Protein AF-A0A812TFL8-F1 (afdb_monomer_lite)

Foldseek 3Di:
DDDDLVRLVVVLVVLLVVLLVLLVVLLVVLVVVCVPDDHDPSNVLSVVSNVLSVCCVPVVVVLLVVLLVLLVVLLCPQPLNVVVVVVVVVVVCVVVPPDDDPDDDDDDDPDDDDDDDDDPPPVVVVVVLVVNVVSLVRSQVSNVVSVVVSVVSLVVLVVSLVVSLVVLVVSLVVHDDDPVCNVVSNVSSVVSSVSSVVSSVSSVVSSCVSSPDFACALVLQDHAGWDKDWDPPPDAAQQPRHAQDDDTRIWTAGPVDGHTHHPVLVVCSPPPPSPRLPSVPPDPPPDPCDPVNVLVVLVVLLVVPVVLVVQLVVLLVLLLVLVVCLVVLVVQLVVLVVVCVVPVPVSPVSNVVSVVVNVVSVVSSVVSVVSNVVSLVVSLVVSLVVVLVVLVVVVVPDDVSNVVRDDPVVSVCCSPVVSNCCSQPPNDPSNPSVVVSVVVVVVVVVVVVVVVPPDDDPDDDD

Structure (mmCIF, N/CA/C/O backbone):
data_AF-A0A812TFL8-F1
#
_entry.id   AF-A0A812TFL8-F1
#
loop_
_atom_site.group_PDB
_atom_site.id
_atom_site.type_symbol
_atom_site.label_atom_id
_atom_site.label_alt_id
_atom_site.label_comp_id
_atom_site.label_asym_id
_atom_site.label_entity_id
_atom_site.label_seq_id
_atom_site.pdbx_PDB_ins_code
_atom_site.Cartn_x
_atom_site.Cartn_y
_atom_site.Cartn_z
_atom_site.occupancy
_atom_site.B_iso_or_equiv
_atom_site.auth_seq_id
_atom_site.auth_comp_id
_atom_site.auth_asym_id
_atom_site.auth_atom_id
_atom_site.pdbx_PDB_model_num
ATOM 1 N N . MET A 1 1 ? -3.682 -14.717 0.862 1.00 40.22 1 MET A N 1
ATOM 2 C CA . MET A 1 1 ? -3.123 -15.917 1.521 1.00 40.22 1 MET A CA 1
ATOM 3 C C . MET A 1 1 ? -2.204 -15.429 2.636 1.00 40.22 1 MET A C 1
ATOM 5 O O . MET A 1 1 ? -1.165 -14.863 2.330 1.00 40.22 1 MET A O 1
ATOM 9 N N . GLN A 1 2 ? -2.617 -15.485 3.906 1.00 53.19 2 GLN A N 1
ATOM 10 C CA . GLN A 1 2 ? -1.741 -15.056 5.005 1.00 53.19 2 GLN A CA 1
ATOM 11 C C . GLN A 1 2 ? -0.698 -16.158 5.240 1.00 53.19 2 GLN A C 1
ATOM 13 O O . GLN A 1 2 ? -1.054 -17.237 5.708 1.00 53.19 2 GLN A O 1
ATOM 18 N N . LEU A 1 3 ? 0.567 -15.927 4.869 1.00 68.00 3 LEU A N 1
ATOM 19 C CA . LEU A 1 3 ? 1.642 -16.872 5.183 1.00 68.00 3 LEU A CA 1
ATOM 20 C C . LEU A 1 3 ? 1.759 -17.026 6.706 1.00 68.00 3 LEU A C 1
ATOM 22 O O . LEU A 1 3 ? 1.734 -16.042 7.451 1.00 68.00 3 LEU A O 1
ATOM 26 N N . SER A 1 4 ? 1.902 -18.269 7.168 1.00 85.50 4 SER A N 1
ATOM 27 C CA . SER A 1 4 ? 2.152 -18.552 8.581 1.00 85.50 4 SER A CA 1
ATOM 28 C C . SER A 1 4 ? 3.510 -17.981 9.013 1.00 85.50 4 SER A C 1
ATOM 30 O O . SER A 1 4 ? 4.426 -17.851 8.198 1.00 85.50 4 SER A O 1
ATOM 32 N N . ARG A 1 5 ? 3.673 -17.679 10.312 1.00 86.12 5 ARG A N 1
ATOM 33 C CA . ARG A 1 5 ? 4.944 -17.167 10.871 1.00 86.12 5 ARG A CA 1
ATOM 34 C C . ARG A 1 5 ? 6.142 -18.055 10.501 1.00 86.12 5 ARG A C 1
ATOM 36 O O . ARG A 1 5 ? 7.199 -17.537 10.166 1.00 86.12 5 ARG A O 1
ATOM 43 N N . ARG A 1 6 ? 5.945 -19.381 10.500 1.00 88.50 6 ARG A N 1
ATOM 44 C CA . ARG A 1 6 ? 6.969 -20.375 10.131 1.00 88.50 6 ARG A CA 1
ATOM 45 C C . ARG A 1 6 ? 7.303 -20.352 8.639 1.00 88.50 6 ARG A C 1
ATOM 47 O O . ARG A 1 6 ? 8.470 -20.412 8.276 1.00 88.50 6 ARG A O 1
ATOM 54 N N . ALA A 1 7 ? 6.295 -20.251 7.774 1.00 88.69 7 ALA A N 1
ATOM 55 C CA . ALA A 1 7 ? 6.528 -20.171 6.334 1.00 88.69 7 ALA A CA 1
ATOM 56 C C . ALA A 1 7 ? 7.305 -18.897 5.973 1.00 88.69 7 ALA A C 1
ATOM 58 O O . ALA A 1 7 ? 8.245 -18.947 5.185 1.00 88.69 7 ALA A O 1
ATOM 59 N N . LEU A 1 8 ? 6.957 -17.773 6.607 1.00 89.62 8 LEU A N 1
ATOM 60 C CA . LEU A 1 8 ? 7.637 -16.503 6.387 1.00 89.62 8 LEU A CA 1
ATOM 61 C C . LEU A 1 8 ? 9.089 -16.535 6.886 1.00 89.62 8 LEU A C 1
ATOM 63 O O . LEU A 1 8 ? 9.965 -16.075 6.166 1.00 89.62 8 LEU A O 1
ATOM 67 N N . SER A 1 9 ? 9.373 -17.134 8.051 1.00 90.44 9 SER A N 1
ATOM 68 C CA . SER A 1 9 ? 10.754 -17.258 8.546 1.00 90.44 9 SER A CA 1
ATOM 69 C C . SER A 1 9 ? 11.632 -18.122 7.639 1.00 90.44 9 SER A C 1
ATOM 71 O O . SER A 1 9 ? 12.782 -17.769 7.390 1.00 90.44 9 SER A O 1
ATOM 73 N N . VAL A 1 10 ? 11.090 -19.230 7.118 1.00 93.00 10 VAL A N 1
ATOM 74 C CA . VAL A 1 10 ? 11.810 -20.097 6.170 1.00 93.00 10 VAL A CA 1
ATOM 75 C C . VAL A 1 10 ? 12.076 -19.353 4.860 1.00 93.00 10 VAL A C 1
ATOM 77 O O . VAL A 1 10 ? 13.196 -19.392 4.362 1.00 93.00 10 VAL A O 1
ATOM 80 N N . ALA A 1 11 ? 11.088 -18.621 4.338 1.00 91.50 11 ALA A N 1
ATOM 81 C CA . ALA A 1 11 ? 11.248 -17.821 3.124 1.00 91.50 11 ALA A CA 1
ATOM 82 C C . ALA A 1 11 ? 12.295 -16.705 3.288 1.00 91.50 11 ALA A C 1
ATOM 84 O O . ALA A 1 11 ? 13.117 -16.503 2.398 1.00 91.50 11 ALA A O 1
ATOM 85 N N . THR A 1 12 ? 12.308 -16.010 4.433 1.00 92.00 12 THR A N 1
ATOM 86 C CA . THR A 1 12 ? 13.338 -15.005 4.735 1.00 92.00 12 THR A CA 1
ATOM 87 C C . THR A 1 12 ? 14.728 -15.638 4.795 1.00 92.00 12 THR A C 1
ATOM 89 O O . THR A 1 12 ? 15.650 -15.108 4.186 1.00 92.00 12 THR A O 1
ATOM 92 N N . GLY A 1 13 ? 14.883 -16.786 5.464 1.00 92.62 13 GLY A N 1
ATOM 93 C CA . GLY A 1 13 ? 16.160 -17.507 5.507 1.00 92.62 13 GLY A CA 1
ATOM 94 C C . GLY A 1 13 ? 16.636 -17.956 4.122 1.00 92.62 13 GLY A C 1
ATOM 95 O O . GLY A 1 13 ? 17.800 -17.769 3.783 1.00 92.62 13 GLY A O 1
ATOM 96 N N . ALA A 1 14 ? 15.729 -18.475 3.290 1.00 93.00 14 ALA A N 1
ATOM 97 C CA . ALA A 1 14 ? 16.041 -18.875 1.921 1.00 93.00 14 ALA A CA 1
ATOM 98 C C . ALA A 1 14 ? 16.529 -17.698 1.060 1.00 93.00 14 ALA A C 1
ATOM 100 O O . ALA A 1 14 ? 17.458 -17.873 0.278 1.00 93.00 14 ALA A O 1
ATOM 101 N N . ALA A 1 15 ? 15.958 -16.498 1.229 1.00 92.38 15 ALA A N 1
ATOM 102 C CA . ALA A 1 15 ? 16.406 -15.307 0.507 1.00 92.38 15 ALA A CA 1
ATOM 103 C C . ALA A 1 15 ? 17.876 -14.962 0.815 1.00 92.38 15 ALA A C 1
ATOM 105 O O . ALA A 1 15 ? 18.654 -14.780 -0.117 1.00 92.38 15 ALA A O 1
ATOM 106 N N . PHE A 1 16 ? 18.282 -14.975 2.090 1.00 93.69 16 PHE A N 1
ATOM 107 C CA . PHE A 1 16 ? 19.686 -14.756 2.469 1.00 93.69 16 PHE A CA 1
ATOM 108 C C . PHE A 1 16 ? 20.620 -15.843 1.918 1.00 93.69 16 PHE A C 1
ATOM 110 O O . PHE A 1 16 ? 21.728 -15.545 1.485 1.00 93.69 16 PHE A O 1
ATOM 117 N N . VAL A 1 17 ? 20.184 -17.108 1.893 1.00 93.69 17 VAL A N 1
ATOM 118 C CA . VAL A 1 17 ? 20.986 -18.202 1.313 1.00 93.69 17 VAL A CA 1
ATOM 119 C C . VAL A 1 17 ? 21.186 -18.003 -0.189 1.00 93.69 17 VAL A C 1
ATOM 121 O O . VAL A 1 17 ? 22.299 -18.164 -0.682 1.00 93.69 17 VAL A O 1
ATOM 124 N N . VAL A 1 18 ? 20.133 -17.630 -0.921 1.00 93.12 18 VAL A N 1
ATOM 125 C CA . VAL A 1 18 ? 20.233 -17.347 -2.361 1.00 93.12 18 VAL A CA 1
ATOM 126 C C . VAL A 1 18 ? 21.188 -16.184 -2.615 1.00 93.12 18 VAL A C 1
ATOM 128 O O . VAL A 1 18 ? 22.027 -16.276 -3.503 1.00 93.12 18 VAL A O 1
ATOM 131 N N . ASP A 1 19 ? 21.120 -15.122 -1.817 1.00 92.31 19 ASP A N 1
ATOM 132 C CA . ASP A 1 19 ? 22.013 -13.972 -1.950 1.00 92.31 19 ASP A CA 1
ATOM 133 C C . ASP A 1 19 ? 23.491 -14.337 -1.727 1.00 92.31 19 ASP A C 1
ATOM 135 O O . ASP A 1 19 ? 24.340 -13.943 -2.527 1.00 92.31 19 ASP A O 1
ATOM 139 N N . VAL A 1 20 ? 23.791 -15.186 -0.734 1.00 92.75 20 VAL A N 1
ATOM 140 C CA . VAL A 1 20 ? 25.139 -15.753 -0.527 1.00 92.75 20 VAL A CA 1
ATOM 141 C C . VAL A 1 20 ? 25.612 -16.528 -1.747 1.00 92.75 20 VAL A C 1
ATOM 143 O O . VAL A 1 20 ? 26.754 -16.369 -2.174 1.00 92.75 20 VAL A O 1
ATOM 146 N N . VAL A 1 21 ? 24.750 -17.372 -2.317 1.00 93.44 21 VAL A N 1
ATOM 147 C CA . VAL A 1 21 ? 25.095 -18.169 -3.500 1.00 93.44 21 VAL A CA 1
ATOM 148 C C . VAL A 1 21 ? 25.384 -17.259 -4.692 1.00 93.44 21 VAL A C 1
ATOM 150 O O . VAL A 1 21 ? 26.352 -17.495 -5.413 1.00 93.44 21 VAL A O 1
ATOM 153 N N . VAL A 1 22 ? 24.604 -16.195 -4.885 1.00 91.50 22 VAL A N 1
ATOM 154 C CA . VAL A 1 22 ? 24.816 -15.223 -5.968 1.00 91.50 22 VAL A CA 1
ATOM 155 C C . VAL A 1 22 ? 26.123 -14.455 -5.762 1.00 91.50 22 VAL A C 1
ATOM 157 O O . VAL A 1 22 ? 26.948 -14.415 -6.675 1.00 91.50 22 VAL A O 1
ATOM 160 N N . ALA A 1 23 ? 26.364 -13.909 -4.567 1.00 89.62 23 ALA A N 1
ATOM 161 C CA . ALA A 1 23 ? 27.600 -13.193 -4.247 1.00 89.62 23 ALA A CA 1
ATOM 162 C C . ALA A 1 23 ? 28.840 -14.102 -4.359 1.00 89.62 23 ALA A C 1
ATOM 164 O O . ALA A 1 23 ? 29.851 -13.715 -4.946 1.00 89.62 23 ALA A O 1
ATOM 165 N N . GLY A 1 24 ? 28.743 -15.342 -3.870 1.00 89.44 24 GLY A N 1
ATOM 166 C CA . GLY A 1 24 ? 29.791 -16.354 -3.996 1.00 89.44 24 GLY A CA 1
ATOM 167 C C . GLY A 1 24 ? 30.052 -16.759 -5.447 1.00 89.44 24 GLY A C 1
ATOM 168 O O . GLY A 1 24 ? 31.205 -16.936 -5.833 1.00 89.44 24 GLY A O 1
ATOM 169 N N . SER A 1 25 ? 29.010 -16.829 -6.280 1.00 89.12 25 SER A N 1
ATOM 170 C CA . SER A 1 25 ? 29.146 -17.106 -7.717 1.00 89.12 25 SER A CA 1
ATOM 171 C C . SER A 1 25 ? 29.867 -15.973 -8.448 1.00 89.12 25 SER A C 1
ATOM 173 O O . SER A 1 25 ? 30.722 -16.244 -9.286 1.00 89.12 25 SER A O 1
ATOM 175 N N . ILE A 1 26 ? 29.587 -14.709 -8.103 1.00 86.94 26 ILE A N 1
ATOM 176 C CA . ILE A 1 26 ? 30.306 -13.543 -8.652 1.00 86.94 26 ILE A CA 1
ATOM 177 C C . ILE A 1 26 ? 31.789 -13.606 -8.277 1.00 86.94 26 ILE A C 1
ATOM 179 O O . ILE A 1 26 ? 32.652 -13.420 -9.135 1.00 86.94 26 ILE A O 1
ATOM 183 N N . TYR A 1 27 ? 32.091 -13.915 -7.014 1.00 86.31 27 TYR A N 1
ATOM 184 C CA . TYR A 1 27 ? 33.466 -14.071 -6.545 1.00 86.31 27 TYR A CA 1
ATOM 185 C C . TYR A 1 27 ? 34.186 -15.240 -7.243 1.00 86.31 27 TYR A C 1
ATOM 187 O O . TYR A 1 27 ? 35.318 -15.097 -7.704 1.00 86.31 27 TYR A O 1
ATOM 195 N N . TYR A 1 28 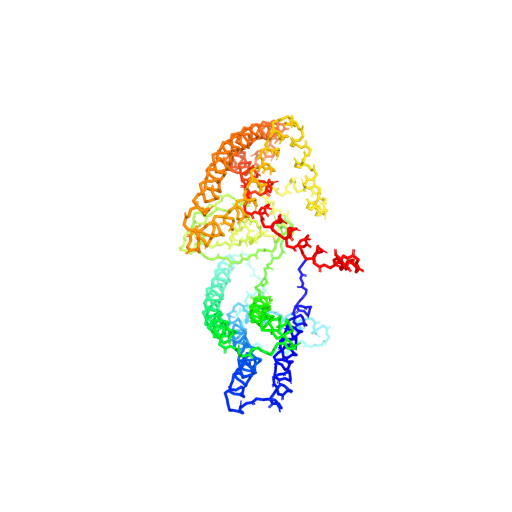? 33.521 -16.386 -7.397 1.00 86.00 28 TYR A N 1
ATOM 196 C CA . TYR A 1 28 ? 34.081 -17.562 -8.067 1.00 86.00 28 TYR A CA 1
ATOM 197 C C . TYR A 1 28 ? 34.361 -17.321 -9.557 1.00 86.00 28 TYR A C 1
ATOM 199 O O . TYR A 1 28 ? 35.461 -17.591 -10.037 1.00 86.00 28 TYR A O 1
ATOM 207 N N . VAL A 1 29 ? 33.397 -16.760 -10.293 1.00 83.00 29 VAL A N 1
ATOM 208 C CA . VAL A 1 29 ? 33.587 -16.408 -11.710 1.00 83.00 29 VAL A CA 1
ATOM 209 C C . VAL A 1 29 ? 34.699 -15.369 -11.847 1.00 83.00 29 VAL A C 1
ATOM 211 O O . VAL A 1 29 ? 35.538 -15.469 -12.742 1.00 83.00 29 VAL A O 1
ATOM 214 N N . GLY A 1 30 ? 34.749 -14.409 -10.924 1.00 75.88 30 GLY A N 1
ATOM 215 C CA . GLY A 1 30 ? 35.776 -13.386 -10.916 1.00 75.88 30 GLY A CA 1
ATOM 216 C C . GLY A 1 30 ? 37.194 -13.910 -10.672 1.00 75.88 30 GLY A C 1
ATOM 217 O O . GLY A 1 30 ? 38.128 -13.546 -11.380 1.00 75.88 30 GLY A O 1
ATOM 218 N N . THR A 1 31 ? 37.365 -14.823 -9.719 1.00 75.38 31 THR A N 1
ATOM 219 C CA . THR A 1 31 ? 38.669 -15.458 -9.454 1.00 75.38 31 THR A CA 1
ATOM 220 C C . THR A 1 31 ? 39.130 -16.369 -10.593 1.00 75.38 31 THR A C 1
ATOM 222 O O . THR A 1 31 ? 40.332 -16.485 -10.827 1.00 75.38 31 THR A O 1
ATOM 225 N N . HIS A 1 32 ? 38.210 -16.986 -11.341 1.00 73.38 32 HIS A N 1
ATOM 226 C CA . HIS A 1 32 ? 38.556 -17.793 -12.516 1.00 73.38 32 HIS A CA 1
ATOM 227 C C . HIS A 1 32 ? 38.998 -16.957 -13.723 1.00 73.38 32 HIS A C 1
ATOM 229 O O . HIS A 1 32 ? 39.861 -17.402 -14.480 1.00 73.38 32 HIS A O 1
ATOM 235 N N . SER A 1 33 ? 38.443 -15.756 -13.877 1.00 66.38 33 SER A N 1
ATOM 236 C CA . SER A 1 33 ? 38.849 -14.784 -14.897 1.00 66.38 33 SER A CA 1
ATOM 237 C C . SER A 1 33 ? 40.263 -14.224 -14.679 1.00 66.38 33 SER A C 1
ATOM 239 O O . SER A 1 33 ? 41.032 -14.052 -15.626 1.00 66.38 33 SER A O 1
ATOM 241 N N . LYS A 1 34 ? 40.658 -14.064 -13.408 1.00 61.00 34 LYS A N 1
ATOM 242 C CA . LYS A 1 34 ? 41.966 -13.559 -12.945 1.00 61.00 34 LYS A CA 1
ATOM 243 C C . LYS A 1 34 ? 43.193 -14.249 -13.568 1.00 61.00 34 LYS A C 1
ATOM 245 O O . LYS A 1 34 ? 44.289 -13.706 -13.506 1.00 61.00 34 LYS A O 1
ATOM 250 N N . LYS A 1 35 ? 43.047 -15.442 -14.158 1.00 57.56 35 LYS A N 1
ATOM 251 C CA . LYS A 1 35 ? 44.159 -16.163 -14.801 1.00 57.56 35 LYS A CA 1
ATOM 252 C C . LYS A 1 35 ? 44.688 -15.491 -16.078 1.00 57.56 35 LYS A C 1
ATOM 254 O O . LYS A 1 35 ? 45.818 -15.795 -16.446 1.00 57.56 35 LYS A O 1
ATOM 259 N N . ASP A 1 36 ? 43.939 -14.563 -16.687 1.00 53.53 36 ASP A N 1
ATOM 260 C CA . ASP A 1 36 ? 44.271 -13.996 -18.004 1.00 53.53 36 ASP A CA 1
ATOM 261 C C . ASP A 1 36 ? 44.595 -12.468 -18.001 1.00 53.53 36 ASP A C 1
ATOM 263 O O . ASP A 1 36 ? 45.013 -11.952 -19.039 1.00 53.53 36 ASP A O 1
ATOM 267 N N . ALA A 1 37 ? 44.465 -11.719 -16.885 1.00 54.34 37 ALA A N 1
ATOM 268 C CA . ALA A 1 37 ? 44.694 -10.254 -16.854 1.00 54.34 37 ALA A CA 1
ATOM 269 C C . ALA A 1 37 ? 45.193 -9.676 -15.499 1.00 54.34 37 ALA A C 1
ATOM 271 O O . ALA A 1 37 ? 45.025 -10.287 -14.448 1.00 54.34 37 ALA A O 1
ATOM 272 N N . ASN A 1 38 ? 45.819 -8.486 -15.558 1.00 52.75 38 ASN A N 1
ATOM 273 C CA . ASN A 1 38 ? 46.521 -7.751 -14.482 1.00 52.75 38 ASN A CA 1
ATOM 274 C C . ASN A 1 38 ? 45.769 -7.692 -13.126 1.00 52.75 38 ASN A C 1
ATOM 276 O O . ASN A 1 38 ? 44.559 -7.489 -13.076 1.00 52.75 38 ASN A O 1
ATOM 280 N N . VAL A 1 39 ? 46.511 -7.856 -12.025 1.00 56.06 39 VAL A N 1
ATOM 281 C CA . VAL A 1 39 ? 46.105 -8.715 -10.890 1.00 56.06 39 VAL A CA 1
ATOM 282 C C . VAL A 1 39 ? 45.468 -8.005 -9.675 1.00 56.06 39 VAL A C 1
ATOM 284 O O . VAL A 1 39 ? 44.813 -8.687 -8.886 1.00 56.06 39 VAL A O 1
ATOM 287 N N . ASP A 1 40 ? 45.531 -6.675 -9.541 1.00 56.09 40 ASP A N 1
ATOM 288 C CA . ASP A 1 40 ? 45.186 -6.017 -8.259 1.00 56.09 40 ASP A CA 1
ATOM 289 C C . ASP A 1 40 ? 43.811 -5.313 -8.221 1.00 56.09 40 ASP A C 1
ATOM 291 O O . ASP A 1 40 ? 43.149 -5.274 -7.182 1.00 56.09 40 ASP A O 1
ATOM 295 N N . GLU A 1 41 ? 43.313 -4.797 -9.348 1.00 56.16 41 GLU A N 1
ATOM 296 C CA . GLU A 1 41 ? 42.054 -4.028 -9.373 1.00 56.16 41 GLU A CA 1
ATOM 297 C C . GLU A 1 41 ? 40.814 -4.942 -9.304 1.00 56.16 41 GLU A C 1
ATOM 299 O O . GLU A 1 41 ? 39.831 -4.637 -8.625 1.00 56.16 41 GLU A O 1
ATOM 304 N N . TYR A 1 42 ? 40.899 -6.133 -9.906 1.00 58.34 42 TYR A N 1
ATOM 305 C CA . TYR A 1 42 ? 39.803 -7.105 -9.998 1.00 58.34 42 TYR A CA 1
ATOM 306 C C . TYR A 1 42 ? 39.447 -7.762 -8.642 1.00 58.34 42 TYR A C 1
ATOM 308 O O . TYR A 1 42 ? 38.288 -8.099 -8.367 1.00 58.34 42 TYR A O 1
ATOM 316 N N . GLU A 1 43 ? 40.437 -7.923 -7.759 1.00 60.16 43 GLU A N 1
ATOM 317 C CA . GLU A 1 43 ? 40.268 -8.533 -6.433 1.00 60.16 43 GLU A CA 1
ATOM 318 C C . GLU A 1 43 ? 39.566 -7.589 -5.447 1.00 60.16 43 GLU A C 1
ATOM 320 O O . GLU A 1 43 ? 38.695 -8.020 -4.686 1.00 60.16 43 GLU A O 1
ATOM 325 N N . SER A 1 44 ? 39.858 -6.287 -5.516 1.00 61.34 44 SER A N 1
ATOM 326 C CA . SER A 1 44 ? 39.178 -5.281 -4.690 1.00 61.34 44 SER A CA 1
ATOM 327 C C . SER A 1 44 ? 37.680 -5.188 -5.015 1.00 61.34 44 SER A C 1
ATOM 329 O O . SER A 1 44 ? 36.833 -5.161 -4.128 1.00 61.34 44 SER A O 1
ATOM 331 N N . VAL A 1 45 ? 37.318 -5.247 -6.301 1.00 66.19 45 VAL A N 1
ATOM 332 C CA . VAL A 1 45 ? 35.932 -5.058 -6.753 1.00 66.19 45 VAL A CA 1
ATOM 333 C C . VAL A 1 45 ? 35.032 -6.247 -6.400 1.00 66.19 45 VAL A C 1
ATOM 335 O O . VAL A 1 45 ? 33.874 -6.057 -6.027 1.00 66.19 45 VAL A O 1
ATOM 338 N N . THR A 1 46 ? 35.541 -7.476 -6.503 1.00 74.50 46 THR A N 1
ATOM 339 C CA . THR A 1 46 ? 34.763 -8.692 -6.199 1.00 74.50 46 THR A CA 1
ATOM 340 C C . THR A 1 46 ? 34.664 -8.977 -4.697 1.00 74.50 46 THR A C 1
ATOM 342 O O . THR A 1 46 ? 33.635 -9.481 -4.241 1.00 74.50 46 THR A O 1
ATOM 345 N N . SER A 1 47 ? 35.686 -8.616 -3.915 1.00 81.00 47 SER A N 1
ATOM 346 C CA . SER A 1 47 ? 35.676 -8.758 -2.451 1.00 81.00 47 SER A CA 1
ATOM 347 C C . SER A 1 47 ? 34.746 -7.757 -1.755 1.00 81.00 47 SER A C 1
ATOM 349 O O . SER A 1 47 ? 34.105 -8.122 -0.765 1.00 81.00 47 SER A O 1
ATOM 351 N N . ASP A 1 48 ? 34.575 -6.549 -2.300 1.00 84.62 48 ASP A N 1
ATOM 352 C CA . ASP A 1 48 ? 33.619 -5.555 -1.793 1.00 84.62 48 ASP A CA 1
ATOM 353 C C . ASP A 1 48 ? 32.171 -6.085 -1.811 1.00 84.62 48 ASP A C 1
ATOM 355 O O . ASP A 1 48 ? 31.448 -5.968 -0.821 1.00 84.62 48 ASP A O 1
ATOM 359 N N . ILE A 1 49 ? 31.754 -6.741 -2.903 1.00 84.00 49 ILE A N 1
ATOM 360 C CA . ILE A 1 49 ? 30.394 -7.301 -3.056 1.00 84.00 49 ILE A CA 1
ATOM 361 C C . ILE A 1 49 ? 30.144 -8.407 -2.024 1.00 84.00 49 ILE A C 1
ATOM 363 O O . ILE A 1 49 ? 29.088 -8.444 -1.383 1.00 84.00 49 ILE A O 1
ATOM 367 N N . LEU A 1 50 ? 31.127 -9.291 -1.831 1.00 86.94 50 LEU A N 1
ATOM 368 C CA . LEU A 1 50 ? 31.053 -10.351 -0.829 1.00 86.94 50 LEU A CA 1
ATOM 369 C C . LEU A 1 50 ? 31.012 -9.768 0.589 1.00 86.94 50 LEU A C 1
ATOM 371 O O . LEU A 1 50 ? 30.227 -10.219 1.421 1.00 86.94 50 LEU A O 1
ATOM 375 N N . THR A 1 51 ? 31.794 -8.720 0.851 1.00 88.81 51 THR A N 1
ATOM 376 C CA . THR A 1 51 ? 31.789 -8.009 2.134 1.00 88.81 51 THR A CA 1
ATOM 377 C C . THR A 1 51 ? 30.425 -7.372 2.401 1.00 88.81 51 THR A C 1
ATOM 379 O O . THR A 1 51 ? 29.870 -7.554 3.484 1.00 88.81 51 THR A O 1
ATOM 382 N N . CYS A 1 52 ? 29.821 -6.703 1.413 1.00 89.25 52 CYS A N 1
ATOM 383 C CA . CYS A 1 52 ? 28.461 -6.169 1.523 1.00 89.25 52 CYS A CA 1
ATOM 384 C C . CYS A 1 52 ? 27.422 -7.267 1.811 1.00 89.25 52 CYS A C 1
ATOM 386 O O . CYS A 1 52 ? 26.533 -7.061 2.637 1.00 89.25 52 CYS A O 1
ATOM 388 N N . CYS A 1 53 ? 27.537 -8.438 1.179 1.00 91.06 53 CYS A N 1
ATOM 389 C CA . CYS A 1 53 ? 26.684 -9.599 1.457 1.00 91.06 53 CYS A CA 1
ATOM 390 C C . CYS A 1 53 ? 26.847 -10.094 2.908 1.00 91.06 53 CYS A C 1
ATOM 392 O O . CYS A 1 53 ? 25.863 -10.198 3.642 1.00 91.06 53 CYS A O 1
ATOM 394 N N . LEU A 1 54 ? 28.084 -10.299 3.372 1.00 90.94 54 LEU A N 1
ATOM 395 C CA . LEU A 1 54 ? 28.367 -10.736 4.743 1.00 90.94 54 LEU A CA 1
ATOM 396 C C . LEU A 1 54 ? 27.847 -9.741 5.785 1.00 90.94 54 LEU A C 1
ATOM 398 O O . LEU A 1 54 ? 27.196 -10.140 6.752 1.00 90.94 54 LEU A O 1
ATOM 402 N N . VAL A 1 55 ? 28.065 -8.441 5.571 1.00 91.69 55 VAL A N 1
ATOM 403 C CA . VAL A 1 55 ? 27.541 -7.394 6.459 1.00 91.69 55 VAL A CA 1
ATOM 404 C C . VAL A 1 55 ? 26.018 -7.489 6.564 1.00 91.69 55 VAL A C 1
ATOM 406 O O . VAL A 1 55 ? 25.492 -7.407 7.672 1.00 91.69 55 VAL A O 1
ATOM 409 N N . ARG A 1 56 ? 25.292 -7.724 5.463 1.00 92.44 56 ARG A N 1
ATOM 410 C CA . ARG A 1 56 ? 23.826 -7.880 5.499 1.00 92.44 56 ARG A CA 1
ATOM 411 C C . ARG A 1 56 ? 23.385 -9.093 6.312 1.00 92.44 56 ARG A C 1
ATOM 413 O O . ARG A 1 56 ? 22.502 -8.950 7.155 1.00 92.44 56 ARG A O 1
ATOM 420 N N . ILE A 1 57 ? 24.028 -10.245 6.128 1.00 91.38 57 ILE A N 1
ATOM 421 C CA . ILE A 1 57 ? 23.689 -11.498 6.829 1.00 91.38 57 ILE A CA 1
ATOM 422 C C . ILE A 1 57 ? 23.788 -11.353 8.347 1.00 91.38 57 ILE A C 1
ATOM 424 O O . ILE A 1 57 ? 22.983 -11.935 9.071 1.00 91.38 57 ILE A O 1
ATOM 428 N N . PHE A 1 58 ? 24.741 -10.564 8.844 1.00 90.81 58 PHE A N 1
ATOM 429 C CA . PHE A 1 58 ? 24.888 -10.337 10.281 1.00 90.81 58 PHE A CA 1
ATOM 430 C C . PHE A 1 58 ? 24.072 -9.142 10.771 1.00 90.81 58 PHE A C 1
ATOM 432 O O . PHE A 1 58 ? 23.311 -9.264 11.732 1.00 90.81 58 PHE A O 1
ATOM 439 N N . VAL A 1 59 ? 24.200 -7.983 10.122 1.00 91.75 59 VAL A N 1
ATOM 440 C CA . VAL A 1 59 ? 23.619 -6.726 10.613 1.00 91.75 59 VAL A CA 1
ATOM 441 C C . VAL A 1 59 ? 22.099 -6.734 10.506 1.00 91.75 59 VAL A C 1
ATOM 443 O O . VAL A 1 59 ? 21.430 -6.294 11.442 1.00 91.75 59 VAL A O 1
ATOM 446 N N . PHE A 1 60 ? 21.527 -7.235 9.407 1.00 93.38 60 PHE A N 1
ATOM 447 C CA . PHE A 1 60 ? 20.082 -7.140 9.196 1.00 93.38 60 PHE A CA 1
ATOM 448 C C . PHE A 1 60 ? 19.308 -7.999 10.213 1.00 93.38 60 PHE A C 1
ATOM 450 O O . PHE A 1 60 ? 18.460 -7.439 10.921 1.00 93.38 60 PHE A O 1
ATOM 457 N N . PRO A 1 61 ? 19.604 -9.306 10.391 1.00 92.56 61 PRO A N 1
ATOM 458 C CA . PRO A 1 61 ? 18.941 -10.116 11.409 1.00 92.56 61 PRO A CA 1
ATOM 459 C C . PRO A 1 61 ? 19.228 -9.641 12.835 1.00 92.56 61 PRO A C 1
ATOM 461 O O . PRO A 1 61 ? 18.323 -9.681 13.667 1.00 92.56 61 PRO A O 1
ATOM 464 N N . LEU A 1 62 ? 20.440 -9.151 13.126 1.00 92.69 62 LEU A N 1
ATOM 465 C CA . LEU A 1 62 ? 20.791 -8.638 14.454 1.00 92.69 62 LEU A CA 1
ATOM 466 C C . LEU A 1 62 ? 19.963 -7.403 14.814 1.00 92.69 62 LEU A C 1
ATOM 468 O O . LEU A 1 62 ? 19.359 -7.358 15.884 1.00 92.69 62 LEU A O 1
ATOM 472 N N . MET A 1 63 ? 19.870 -6.425 13.914 1.00 92.19 63 MET A N 1
ATOM 473 C CA . MET A 1 63 ? 19.084 -5.209 14.142 1.00 92.19 63 MET A CA 1
ATOM 474 C C . MET A 1 63 ? 17.583 -5.508 14.237 1.00 92.19 63 MET A C 1
ATOM 476 O O . MET A 1 63 ? 16.904 -4.979 15.122 1.00 92.19 63 MET A O 1
ATOM 480 N N . ALA A 1 64 ? 17.061 -6.395 13.383 1.00 92.19 64 ALA A N 1
ATOM 481 C CA . ALA A 1 64 ? 15.673 -6.845 13.471 1.00 92.19 64 ALA A CA 1
ATOM 482 C C . ALA A 1 64 ? 15.401 -7.611 14.780 1.00 92.19 64 ALA A C 1
ATOM 484 O O . ALA A 1 64 ? 14.379 -7.385 15.430 1.00 92.19 64 ALA A O 1
ATOM 485 N N . GLY A 1 65 ? 16.335 -8.463 15.208 1.00 92.06 65 GLY A N 1
ATOM 486 C CA . GLY A 1 65 ? 16.276 -9.198 16.470 1.00 92.06 65 GLY A CA 1
ATOM 487 C C . GLY A 1 65 ? 16.295 -8.273 17.687 1.00 92.06 65 GLY A C 1
ATOM 488 O O . GLY A 1 65 ? 15.443 -8.402 18.564 1.00 92.06 65 GLY A O 1
ATOM 489 N N . LEU A 1 66 ? 17.193 -7.283 17.718 1.00 91.50 66 LEU A N 1
ATOM 490 C CA . LEU A 1 66 ? 17.222 -6.255 18.762 1.00 91.50 66 LEU A CA 1
ATOM 491 C C . LEU A 1 66 ? 15.910 -5.466 18.807 1.00 91.50 66 LEU A C 1
ATOM 493 O O . LEU A 1 66 ? 15.347 -5.276 19.885 1.00 91.50 66 LEU A O 1
ATOM 497 N N . SER A 1 67 ? 15.377 -5.065 17.648 1.00 92.12 67 SER A N 1
ATOM 498 C CA . SER A 1 67 ? 14.079 -4.388 17.573 1.00 92.12 67 SER A CA 1
ATOM 499 C C . SER A 1 67 ? 12.950 -5.255 18.135 1.00 92.12 67 SER A C 1
ATOM 501 O O . SER A 1 67 ? 12.104 -4.752 18.877 1.00 92.12 67 SER A O 1
ATOM 503 N N . PHE A 1 68 ? 12.931 -6.551 17.814 1.00 93.38 68 PHE A N 1
ATOM 504 C CA . PHE A 1 68 ? 11.951 -7.498 18.344 1.00 93.38 68 PHE A CA 1
ATOM 505 C C . PHE A 1 68 ? 12.077 -7.668 19.864 1.00 93.38 68 PHE A C 1
ATOM 507 O O . PHE A 1 68 ? 11.072 -7.631 20.572 1.00 93.38 68 PHE A O 1
ATOM 514 N N . LEU A 1 69 ? 13.298 -7.800 20.387 1.00 91.62 69 LEU A N 1
ATOM 515 C CA . LEU A 1 69 ? 13.547 -7.932 21.824 1.00 91.62 69 LEU A CA 1
ATOM 516 C C . LEU A 1 69 ? 13.120 -6.680 22.596 1.00 91.62 69 LEU A C 1
ATOM 518 O O . LEU A 1 69 ? 12.480 -6.794 23.641 1.00 91.62 69 LEU A O 1
ATOM 522 N N . VAL A 1 70 ? 13.422 -5.488 22.077 1.00 90.62 70 VAL A N 1
ATOM 523 C CA . VAL A 1 70 ? 12.988 -4.216 22.675 1.00 90.62 70 VAL A CA 1
ATOM 524 C C . VAL A 1 70 ? 11.464 -4.098 22.658 1.00 90.62 70 VAL A C 1
ATOM 526 O O . VAL A 1 70 ? 10.876 -3.690 23.664 1.00 90.62 70 VAL A O 1
ATOM 529 N N . TYR A 1 71 ? 10.817 -4.489 21.557 1.00 91.94 71 TYR A N 1
ATOM 530 C CA . TYR A 1 71 ? 9.359 -4.509 21.454 1.00 91.94 71 TYR A CA 1
ATOM 531 C C . TYR A 1 71 ? 8.747 -5.455 22.495 1.00 91.94 71 TYR A C 1
ATOM 533 O O . TYR A 1 71 ? 7.966 -5.016 23.337 1.00 91.94 71 TYR A O 1
ATOM 541 N N . LYS A 1 72 ? 9.194 -6.717 22.535 1.00 90.25 72 LYS A N 1
ATOM 542 C CA . LYS A 1 72 ? 8.689 -7.740 23.464 1.00 90.25 72 LYS A CA 1
ATOM 543 C C . LYS A 1 72 ? 8.949 -7.389 24.930 1.00 90.25 72 LYS A C 1
ATOM 545 O O . LYS A 1 72 ? 8.111 -7.644 25.790 1.00 90.25 72 LYS A O 1
ATOM 550 N N . ARG A 1 73 ? 10.093 -6.772 25.239 1.00 89.62 73 ARG A N 1
ATOM 551 C CA . ARG A 1 73 ? 10.384 -6.271 26.591 1.00 89.62 73 ARG A CA 1
ATOM 552 C C . ARG A 1 73 ? 9.425 -5.150 26.988 1.00 89.62 73 ARG A C 1
ATOM 554 O O . ARG A 1 73 ? 8.986 -5.110 28.133 1.00 89.62 73 ARG A O 1
ATOM 561 N N . THR A 1 74 ? 9.087 -4.266 26.050 1.00 88.00 74 THR A N 1
ATOM 562 C CA . THR A 1 74 ? 8.113 -3.192 26.289 1.00 88.00 74 THR A CA 1
ATOM 563 C C . THR A 1 74 ? 6.710 -3.768 26.503 1.00 88.00 74 THR A C 1
ATOM 565 O O . THR A 1 74 ? 6.024 -3.364 27.440 1.00 88.00 74 THR A O 1
ATOM 568 N N . GLU A 1 75 ? 6.315 -4.764 25.709 1.00 86.81 75 GLU A N 1
ATOM 569 C CA . GLU A 1 75 ? 5.057 -5.507 25.871 1.00 86.81 75 GLU A CA 1
ATOM 570 C C . GLU A 1 75 ? 4.954 -6.169 27.254 1.00 86.81 75 GLU A C 1
ATOM 572 O O . GLU A 1 75 ? 3.988 -5.940 27.984 1.00 86.81 75 GLU A O 1
ATOM 577 N N . ALA A 1 76 ? 5.994 -6.901 27.666 1.00 84.75 76 ALA A N 1
ATOM 578 C CA . ALA A 1 76 ? 6.059 -7.571 28.966 1.00 84.75 76 ALA A CA 1
ATOM 579 C C . ALA A 1 76 ? 6.064 -6.596 30.158 1.00 84.75 76 ALA A C 1
ATOM 581 O O . ALA A 1 76 ? 5.580 -6.929 31.237 1.00 84.75 76 ALA A O 1
ATOM 582 N N . SER A 1 77 ? 6.592 -5.382 29.975 1.00 84.12 77 SER A N 1
ATOM 583 C CA . SER A 1 77 ? 6.565 -4.337 31.007 1.00 84.12 77 SER A CA 1
ATOM 584 C C . SER A 1 77 ? 5.203 -3.658 31.168 1.00 84.12 77 SER A C 1
ATOM 586 O O . SER A 1 77 ? 5.032 -2.847 32.076 1.00 84.12 77 SER A O 1
ATOM 588 N N . SER A 1 78 ? 4.239 -3.939 30.286 1.00 83.69 78 SER A N 1
ATOM 589 C CA . SER A 1 78 ? 2.948 -3.265 30.343 1.00 83.69 78 SER A CA 1
ATOM 590 C C . SER A 1 78 ? 2.089 -3.782 31.514 1.00 83.69 78 SER A C 1
ATOM 592 O O . SER A 1 78 ? 1.963 -4.998 31.691 1.00 83.69 78 SER A O 1
ATOM 594 N N . PRO A 1 79 ? 1.445 -2.886 32.294 1.00 78.81 79 PRO A N 1
ATOM 595 C CA . PRO A 1 79 ? 0.624 -3.280 33.446 1.00 78.81 79 PRO A CA 1
ATOM 596 C C . PRO A 1 79 ? -0.505 -4.249 33.082 1.00 78.81 79 PRO A C 1
ATOM 598 O O . PRO A 1 79 ? -0.830 -5.159 33.839 1.00 78.81 79 PRO A O 1
ATOM 601 N N . LEU A 1 80 ? -1.081 -4.085 31.886 1.00 80.56 80 LEU A N 1
ATOM 602 C CA . LEU A 1 80 ? -2.134 -4.954 31.368 1.00 80.56 80 LEU A CA 1
ATOM 603 C C . LEU A 1 80 ? -1.659 -6.401 31.175 1.00 80.56 80 LEU A C 1
ATOM 605 O O . LEU A 1 80 ? -2.387 -7.330 31.517 1.00 80.56 80 LEU A O 1
ATOM 609 N N . GLN A 1 81 ? -0.446 -6.601 30.649 1.00 80.50 81 GLN A N 1
ATOM 610 C CA . GLN A 1 81 ? 0.113 -7.938 30.436 1.00 80.50 81 GLN A CA 1
ATOM 611 C C . GLN A 1 81 ? 0.412 -8.620 31.772 1.00 80.50 81 GLN A C 1
ATOM 613 O O . GLN A 1 81 ? 0.084 -9.788 31.947 1.00 80.50 81 GLN A O 1
ATOM 618 N N . GLN A 1 82 ? 0.976 -7.874 32.728 1.00 81.88 82 GLN A N 1
ATOM 619 C CA . GLN A 1 82 ? 1.254 -8.370 34.079 1.00 81.88 82 GLN A CA 1
ATOM 620 C C . GLN A 1 82 ? -0.033 -8.781 34.797 1.00 81.88 82 GLN A C 1
ATOM 622 O O . GLN A 1 82 ? -0.090 -9.845 35.406 1.00 81.88 82 GLN A O 1
ATOM 627 N N . PHE A 1 83 ? -1.091 -7.978 34.664 1.00 79.56 83 PHE A N 1
ATOM 628 C CA . PHE A 1 83 ? -2.401 -8.309 35.212 1.00 79.56 83 PHE A CA 1
ATOM 629 C C . PHE A 1 83 ? -3.002 -9.563 34.564 1.00 79.56 83 PHE A C 1
ATOM 631 O O . PHE A 1 83 ? -3.480 -10.441 35.277 1.00 79.56 83 PHE A O 1
ATOM 638 N N . ARG A 1 84 ? -2.934 -9.696 33.229 1.00 79.75 84 ARG A N 1
ATOM 639 C CA . ARG A 1 84 ? -3.384 -10.914 32.529 1.00 79.75 84 ARG A CA 1
ATOM 640 C C . ARG A 1 84 ? -2.611 -12.152 32.985 1.00 79.75 84 ARG A C 1
ATOM 642 O O . ARG A 1 84 ? -3.237 -13.157 33.293 1.00 79.75 84 ARG A O 1
ATOM 649 N N . GLN A 1 85 ? -1.286 -12.062 33.094 1.00 81.44 85 GLN A N 1
ATOM 650 C CA . GLN A 1 85 ? -0.434 -13.158 33.567 1.00 81.44 85 GLN A CA 1
ATOM 651 C C . GLN A 1 85 ? -0.743 -13.548 35.015 1.00 81.44 85 GLN A C 1
ATOM 653 O O . GLN A 1 85 ? -0.824 -14.735 35.329 1.00 81.44 85 GLN A O 1
ATOM 658 N N . ALA A 1 86 ? -0.968 -12.568 35.895 1.00 77.62 86 ALA A N 1
ATOM 659 C CA . ALA A 1 86 ? -1.387 -12.823 37.269 1.00 77.62 86 ALA A CA 1
ATOM 660 C C . ALA A 1 86 ? -2.764 -13.509 37.317 1.00 77.62 86 ALA A C 1
ATOM 662 O O . ALA A 1 86 ? -2.958 -14.451 38.083 1.00 77.62 86 ALA A O 1
ATOM 663 N N . GLN A 1 87 ? -3.702 -13.086 36.462 1.00 80.06 87 GLN A N 1
ATOM 664 C CA . GLN A 1 87 ? -5.038 -13.676 36.370 1.00 80.06 87 GLN A CA 1
ATOM 665 C C . GLN A 1 87 ? -5.010 -15.107 35.806 1.00 80.06 87 GLN A C 1
ATOM 667 O O . GLN A 1 87 ? -5.721 -15.973 36.312 1.00 80.06 87 GLN A O 1
ATOM 672 N N . GLU A 1 88 ? -4.190 -15.373 34.787 1.00 78.31 88 GLU A N 1
ATOM 673 C CA . GLU A 1 88 ? -3.955 -16.720 34.250 1.00 78.31 88 GLU A CA 1
ATOM 674 C C . GLU A 1 88 ? -3.327 -17.634 35.307 1.00 78.31 88 GLU A C 1
ATOM 676 O O . GLU A 1 88 ? -3.846 -18.721 35.549 1.00 78.31 88 GLU A O 1
ATOM 681 N N . SER A 1 89 ? -2.303 -17.155 36.018 1.00 76.00 89 SER A N 1
ATOM 682 C CA . SER A 1 89 ? -1.647 -17.912 37.096 1.00 76.00 89 SER A CA 1
ATOM 683 C C . SER A 1 89 ? -2.623 -18.238 38.232 1.00 76.00 89 SER A C 1
ATOM 685 O O . SER A 1 89 ? -2.687 -19.371 38.703 1.00 76.00 89 SER A O 1
ATOM 687 N N . ALA A 1 90 ? -3.448 -17.269 38.645 1.00 72.00 90 ALA A N 1
ATOM 688 C CA . ALA A 1 90 ? -4.489 -17.498 39.644 1.00 72.00 90 ALA A CA 1
ATOM 689 C C . ALA A 1 90 ? -5.531 -18.526 39.164 1.00 72.00 90 ALA A C 1
ATOM 691 O O . ALA A 1 90 ? -5.984 -19.364 39.944 1.00 72.00 90 ALA A O 1
ATOM 692 N N . ARG A 1 91 ? -5.892 -18.500 37.875 1.00 71.12 91 ARG A N 1
ATOM 693 C CA . ARG A 1 91 ? -6.832 -19.456 37.277 1.00 71.12 91 ARG A CA 1
ATOM 694 C C . ARG A 1 91 ? -6.255 -20.872 37.209 1.00 71.12 91 ARG A C 1
ATOM 696 O O . ARG A 1 91 ? -6.992 -21.821 37.467 1.00 71.12 91 ARG A O 1
ATOM 703 N N . GLU A 1 92 ? -4.967 -21.023 36.908 1.00 70.50 92 GLU A N 1
ATOM 704 C CA . GLU A 1 92 ? -4.277 -22.320 36.933 1.00 70.50 92 GLU A CA 1
ATOM 705 C C . GLU A 1 92 ? -4.197 -22.905 38.348 1.00 70.50 92 GLU A C 1
ATOM 707 O O . GLU A 1 92 ? -4.466 -24.091 38.529 1.00 70.50 92 GLU A O 1
ATOM 712 N N . VAL A 1 93 ? -3.924 -22.082 39.367 1.00 68.19 93 VAL A N 1
ATOM 713 C CA . VAL A 1 93 ? -3.925 -22.522 40.775 1.00 68.19 93 VAL A CA 1
ATOM 714 C C . VAL A 1 93 ? -5.310 -23.017 41.204 1.00 68.19 93 VAL A C 1
ATOM 716 O O . VAL A 1 93 ? -5.417 -24.067 41.832 1.00 68.19 93 VAL A O 1
ATOM 719 N N . VAL A 1 94 ? -6.384 -22.319 40.818 1.00 63.78 94 VAL A N 1
ATOM 720 C CA . VAL A 1 94 ? -7.766 -22.753 41.107 1.00 63.78 94 VAL A CA 1
ATOM 721 C C . VAL A 1 94 ? -8.135 -24.029 40.340 1.00 63.78 94 VAL A C 1
ATOM 723 O O . VAL A 1 94 ? -8.807 -24.899 40.887 1.00 63.78 94 VAL A O 1
ATOM 726 N N . SER A 1 95 ? -7.681 -24.171 39.091 1.00 55.56 95 SER A N 1
ATOM 727 C CA . SER A 1 95 ? -7.911 -25.374 38.281 1.00 55.56 95 SER A CA 1
ATOM 728 C C . SER A 1 95 ? -7.187 -26.602 38.848 1.00 55.56 95 SER A C 1
ATOM 730 O O . SER A 1 95 ? -7.756 -27.692 38.871 1.00 55.56 95 SER A O 1
ATOM 732 N N . ASN A 1 96 ? -5.954 -26.428 39.333 1.00 56.59 96 ASN A N 1
ATOM 733 C CA . ASN A 1 96 ? -5.130 -27.513 39.873 1.00 56.59 96 ASN A CA 1
ATOM 734 C C . ASN A 1 96 ? -5.429 -27.822 41.354 1.00 56.59 96 ASN A C 1
ATOM 736 O O . ASN A 1 96 ? -5.115 -28.911 41.823 1.00 56.59 96 ASN A O 1
ATOM 740 N N . GLY A 1 97 ? -6.067 -26.900 42.082 1.00 49.00 97 GLY A N 1
ATOM 741 C CA . GLY A 1 97 ? -6.417 -27.026 43.502 1.00 49.00 97 GLY A CA 1
ATOM 742 C C . GLY A 1 97 ? -7.698 -27.811 43.811 1.00 49.00 97 GLY A C 1
ATOM 743 O O . GLY A 1 97 ? -8.220 -27.706 44.916 1.00 49.00 97 GLY A O 1
ATOM 744 N N . THR A 1 98 ? -8.234 -28.599 42.874 1.00 46.28 98 THR A N 1
ATOM 745 C CA . THR A 1 98 ? -9.456 -29.397 43.110 1.00 46.28 98 THR A CA 1
ATOM 746 C C . THR A 1 98 ? -9.224 -30.727 43.836 1.00 46.28 98 THR A C 1
ATOM 748 O O . THR A 1 98 ? -10.165 -31.499 43.977 1.00 46.28 98 THR A O 1
ATOM 751 N N . ASN A 1 99 ? -8.030 -30.973 44.388 1.00 42.06 99 ASN A N 1
ATOM 752 C CA . ASN A 1 99 ? -7.793 -32.043 45.360 1.00 42.06 99 ASN A CA 1
ATOM 753 C C . ASN A 1 99 ? -6.825 -31.575 46.461 1.00 42.06 99 ASN A C 1
ATOM 755 O O . ASN A 1 99 ? -5.613 -31.626 46.277 1.00 42.06 99 ASN A O 1
ATOM 759 N N . GLY A 1 100 ? -7.364 -31.178 47.616 1.00 39.78 100 GLY A N 1
ATOM 760 C CA . GLY A 1 100 ? -6.611 -31.114 48.874 1.00 39.78 100 GLY A CA 1
ATOM 761 C C . GLY A 1 100 ? -6.391 -29.717 49.461 1.00 39.78 100 GLY A C 1
ATOM 762 O O . GLY A 1 100 ? -5.632 -28.914 48.935 1.00 39.78 100 GLY A O 1
ATOM 763 N N . ASP A 1 101 ? -7.026 -29.512 50.615 1.00 34.88 101 ASP A N 1
ATOM 764 C CA . ASP A 1 101 ? -6.648 -28.635 51.727 1.00 34.88 101 ASP A CA 1
ATOM 765 C C . ASP A 1 101 ? -6.623 -27.104 51.552 1.00 34.88 101 ASP A C 1
ATOM 767 O O . ASP A 1 101 ? -5.661 -26.454 51.144 1.00 34.88 101 ASP A O 1
ATOM 771 N N . LEU A 1 102 ? -7.704 -26.511 52.071 1.00 44.06 102 LEU A N 1
ATOM 772 C CA . LEU A 1 102 ? -7.786 -25.139 52.561 1.00 44.06 102 LEU A CA 1
ATOM 773 C C . LEU A 1 102 ? -6.736 -24.906 53.669 1.00 44.06 102 LEU A C 1
ATOM 775 O O . LEU A 1 102 ? -6.975 -25.268 54.820 1.00 44.06 102 LEU A O 1
ATOM 779 N N . ARG A 1 103 ? -5.604 -24.266 53.345 1.00 43.78 103 ARG A N 1
ATOM 780 C CA . ARG A 1 103 ? -4.842 -23.345 54.225 1.00 43.78 103 ARG A CA 1
ATOM 781 C C . ARG A 1 103 ? -3.586 -22.829 53.514 1.00 43.78 103 ARG A C 1
ATOM 783 O O . ARG A 1 103 ? -2.546 -23.475 53.535 1.00 43.78 103 ARG A O 1
ATOM 790 N N . VAL A 1 104 ? -3.653 -21.614 52.970 1.00 38.72 104 VAL A N 1
ATOM 791 C CA . VAL A 1 104 ? -2.466 -20.784 52.688 1.00 38.72 104 VAL A CA 1
ATOM 792 C C . VAL A 1 104 ? -2.770 -19.354 53.165 1.00 38.72 104 VAL A C 1
ATOM 794 O O . VAL A 1 104 ? -3.906 -18.906 52.986 1.00 38.72 104 VAL A O 1
ATOM 797 N N . PRO A 1 105 ? -1.833 -18.645 53.829 1.00 35.59 105 PRO A N 1
ATOM 798 C CA . PRO A 1 105 ? -2.106 -17.352 54.450 1.00 35.59 105 PRO A CA 1
ATOM 799 C C . PRO A 1 105 ? -2.280 -16.264 53.387 1.00 35.59 105 PRO A C 1
ATOM 801 O O . PRO A 1 105 ? -1.483 -16.167 52.455 1.00 35.59 105 PRO A O 1
ATOM 804 N N . LEU A 1 106 ? -3.304 -15.425 53.557 1.00 35.75 106 LEU A N 1
ATOM 805 C CA . LEU A 1 106 ? -3.506 -14.204 52.781 1.00 35.75 106 LEU A CA 1
ATOM 806 C C . LEU A 1 106 ? -2.326 -13.242 52.994 1.00 35.75 106 LEU A C 1
ATOM 808 O O . LEU A 1 106 ? -2.265 -12.553 54.008 1.00 35.75 106 LEU A O 1
ATOM 812 N N . ALA A 1 107 ? -1.424 -13.160 52.019 1.00 34.72 107 ALA A N 1
ATOM 813 C CA . ALA A 1 107 ? -0.727 -11.911 51.744 1.00 34.72 107 ALA A CA 1
ATOM 814 C C . ALA A 1 107 ? -1.672 -11.033 50.909 1.00 34.72 107 ALA A C 1
ATOM 816 O O . ALA A 1 107 ? -2.287 -11.511 49.956 1.00 34.72 107 ALA A O 1
ATOM 817 N N . GLU A 1 108 ? -1.832 -9.782 51.331 1.00 33.88 108 GLU A N 1
ATOM 818 C CA . GLU A 1 108 ? -2.803 -8.795 50.853 1.00 33.88 108 GLU A CA 1
ATOM 819 C C . GLU A 1 108 ? -2.850 -8.664 49.320 1.00 33.88 108 GLU A C 1
ATOM 821 O O . GLU A 1 108 ? -2.102 -7.914 48.699 1.00 33.88 108 GLU A O 1
ATOM 826 N N . VAL A 1 109 ? -3.800 -9.365 48.706 1.00 34.81 109 VAL A N 1
ATOM 827 C CA . VAL A 1 109 ? -4.350 -9.030 47.391 1.00 34.81 109 VAL A CA 1
ATOM 828 C C . VAL A 1 109 ? -5.709 -8.387 47.667 1.00 34.81 109 VAL A C 1
ATOM 830 O O . VAL A 1 109 ? -6.545 -9.030 48.308 1.00 34.81 109 VAL A O 1
ATOM 833 N N . PRO A 1 110 ? -5.987 -7.145 47.232 1.00 31.33 110 PRO A N 1
ATOM 834 C CA . PRO A 1 110 ? -7.278 -6.523 47.482 1.00 31.33 110 PRO A CA 1
ATOM 835 C C . PRO A 1 110 ? -8.327 -7.122 46.532 1.00 31.33 110 PRO A C 1
ATOM 837 O O . PRO A 1 110 ? -8.685 -6.535 45.516 1.00 31.33 110 PRO A O 1
ATOM 840 N N . MET A 1 111 ? -8.834 -8.309 46.868 1.00 34.03 111 MET A N 1
ATOM 841 C CA . MET A 1 111 ? -10.081 -8.867 46.342 1.00 34.03 111 MET A CA 1
ATOM 842 C C . MET A 1 111 ? -11.098 -8.939 47.484 1.00 34.03 111 MET A C 1
ATOM 844 O O . MET A 1 111 ? -11.232 -9.948 48.168 1.00 34.03 111 MET A O 1
ATOM 848 N N . GLN A 1 112 ? -11.841 -7.851 47.690 1.00 32.06 112 GLN A N 1
ATOM 849 C CA . GLN A 1 112 ? -13.094 -7.903 48.440 1.00 32.06 112 GLN A CA 1
ATOM 850 C C . GLN A 1 112 ? -14.249 -8.249 47.495 1.00 32.06 112 GLN A C 1
ATOM 852 O O . GLN A 1 112 ? -14.832 -7.381 46.851 1.00 32.06 112 GLN A O 1
ATOM 857 N N . ALA A 1 113 ? -14.571 -9.538 47.444 1.00 32.53 113 ALA A N 1
ATOM 858 C CA . ALA A 1 113 ? -15.902 -10.108 47.225 1.00 32.53 113 ALA A CA 1
ATOM 859 C C . ALA A 1 113 ? -15.766 -11.581 47.661 1.00 32.53 113 ALA A C 1
ATOM 861 O O . ALA A 1 113 ? -14.865 -12.260 47.193 1.00 32.53 113 ALA A O 1
ATOM 862 N N . VAL A 1 114 ? -16.531 -12.145 48.593 1.00 33.62 114 VAL A N 1
ATOM 863 C CA . VAL A 1 114 ? -17.991 -12.235 48.634 1.00 33.62 114 VAL A CA 1
ATOM 864 C C . VAL A 1 114 ? -18.401 -12.597 50.072 1.00 33.62 114 VAL A C 1
ATOM 866 O O . VAL A 1 114 ? -17.950 -13.618 50.580 1.00 33.62 114 VAL A O 1
ATOM 869 N N . ASN A 1 115 ? -19.241 -11.778 50.717 1.00 31.09 115 ASN A N 1
ATOM 870 C CA . ASN A 1 115 ? -20.426 -12.206 51.485 1.00 31.09 115 ASN A CA 1
ATOM 871 C C . ASN A 1 115 ? -21.079 -11.013 52.209 1.00 31.09 115 ASN A C 1
ATOM 873 O O . ASN A 1 115 ? -20.443 -10.345 53.017 1.00 31.09 115 ASN A O 1
ATOM 877 N N . GLY A 1 116 ? -22.378 -10.809 51.959 1.00 29.28 116 GLY A N 1
ATOM 878 C CA . GLY A 1 116 ? -23.284 -10.080 52.855 1.00 29.28 116 GLY A CA 1
ATOM 879 C C . GLY A 1 116 ? -23.596 -8.616 52.510 1.00 29.28 116 GLY A C 1
ATOM 880 O O . GLY A 1 116 ? -22.748 -7.739 52.610 1.00 29.28 116 GLY A O 1
ATOM 881 N N . SER A 1 117 ? -24.885 -8.363 52.258 1.00 26.91 117 SER A N 1
ATOM 882 C CA . SER A 1 117 ? -25.611 -7.076 52.219 1.00 26.91 117 SER A CA 1
ATOM 883 C C . SER A 1 117 ? -25.586 -6.247 50.918 1.00 26.91 117 SER A C 1
ATOM 885 O O . SER A 1 117 ? -24.579 -5.713 50.457 1.00 26.91 117 SER A O 1
ATOM 887 N N . ALA A 1 118 ? -26.780 -6.142 50.326 1.00 32.56 118 ALA A N 1
ATOM 888 C CA . ALA A 1 118 ? -27.109 -5.388 49.126 1.00 32.56 118 ALA A CA 1
ATOM 889 C C . ALA A 1 118 ? -27.188 -3.883 49.438 1.00 32.56 118 ALA A C 1
ATOM 891 O O . ALA A 1 118 ? -28.228 -3.377 49.848 1.00 32.56 118 ALA A O 1
ATOM 892 N N . GLY A 1 119 ? -26.078 -3.166 49.259 1.00 30.28 119 GLY A N 1
ATOM 893 C CA . GLY A 1 119 ? -26.054 -1.704 49.398 1.00 30.28 119 GLY A CA 1
ATOM 894 C C . GLY A 1 119 ? -24.735 -1.031 49.011 1.00 30.28 119 GLY A C 1
ATOM 895 O O . GLY A 1 119 ? -24.742 0.122 48.594 1.00 30.28 119 GLY A O 1
ATOM 896 N N . SER A 1 120 ? -23.605 -1.743 49.069 1.00 28.36 120 SER A N 1
ATOM 897 C CA . SER A 1 120 ? -22.257 -1.170 48.877 1.00 28.36 120 SER A CA 1
ATOM 898 C C . SER A 1 120 ? -21.562 -1.544 47.553 1.00 28.36 120 SER A C 1
ATOM 900 O O . SER A 1 120 ? -20.493 -1.022 47.239 1.00 28.36 120 SER A O 1
ATOM 902 N N . SER A 1 121 ? -22.165 -2.404 46.726 1.00 33.00 121 SER A N 1
ATOM 903 C CA . SER A 1 121 ? -21.518 -3.054 45.566 1.00 33.00 121 SER A CA 1
ATOM 904 C C . SER A 1 121 ? -21.332 -2.162 44.323 1.00 33.00 121 SER A C 1
ATOM 906 O O . SER A 1 121 ? -20.602 -2.522 43.398 1.00 33.00 121 SER A O 1
ATOM 908 N N . ILE A 1 122 ? -22.000 -1.005 44.264 1.00 38.97 122 ILE A N 1
ATOM 909 C CA . ILE A 1 122 ? -22.004 -0.130 43.074 1.00 38.97 122 ILE A CA 1
ATOM 910 C C . ILE A 1 122 ? -20.761 0.779 43.035 1.00 38.97 122 ILE A C 1
ATOM 912 O O . ILE A 1 122 ? -20.280 1.137 41.961 1.00 38.97 122 ILE A O 1
ATOM 916 N N . VAL A 1 123 ? -20.191 1.123 44.195 1.00 35.00 123 VAL A N 1
ATOM 917 C CA . VAL A 1 123 ? -19.037 2.036 44.266 1.00 35.00 123 VAL A CA 1
ATOM 918 C C . VAL A 1 123 ? -17.723 1.301 43.970 1.00 35.00 123 VAL A C 1
ATOM 920 O O . VAL A 1 123 ? -16.898 1.814 43.211 1.00 35.00 123 VAL A O 1
ATOM 923 N N . SER A 1 124 ? -17.549 0.073 44.475 1.00 37.31 124 SER A N 1
ATOM 924 C CA . SER A 1 124 ? -16.330 -0.732 44.279 1.00 37.31 124 SER A CA 1
ATOM 925 C C . SER A 1 124 ? -16.148 -1.217 42.835 1.00 37.31 124 SER A C 1
ATOM 927 O O . SER A 1 124 ? -15.039 -1.158 42.301 1.00 37.31 124 SER A O 1
ATOM 929 N N . THR A 1 125 ? -17.238 -1.601 42.165 1.00 46.50 125 THR A N 1
ATOM 930 C CA . THR A 1 125 ? -17.233 -1.967 40.738 1.00 46.50 125 THR A CA 1
ATOM 931 C C . THR A 1 125 ? -16.804 -0.789 39.863 1.00 46.50 125 THR A C 1
ATOM 933 O O . THR A 1 125 ? -15.905 -0.938 39.041 1.00 46.50 125 THR A O 1
ATOM 936 N N . SER A 1 126 ? -17.325 0.417 40.107 1.00 48.12 126 SER A N 1
ATOM 937 C CA . SER A 1 126 ? -16.965 1.609 39.320 1.00 48.12 126 SER A CA 1
ATOM 938 C C . SER A 1 126 ? -15.482 2.018 39.416 1.00 48.12 126 SER A C 1
ATOM 940 O O . SER A 1 126 ? -14.929 2.550 38.451 1.00 48.12 126 SER A O 1
ATOM 942 N N . SER A 1 127 ? -14.826 1.762 40.556 1.00 49.66 127 SER A N 1
ATOM 943 C CA . SER A 1 127 ? -13.408 2.084 40.784 1.00 49.66 127 SER A CA 1
ATOM 944 C C . SER A 1 127 ? -12.477 1.101 40.063 1.00 49.66 127 SER A C 1
ATOM 946 O O . SER A 1 127 ? -11.597 1.510 39.304 1.00 49.66 127 SER A O 1
ATOM 948 N N . CYS A 1 128 ? -12.741 -0.203 40.205 1.00 55.34 128 CYS A N 1
ATOM 949 C CA . CYS A 1 128 ? -12.017 -1.258 39.490 1.00 55.34 128 CYS A CA 1
ATOM 950 C C . CYS A 1 128 ? -12.182 -1.129 37.959 1.00 55.34 128 CYS A C 1
ATOM 952 O O . CYS A 1 128 ? -11.241 -1.329 37.193 1.00 55.34 128 CYS A O 1
ATOM 954 N N . GLU A 1 129 ? -13.361 -0.697 37.504 1.00 59.09 129 GLU A N 1
ATOM 955 C CA . GLU A 1 129 ? -13.673 -0.494 36.085 1.00 59.09 129 GLU A CA 1
ATOM 956 C C . GLU A 1 129 ? -12.917 0.672 35.438 1.00 59.09 129 GLU A C 1
ATOM 958 O O . GLU A 1 129 ? -12.447 0.543 34.304 1.00 59.09 129 GLU A O 1
ATOM 963 N N . LYS A 1 130 ? -12.781 1.806 36.138 1.00 62.12 130 LYS A N 1
ATOM 964 C CA . LYS A 1 130 ? -11.951 2.925 35.660 1.00 62.12 130 LYS A CA 1
ATOM 965 C C . LYS A 1 130 ? -10.491 2.493 35.525 1.00 62.12 130 LYS A C 1
ATOM 967 O O . LYS A 1 130 ? -9.871 2.777 34.504 1.00 62.12 130 LYS A O 1
ATOM 972 N N . SER A 1 131 ? -10.000 1.712 36.487 1.00 70.19 131 SER A N 1
ATOM 973 C CA . SER A 1 131 ? -8.631 1.188 36.489 1.00 70.19 131 SER A CA 1
ATOM 974 C C . SER A 1 131 ? -8.342 0.262 35.295 1.00 70.19 131 SER A C 1
ATOM 976 O O . SER A 1 131 ? -7.321 0.424 34.628 1.00 70.19 131 SER A O 1
ATOM 978 N N . ALA A 1 132 ? -9.264 -0.640 34.932 1.00 73.19 132 ALA A N 1
ATOM 979 C CA . ALA A 1 132 ? -9.085 -1.525 33.773 1.00 73.19 132 ALA A CA 1
ATOM 980 C C . ALA A 1 132 ? -9.007 -0.754 32.442 1.00 73.19 132 ALA A C 1
ATOM 982 O O . ALA A 1 132 ? -8.233 -1.091 31.541 1.00 73.19 132 ALA A O 1
ATOM 983 N N . PHE A 1 133 ? -9.810 0.303 32.311 1.00 75.44 133 PHE A N 1
ATOM 984 C CA . PHE A 1 133 ? -9.790 1.160 31.135 1.00 75.44 133 PHE A CA 1
ATOM 985 C C . PHE A 1 133 ? -8.483 1.971 31.044 1.00 75.44 133 PHE A C 1
ATOM 987 O O . PHE A 1 133 ? -7.867 2.057 29.978 1.00 75.44 133 PHE A O 1
ATOM 994 N N . GLU A 1 134 ? -8.039 2.533 32.167 1.00 80.06 134 GLU A N 1
ATOM 995 C CA . GLU A 1 134 ? -6.768 3.254 32.280 1.00 80.06 134 GLU A CA 1
ATOM 996 C C . GLU A 1 134 ? -5.570 2.350 31.958 1.00 80.06 134 GLU A C 1
ATOM 998 O O . GLU A 1 134 ? -4.692 2.759 31.202 1.00 80.06 134 GLU A O 1
ATOM 1003 N N . MET A 1 135 ? -5.582 1.088 32.397 1.00 81.50 135 MET A N 1
ATOM 1004 C CA . MET A 1 135 ? -4.553 0.104 32.037 1.00 81.50 135 MET A CA 1
ATOM 1005 C C . MET A 1 135 ? -4.511 -0.210 30.536 1.00 81.50 135 MET A C 1
ATOM 1007 O O . MET A 1 135 ? -3.423 -0.282 29.963 1.00 81.50 135 MET A O 1
ATOM 1011 N N . ASN A 1 136 ? -5.666 -0.380 29.880 1.00 82.44 136 ASN A N 1
ATOM 1012 C CA . ASN A 1 136 ? -5.725 -0.584 28.425 1.00 82.44 136 ASN A CA 1
ATOM 1013 C C . ASN A 1 136 ? -5.194 0.638 27.663 1.00 82.44 136 ASN A C 1
ATOM 1015 O O . ASN A 1 136 ? -4.446 0.494 26.694 1.00 82.44 136 ASN A O 1
ATOM 1019 N N . ARG A 1 137 ? -5.529 1.847 28.132 1.00 82.75 137 ARG A N 1
ATOM 1020 C CA . ARG A 1 137 ? -4.991 3.104 27.595 1.00 82.75 137 ARG A CA 1
ATOM 1021 C C . ARG A 1 137 ? -3.476 3.157 27.717 1.00 82.75 137 ARG A C 1
ATOM 1023 O O . ARG A 1 137 ? -2.799 3.436 26.730 1.00 82.75 137 ARG A O 1
ATOM 1030 N N . ASP A 1 138 ? -2.950 2.904 28.906 1.00 84.00 138 ASP A N 1
ATOM 1031 C CA . ASP A 1 138 ? -1.520 3.012 29.166 1.00 84.00 138 ASP A CA 1
ATOM 1032 C C . ASP A 1 138 ? -0.745 1.948 28.373 1.00 84.00 138 ASP A C 1
ATOM 1034 O O . ASP A 1 138 ? 0.285 2.261 27.774 1.00 84.00 138 ASP A O 1
ATOM 1038 N N . HIS A 1 139 ? -1.292 0.733 28.249 1.00 86.56 139 HIS A N 1
ATOM 1039 C CA . HIS A 1 139 ? -0.765 -0.305 27.360 1.00 86.56 139 HIS A CA 1
ATOM 1040 C C . HIS A 1 139 ? -0.733 0.153 25.892 1.00 86.56 139 HIS A C 1
ATOM 1042 O O . HIS A 1 139 ? 0.324 0.094 25.266 1.00 86.56 139 HIS A O 1
ATOM 1048 N N . ALA A 1 140 ? -1.833 0.688 25.354 1.00 84.94 140 ALA A N 1
ATOM 1049 C CA . ALA A 1 140 ? -1.887 1.158 23.967 1.00 84.94 140 ALA A CA 1
ATOM 1050 C C . ALA A 1 140 ? -0.910 2.316 23.689 1.00 84.94 140 ALA A C 1
ATOM 1052 O O . ALA A 1 140 ? -0.261 2.364 22.643 1.00 84.94 140 ALA A O 1
ATOM 1053 N N . LEU A 1 141 ? -0.740 3.241 24.642 1.00 86.44 141 LEU A N 1
ATOM 1054 C CA . LEU A 1 141 ? 0.249 4.317 24.534 1.00 86.44 141 LEU A CA 1
ATOM 1055 C C . LEU A 1 141 ? 1.690 3.788 24.566 1.00 86.44 141 LEU A C 1
ATOM 1057 O O . LEU A 1 141 ? 2.544 4.301 23.836 1.00 86.44 141 LEU A O 1
ATOM 1061 N N . LEU A 1 142 ? 1.971 2.774 25.389 1.00 87.94 142 LEU A N 1
ATOM 1062 C CA . LEU A 1 142 ? 3.272 2.104 25.429 1.00 87.94 142 LEU A CA 1
ATOM 1063 C C . LEU A 1 142 ? 3.560 1.363 24.120 1.00 87.94 142 LEU A C 1
ATOM 1065 O O . LEU A 1 142 ? 4.648 1.539 23.567 1.00 87.94 142 LEU A O 1
ATOM 1069 N N . MET A 1 143 ? 2.590 0.614 23.586 1.00 88.75 143 MET A N 1
ATOM 1070 C CA . MET A 1 143 ? 2.749 -0.106 22.319 1.00 88.75 143 MET A CA 1
ATOM 1071 C C . MET A 1 143 ? 2.966 0.862 21.155 1.00 88.75 143 MET A C 1
ATOM 1073 O O . MET A 1 143 ? 3.910 0.693 20.389 1.00 88.75 143 MET A O 1
ATOM 1077 N N . LYS A 1 144 ? 2.245 1.990 21.115 1.00 88.19 144 LYS A N 1
ATOM 1078 C CA . LYS A 1 144 ? 2.470 3.050 20.116 1.00 88.19 144 LYS A CA 1
ATOM 1079 C C . LYS A 1 144 ? 3.884 3.644 20.168 1.00 88.19 144 LYS A C 1
ATOM 1081 O O . LYS A 1 144 ? 4.445 4.026 19.138 1.00 88.19 144 LYS A O 1
ATOM 1086 N N . ARG A 1 145 ? 4.488 3.750 21.360 1.00 89.88 145 ARG A N 1
ATOM 1087 C CA . ARG A 1 145 ? 5.899 4.166 21.508 1.00 89.88 145 ARG A CA 1
ATOM 1088 C C . ARG A 1 145 ? 6.859 3.068 21.047 1.00 89.88 145 ARG A C 1
ATOM 1090 O O . ARG A 1 145 ? 7.868 3.393 20.423 1.00 89.88 145 ARG A O 1
ATOM 1097 N N . ALA A 1 146 ? 6.565 1.803 21.348 1.00 89.31 146 ALA A N 1
ATOM 1098 C CA . ALA A 1 146 ? 7.359 0.659 20.905 1.00 89.31 146 ALA A CA 1
ATOM 1099 C C . ALA A 1 146 ? 7.354 0.530 19.373 1.00 89.31 146 ALA A C 1
ATOM 1101 O O . ALA A 1 146 ? 8.419 0.393 18.771 1.00 89.31 146 ALA A O 1
ATOM 1102 N N . ASP A 1 147 ? 6.189 0.685 18.743 1.00 89.62 147 ASP A N 1
ATOM 1103 C CA . ASP A 1 147 ? 6.044 0.688 17.287 1.00 89.62 147 ASP A CA 1
ATOM 1104 C C . ASP A 1 147 ? 6.823 1.824 16.636 1.00 89.62 147 ASP A C 1
ATOM 1106 O O . ASP A 1 147 ? 7.562 1.582 15.687 1.00 89.62 147 ASP A O 1
ATOM 1110 N N . ARG A 1 148 ? 6.778 3.041 17.194 1.00 90.62 148 ARG A N 1
ATOM 1111 C CA . ARG A 1 148 ? 7.593 4.153 16.681 1.00 90.62 148 ARG A CA 1
ATOM 1112 C C . ARG A 1 148 ? 9.092 3.839 16.717 1.00 90.62 148 ARG A C 1
ATOM 1114 O O . ARG A 1 148 ? 9.810 4.162 15.777 1.00 90.62 148 ARG A O 1
ATOM 1121 N N . ARG A 1 149 ? 9.589 3.214 17.792 1.00 90.44 149 ARG A N 1
ATOM 1122 C CA . ARG A 1 149 ? 11.006 2.808 17.892 1.00 90.44 149 ARG A CA 1
ATOM 1123 C C . ARG A 1 149 ? 11.354 1.742 16.852 1.00 90.44 149 ARG A C 1
ATOM 1125 O O . ARG A 1 149 ? 12.386 1.860 16.199 1.00 90.44 149 ARG A O 1
ATOM 1132 N N . LYS A 1 150 ? 10.479 0.748 16.670 1.00 92.50 150 LYS A N 1
ATOM 1133 C CA . LYS A 1 150 ? 10.596 -0.281 15.626 1.00 92.50 150 LYS A CA 1
ATOM 1134 C C . LYS A 1 150 ? 10.653 0.349 14.233 1.00 92.50 150 LYS A C 1
ATOM 1136 O O . LYS A 1 150 ? 11.540 0.023 13.454 1.00 92.50 150 LYS A O 1
ATOM 1141 N N . GLU A 1 151 ? 9.755 1.282 13.931 1.00 91.44 151 GLU A N 1
ATOM 1142 C CA . GLU A 1 151 ? 9.718 1.993 12.648 1.00 91.44 151 GLU A CA 1
ATOM 1143 C C . GLU A 1 151 ? 10.993 2.799 12.389 1.00 91.44 151 GLU A C 1
ATOM 1145 O O . GLU A 1 151 ? 11.520 2.743 11.282 1.00 91.44 151 GLU A O 1
ATOM 1150 N N . ILE A 1 152 ? 11.538 3.479 13.405 1.00 92.38 152 ILE A N 1
ATOM 1151 C CA . ILE A 1 152 ? 12.821 4.190 13.294 1.00 92.38 152 ILE A CA 1
ATOM 1152 C C . ILE A 1 152 ? 13.956 3.211 12.961 1.00 92.38 152 ILE A C 1
ATOM 1154 O O . ILE A 1 152 ? 14.736 3.473 12.049 1.00 92.38 152 ILE A O 1
ATOM 1158 N N . ILE A 1 153 ? 14.034 2.062 13.642 1.00 91.88 153 ILE A N 1
ATOM 1159 C CA . ILE A 1 153 ? 15.051 1.036 13.353 1.00 91.88 153 ILE A CA 1
ATOM 1160 C C . ILE A 1 153 ? 14.892 0.497 11.923 1.00 91.88 153 ILE A C 1
ATOM 1162 O O . ILE A 1 153 ? 15.875 0.372 11.192 1.00 91.88 153 ILE A O 1
ATOM 1166 N N . MET A 1 154 ? 13.658 0.234 11.489 1.00 91.50 154 MET A N 1
ATOM 1167 C CA . MET A 1 154 ? 13.371 -0.235 10.130 1.00 91.50 154 MET A CA 1
ATOM 1168 C C . MET A 1 154 ? 13.655 0.816 9.052 1.00 91.50 154 MET A C 1
ATOM 1170 O O . MET A 1 154 ? 14.000 0.445 7.928 1.00 91.50 154 MET A O 1
ATOM 1174 N N . LEU A 1 155 ? 13.527 2.105 9.376 1.00 92.88 155 LEU A N 1
ATOM 1175 C CA . LEU A 1 155 ? 13.904 3.214 8.501 1.00 92.88 155 LEU A CA 1
ATOM 1176 C C . LEU A 1 155 ? 15.428 3.319 8.364 1.00 92.88 155 LEU A C 1
ATOM 1178 O O . LEU A 1 155 ? 15.930 3.490 7.256 1.00 92.88 155 LEU A O 1
ATOM 1182 N N . VAL A 1 156 ? 16.171 3.159 9.462 1.00 93.12 156 VAL A N 1
ATOM 1183 C CA . VAL A 1 156 ? 17.643 3.114 9.427 1.00 93.12 156 VAL A CA 1
ATOM 1184 C C . VAL A 1 156 ? 18.124 1.922 8.596 1.00 93.12 156 VAL A C 1
ATOM 1186 O O . VAL A 1 156 ? 18.967 2.092 7.718 1.00 93.12 156 VAL A O 1
ATOM 1189 N N . LEU A 1 157 ? 17.540 0.734 8.789 1.00 92.50 157 LEU A N 1
ATOM 1190 C CA . LEU A 1 157 ? 17.840 -0.440 7.960 1.00 92.50 157 LEU A CA 1
ATOM 1191 C C . LEU A 1 157 ? 17.507 -0.217 6.480 1.00 92.50 157 LEU A C 1
ATOM 1193 O O . LEU A 1 157 ? 18.271 -0.640 5.617 1.00 92.50 157 LEU A O 1
ATOM 1197 N N . PHE A 1 158 ? 16.406 0.474 6.175 1.00 94.06 158 PHE A N 1
ATOM 1198 C CA . PHE A 1 158 ? 16.058 0.835 4.800 1.00 94.06 158 PHE A CA 1
ATOM 1199 C C . PHE A 1 158 ? 17.106 1.753 4.164 1.00 94.06 158 PHE A C 1
ATOM 1201 O O . PHE A 1 158 ? 17.503 1.528 3.022 1.00 94.06 158 PHE A O 1
ATOM 1208 N N . ALA A 1 159 ? 17.583 2.759 4.903 1.00 94.44 159 ALA A N 1
ATOM 1209 C CA . ALA A 1 159 ? 18.623 3.667 4.430 1.00 94.44 159 ALA A CA 1
ATOM 1210 C C . ALA A 1 159 ? 19.942 2.924 4.162 1.00 94.44 159 ALA A C 1
ATOM 1212 O O . ALA A 1 159 ? 20.541 3.113 3.105 1.00 94.44 159 ALA A O 1
ATOM 1213 N N . ILE A 1 160 ? 20.348 2.023 5.066 1.00 92.31 160 ILE A N 1
ATOM 1214 C CA . ILE A 1 160 ? 21.535 1.171 4.887 1.00 92.31 160 ILE A CA 1
ATOM 1215 C C . ILE A 1 160 ? 21.371 0.267 3.656 1.00 92.31 160 ILE A C 1
ATOM 1217 O O . ILE A 1 160 ? 22.251 0.235 2.801 1.00 92.31 160 ILE A O 1
ATOM 1221 N N . SER A 1 161 ? 20.228 -0.414 3.523 1.00 92.62 161 SER A N 1
ATOM 1222 C CA . SER A 1 161 ? 19.923 -1.284 2.379 1.00 92.62 161 SER A CA 1
ATOM 1223 C C . SER A 1 161 ? 19.936 -0.523 1.052 1.00 92.62 161 SER A C 1
ATOM 1225 O O . SER A 1 161 ? 20.477 -1.011 0.062 1.00 92.62 161 SER A O 1
ATOM 1227 N N . THR A 1 162 ? 19.368 0.683 1.027 1.00 93.56 162 THR A N 1
ATOM 1228 C CA . THR A 1 162 ? 19.340 1.538 -0.168 1.00 93.56 162 THR A CA 1
ATOM 1229 C C . THR A 1 162 ? 20.745 2.020 -0.524 1.00 93.56 162 THR A C 1
ATOM 1231 O O . THR A 1 162 ? 21.130 1.967 -1.689 1.00 93.56 162 THR A O 1
ATOM 1234 N N . GLY A 1 163 ? 21.541 2.421 0.473 1.00 93.25 163 GLY A N 1
ATOM 1235 C CA . GLY A 1 163 ? 22.940 2.807 0.282 1.00 93.25 163 GLY A CA 1
ATOM 1236 C C . GLY A 1 163 ? 23.793 1.665 -0.275 1.00 93.25 163 GLY A C 1
ATOM 1237 O O . GLY A 1 163 ? 24.529 1.870 -1.237 1.00 93.25 163 GLY A O 1
ATOM 1238 N N . MET A 1 164 ? 23.638 0.449 0.256 1.00 91.38 164 MET A N 1
ATOM 1239 C CA . MET A 1 164 ? 24.316 -0.750 -0.256 1.00 91.38 164 MET A CA 1
ATOM 1240 C C . MET A 1 164 ? 23.866 -1.107 -1.680 1.00 91.38 164 MET A C 1
ATOM 1242 O O . MET A 1 164 ? 24.701 -1.407 -2.529 1.00 91.38 164 MET A O 1
ATOM 1246 N N . SER A 1 165 ? 22.564 -1.020 -1.979 1.00 91.94 165 SER A N 1
ATOM 1247 C CA . SER A 1 165 ? 22.049 -1.249 -3.336 1.00 91.94 165 SER A CA 1
ATOM 1248 C C . SER A 1 165 ? 22.594 -0.230 -4.337 1.00 91.94 165 SER A C 1
ATOM 1250 O O . SER A 1 165 ? 22.884 -0.591 -5.476 1.00 91.94 165 SER A O 1
ATOM 1252 N N . PHE A 1 166 ? 22.729 1.034 -3.932 1.00 91.69 166 PHE A N 1
ATOM 1253 C CA . PHE A 1 166 ? 23.289 2.088 -4.773 1.00 91.69 166 PHE A CA 1
ATOM 1254 C C . PHE A 1 166 ? 24.792 1.896 -4.999 1.00 91.69 166 PHE A C 1
ATOM 1256 O O . PHE A 1 166 ? 25.258 1.997 -6.131 1.00 91.69 166 PHE A O 1
ATOM 1263 N N . TYR A 1 167 ? 25.534 1.542 -3.946 1.00 90.56 167 TYR A N 1
ATOM 1264 C CA . TYR A 1 167 ? 26.954 1.208 -4.035 1.00 90.56 167 TYR A CA 1
ATOM 1265 C C . TYR A 1 167 ? 27.210 0.043 -5.003 1.00 90.56 167 TYR A C 1
ATOM 1267 O O . TYR A 1 167 ? 28.041 0.170 -5.904 1.00 90.56 167 TYR A O 1
ATOM 1275 N N . ASN A 1 168 ? 26.433 -1.042 -4.900 1.00 88.25 168 ASN A N 1
ATOM 1276 C CA . ASN A 1 168 ? 26.510 -2.161 -5.845 1.00 88.25 168 ASN A CA 1
ATOM 1277 C C . ASN A 1 168 ? 26.133 -1.736 -7.273 1.00 88.25 168 ASN A C 1
ATOM 1279 O O . ASN A 1 168 ? 26.759 -2.187 -8.228 1.00 88.25 168 ASN A O 1
ATOM 1283 N N . GLY A 1 169 ? 25.165 -0.827 -7.429 1.00 88.88 169 GLY A N 1
ATOM 1284 C CA . GLY A 1 169 ? 24.816 -0.244 -8.726 1.00 88.88 169 GLY A CA 1
ATOM 1285 C C . GLY A 1 169 ? 25.971 0.532 -9.370 1.00 88.88 169 GLY A C 1
ATOM 1286 O O . GLY A 1 169 ? 26.248 0.340 -10.551 1.00 88.88 169 GLY A O 1
ATOM 1287 N N . ILE A 1 170 ? 26.697 1.355 -8.602 1.00 88.38 170 ILE A N 1
ATOM 1288 C CA . ILE A 1 170 ? 27.901 2.052 -9.092 1.00 88.38 170 ILE A CA 1
ATOM 1289 C C . ILE A 1 170 ? 28.986 1.039 -9.467 1.00 88.38 170 ILE A C 1
ATOM 1291 O O . ILE A 1 170 ? 29.574 1.130 -10.545 1.00 88.38 170 ILE A O 1
ATOM 1295 N N . LYS A 1 171 ? 29.232 0.048 -8.605 1.00 83.19 171 LYS A N 1
ATOM 1296 C CA . LYS A 1 171 ? 30.232 -0.998 -8.855 1.00 83.19 171 LYS A CA 1
ATOM 1297 C C . LYS A 1 171 ? 29.910 -1.828 -10.093 1.00 83.19 171 LYS A C 1
ATOM 1299 O O . LYS A 1 171 ? 30.839 -2.199 -10.794 1.00 83.19 171 LYS A O 1
ATOM 1304 N N . CYS A 1 172 ? 28.634 -2.048 -10.410 1.00 84.31 172 CYS A N 1
ATOM 1305 C CA . CYS A 1 172 ? 28.208 -2.712 -11.642 1.00 84.31 172 CYS A CA 1
ATOM 1306 C C . CYS A 1 172 ? 28.670 -1.962 -12.905 1.00 84.31 172 CYS A C 1
ATOM 1308 O O . CYS A 1 172 ? 28.997 -2.594 -13.900 1.00 84.31 172 CYS A O 1
ATOM 1310 N N . ILE A 1 173 ? 28.732 -0.626 -12.875 1.00 84.88 173 ILE A N 1
ATOM 1311 C CA . ILE A 1 173 ? 29.173 0.186 -14.024 1.00 84.88 173 ILE A CA 1
ATOM 1312 C C . ILE A 1 173 ? 30.698 0.141 -14.179 1.00 84.88 173 ILE A C 1
ATOM 1314 O O . ILE A 1 173 ? 31.206 0.098 -15.295 1.00 84.88 173 ILE A O 1
ATOM 1318 N N . VAL A 1 174 ? 31.420 0.156 -13.057 1.00 80.44 174 VAL A N 1
ATOM 1319 C CA . VAL A 1 174 ? 32.895 0.140 -13.016 1.00 80.44 174 VAL A CA 1
ATOM 1320 C C . VAL A 1 174 ? 33.453 -1.290 -13.139 1.00 80.44 174 VAL A C 1
ATOM 1322 O O . VAL A 1 174 ? 34.660 -1.491 -13.209 1.00 80.44 174 VAL A O 1
ATOM 1325 N N . TYR A 1 175 ? 32.588 -2.305 -13.174 1.00 78.62 175 TYR A N 1
ATOM 1326 C CA . TYR A 1 175 ? 32.997 -3.702 -13.243 1.00 78.62 175 TYR A CA 1
ATOM 1327 C C . TYR A 1 175 ? 33.616 -4.036 -14.605 1.00 78.62 175 TYR A C 1
ATOM 1329 O O . TYR A 1 175 ? 33.004 -3.823 -15.653 1.00 78.62 175 TYR A O 1
ATOM 1337 N N . HIS A 1 176 ? 34.814 -4.620 -14.596 1.00 78.25 176 HIS A N 1
ATOM 1338 C CA . HIS A 1 176 ? 35.424 -5.167 -15.803 1.00 78.25 176 HIS A CA 1
ATOM 1339 C C . HIS A 1 176 ? 34.798 -6.521 -16.134 1.00 78.25 176 HIS A C 1
ATOM 1341 O O . HIS A 1 176 ? 35.011 -7.502 -15.428 1.00 78.25 176 HIS A O 1
ATOM 1347 N N . TYR A 1 177 ? 34.011 -6.563 -17.208 1.00 80.88 177 TYR A N 1
ATOM 1348 C CA . TYR A 1 177 ? 33.352 -7.780 -17.665 1.00 80.88 177 TYR A CA 1
ATOM 1349 C C . TYR A 1 177 ? 34.222 -8.578 -18.631 1.00 80.88 177 TYR A C 1
ATOM 1351 O O . TYR A 1 177 ? 34.759 -8.026 -19.594 1.00 80.88 177 TYR A O 1
ATOM 1359 N N . ASP A 1 178 ? 34.262 -9.895 -18.449 1.00 79.19 178 ASP A N 1
ATOM 1360 C CA . ASP A 1 178 ? 34.908 -10.774 -19.416 1.00 79.19 178 ASP A CA 1
ATOM 1361 C C . ASP A 1 178 ? 34.019 -11.026 -20.625 1.00 79.19 178 ASP A C 1
ATOM 1363 O O . ASP A 1 178 ? 32.870 -11.455 -20.467 1.00 79.19 178 ASP A O 1
ATOM 1367 N N . PRO A 1 179 ? 34.554 -10.915 -21.852 1.00 79.25 179 PRO A N 1
ATOM 1368 C CA . PRO A 1 179 ? 33.777 -11.158 -23.063 1.00 79.25 179 PRO A CA 1
ATOM 1369 C C . PRO A 1 179 ? 33.237 -12.596 -23.148 1.00 79.25 179 PRO A C 1
ATOM 1371 O O . PRO A 1 179 ? 32.208 -12.823 -23.778 1.00 79.25 179 PRO A O 1
ATOM 1374 N N . ARG A 1 180 ? 33.883 -13.568 -22.484 1.00 80.12 180 ARG A N 1
ATOM 1375 C CA . ARG A 1 180 ? 33.442 -14.976 -22.446 1.00 80.12 180 ARG A CA 1
ATOM 1376 C C . ARG A 1 180 ? 32.196 -15.199 -21.577 1.00 80.12 180 ARG A C 1
ATOM 1378 O O . ARG A 1 180 ? 31.401 -16.080 -21.883 1.00 80.12 180 ARG A O 1
ATOM 1385 N N . PHE A 1 181 ? 32.024 -14.418 -20.507 1.00 80.12 181 PHE A N 1
ATOM 1386 C CA . PHE A 1 181 ? 30.975 -14.620 -19.495 1.00 80.12 181 PHE A CA 1
ATOM 1387 C C . PHE A 1 181 ? 30.112 -13.376 -19.253 1.00 80.12 181 PHE A C 1
ATOM 1389 O O . PHE A 1 181 ? 29.400 -13.308 -18.251 1.00 80.12 181 PHE A O 1
ATOM 1396 N N . LEU A 1 182 ? 30.125 -12.418 -20.183 1.00 82.81 182 LEU A N 1
ATOM 1397 C CA . LEU A 1 182 ? 29.450 -11.123 -20.075 1.00 82.81 182 LEU A CA 1
ATOM 1398 C C . LEU A 1 182 ? 27.987 -11.240 -19.618 1.00 82.81 182 LEU A C 1
ATOM 1400 O O . LEU A 1 182 ? 27.568 -10.566 -18.678 1.00 82.81 182 LEU A O 1
ATOM 1404 N N . ALA A 1 183 ? 27.216 -12.134 -20.244 1.00 86.00 183 ALA A N 1
ATOM 1405 C CA . ALA A 1 183 ? 25.805 -12.328 -19.910 1.00 86.00 183 ALA A CA 1
ATOM 1406 C C . ALA A 1 183 ? 25.608 -12.897 -18.492 1.00 86.00 183 ALA A C 1
ATOM 1408 O O . ALA A 1 183 ? 24.701 -12.475 -17.774 1.00 86.00 183 ALA A O 1
ATOM 1409 N N . LEU A 1 184 ? 26.470 -13.822 -18.060 1.00 86.25 184 LEU A N 1
ATOM 1410 C CA . LEU A 1 184 ? 26.397 -14.436 -16.732 1.00 86.25 184 LEU A CA 1
ATOM 1411 C C . LEU A 1 184 ? 26.809 -13.440 -15.638 1.00 86.25 184 LEU A C 1
ATOM 1413 O O . LEU A 1 184 ? 26.109 -13.290 -14.643 1.00 86.25 184 LEU A O 1
ATOM 1417 N N . GLN A 1 185 ? 27.910 -12.714 -15.836 1.00 84.12 185 GLN A N 1
ATOM 1418 C CA . GLN A 1 185 ? 28.369 -11.694 -14.891 1.00 84.12 185 GLN A CA 1
ATOM 1419 C C . GLN A 1 185 ? 27.348 -10.552 -14.772 1.00 84.12 185 GLN A C 1
ATOM 1421 O O . GLN A 1 185 ? 26.995 -10.163 -13.661 1.00 84.12 185 GLN A O 1
ATOM 1426 N N . GLY A 1 186 ? 26.806 -10.058 -15.892 1.00 86.00 186 GLY A N 1
ATOM 1427 C CA . GLY A 1 186 ? 25.777 -9.014 -15.886 1.00 86.00 186 GLY A CA 1
ATOM 1428 C C . GLY A 1 186 ? 24.481 -9.446 -15.192 1.00 86.00 186 GLY A C 1
ATOM 1429 O O . GLY A 1 186 ? 23.923 -8.688 -14.398 1.00 86.00 186 GLY A O 1
ATOM 1430 N N . THR A 1 187 ? 24.023 -10.680 -15.428 1.00 89.62 187 THR A N 1
ATOM 1431 C CA . THR A 1 187 ? 22.807 -11.206 -14.779 1.00 89.62 187 THR A CA 1
ATOM 1432 C C . THR A 1 187 ? 22.995 -11.436 -13.284 1.00 89.62 187 THR A C 1
ATOM 1434 O O . THR A 1 187 ? 22.116 -11.067 -12.508 1.00 89.62 187 THR A O 1
ATOM 1437 N N . LEU A 1 188 ? 24.140 -11.975 -12.853 1.00 89.50 188 LEU A N 1
ATOM 1438 C CA . LEU A 1 188 ? 24.449 -12.141 -11.431 1.00 89.50 188 LEU A CA 1
ATOM 1439 C C . LEU A 1 188 ? 24.541 -10.789 -10.707 1.00 89.50 188 LEU A C 1
ATOM 1441 O O . LEU A 1 188 ? 23.963 -10.639 -9.632 1.00 89.50 188 LEU A O 1
ATOM 1445 N N . GLN A 1 189 ? 25.195 -9.789 -11.308 1.00 87.75 189 GLN A N 1
ATOM 1446 C CA . GLN A 1 189 ? 25.280 -8.437 -10.739 1.00 87.75 189 GLN A CA 1
ATOM 1447 C C . GLN A 1 189 ? 23.890 -7.805 -10.581 1.00 87.75 189 GLN A C 1
ATOM 1449 O O . GLN A 1 189 ? 23.547 -7.334 -9.496 1.00 87.75 189 GLN A O 1
ATOM 1454 N N . ALA A 1 190 ? 23.039 -7.879 -11.610 1.00 89.50 190 ALA A N 1
ATOM 1455 C CA . ALA A 1 190 ? 21.658 -7.405 -11.521 1.00 89.50 190 ALA A CA 1
ATOM 1456 C C . ALA A 1 190 ? 20.851 -8.154 -10.442 1.00 89.50 190 ALA A C 1
ATOM 1458 O O . ALA A 1 190 ? 20.079 -7.545 -9.697 1.00 89.50 190 ALA A O 1
ATOM 1459 N N . LEU A 1 191 ? 21.063 -9.468 -10.312 1.00 91.44 191 LEU A N 1
ATOM 1460 C CA . LEU A 1 191 ? 20.386 -10.291 -9.315 1.00 91.44 191 LEU A CA 1
ATOM 1461 C C . LEU A 1 191 ? 20.745 -9.869 -7.883 1.00 91.44 191 LEU A C 1
ATOM 1463 O O . LEU A 1 191 ? 19.848 -9.820 -7.045 1.00 91.44 191 LEU A O 1
ATOM 1467 N N . THR A 1 192 ? 21.992 -9.474 -7.596 1.00 89.88 192 THR A N 1
ATOM 1468 C CA . THR A 1 192 ? 22.353 -8.965 -6.254 1.00 89.88 192 THR A CA 1
ATOM 1469 C C . THR A 1 192 ? 21.551 -7.724 -5.856 1.00 89.88 192 THR A C 1
ATOM 1471 O O . THR A 1 192 ? 21.094 -7.628 -4.718 1.00 89.88 192 THR A O 1
ATOM 1474 N N . MET A 1 193 ? 21.301 -6.794 -6.787 1.00 91.00 193 MET A N 1
ATOM 1475 C CA . MET A 1 193 ? 20.500 -5.591 -6.516 1.00 91.00 193 MET A CA 1
ATOM 1476 C C . MET A 1 193 ? 19.048 -5.944 -6.176 1.00 91.00 193 MET A C 1
ATOM 1478 O O . MET A 1 193 ? 18.442 -5.348 -5.280 1.00 91.00 193 MET A O 1
ATOM 1482 N N . VAL A 1 194 ? 18.484 -6.936 -6.870 1.00 91.69 194 VAL A N 1
ATOM 1483 C CA . VAL A 1 194 ? 17.140 -7.447 -6.572 1.00 91.69 194 VAL A CA 1
ATOM 1484 C C . VAL A 1 194 ? 17.123 -8.123 -5.200 1.00 91.69 194 VAL A C 1
ATOM 1486 O O . VAL A 1 194 ? 16.241 -7.830 -4.391 1.00 91.69 194 VAL A O 1
ATOM 1489 N N . MET A 1 195 ? 18.115 -8.967 -4.905 1.00 92.44 195 MET A N 1
ATOM 1490 C CA . MET A 1 195 ? 18.192 -9.713 -3.647 1.00 92.44 195 MET A CA 1
ATOM 1491 C C . MET A 1 195 ? 18.306 -8.803 -2.420 1.00 92.44 195 MET A C 1
ATOM 1493 O O . MET A 1 195 ? 17.588 -9.036 -1.450 1.00 92.44 195 MET A O 1
ATOM 1497 N N . ILE A 1 196 ? 19.075 -7.708 -2.484 1.00 92.69 196 ILE A N 1
ATOM 1498 C CA . ILE A 1 196 ? 19.150 -6.705 -1.401 1.00 92.69 196 ILE A CA 1
ATOM 1499 C C . ILE A 1 196 ? 17.757 -6.180 -1.024 1.00 92.69 196 ILE A C 1
ATOM 1501 O O . ILE A 1 196 ? 17.391 -6.110 0.152 1.00 92.69 196 ILE A O 1
ATOM 1505 N N . ASN A 1 197 ? 16.946 -5.832 -2.025 1.00 92.38 197 ASN A N 1
ATOM 1506 C CA . ASN A 1 197 ? 15.603 -5.300 -1.798 1.00 92.38 197 ASN A CA 1
ATOM 1507 C C . ASN A 1 197 ? 14.630 -6.380 -1.299 1.00 92.38 197 ASN A C 1
ATOM 1509 O O . ASN A 1 197 ? 13.802 -6.118 -0.419 1.00 92.38 197 ASN A O 1
ATOM 1513 N N . VAL A 1 198 ? 14.739 -7.599 -1.839 1.00 93.31 198 VAL A N 1
ATOM 1514 C CA . VAL A 1 198 ? 13.930 -8.750 -1.414 1.00 93.31 198 VAL A CA 1
ATOM 1515 C C . VAL A 1 198 ? 14.213 -9.106 0.046 1.00 93.31 198 VAL A C 1
ATOM 1517 O O . VAL A 1 198 ? 13.264 -9.288 0.809 1.00 93.31 198 VAL A O 1
ATOM 1520 N N . GLU A 1 199 ? 15.477 -9.145 0.467 1.00 93.38 199 GLU A N 1
ATOM 1521 C CA . GLU A 1 199 ? 15.870 -9.397 1.857 1.00 93.38 199 GLU A CA 1
ATOM 1522 C C . GLU A 1 199 ? 15.262 -8.385 2.820 1.00 93.38 199 GLU A C 1
ATOM 1524 O O . GLU A 1 199 ? 14.627 -8.775 3.804 1.00 93.38 199 GLU A O 1
ATOM 1529 N N . TYR A 1 200 ? 15.400 -7.088 2.521 1.00 93.69 200 TYR A N 1
ATOM 1530 C CA . TYR A 1 200 ? 14.820 -6.032 3.346 1.00 93.69 200 TYR A CA 1
ATOM 1531 C C . TYR A 1 200 ? 13.301 -6.200 3.478 1.00 93.69 200 TYR A C 1
ATOM 1533 O O . TYR A 1 200 ? 12.757 -6.148 4.586 1.00 93.69 200 TYR A O 1
ATOM 1541 N N . PHE A 1 201 ? 12.599 -6.434 2.365 1.00 93.31 201 PHE A N 1
ATOM 1542 C CA . PHE A 1 201 ? 11.143 -6.571 2.372 1.00 93.31 201 PHE A CA 1
ATOM 1543 C C . PHE A 1 201 ? 10.682 -7.823 3.130 1.00 93.31 201 PHE A C 1
ATOM 1545 O O . PHE A 1 201 ? 9.753 -7.752 3.939 1.00 93.31 201 PHE A O 1
ATOM 1552 N N . MET A 1 202 ? 11.351 -8.959 2.920 1.00 92.38 202 MET A N 1
ATOM 1553 C CA . MET A 1 202 ? 11.059 -10.205 3.630 1.00 92.38 202 MET A CA 1
ATOM 1554 C C . MET A 1 202 ? 11.308 -10.063 5.131 1.00 92.38 202 MET A C 1
ATOM 1556 O O . MET A 1 202 ? 10.454 -10.452 5.927 1.00 92.38 202 MET A O 1
ATOM 1560 N N . LEU A 1 203 ? 12.422 -9.445 5.528 1.00 92.94 203 LEU A N 1
ATOM 1561 C CA . LEU A 1 203 ? 12.749 -9.209 6.931 1.00 92.94 203 LEU A CA 1
ATOM 1562 C C . LEU A 1 203 ? 11.770 -8.235 7.600 1.00 92.94 203 LEU A C 1
ATOM 1564 O O . LEU A 1 203 ? 11.315 -8.487 8.716 1.00 92.94 203 LEU A O 1
ATOM 1568 N N . LYS A 1 204 ? 11.386 -7.154 6.909 1.00 93.12 204 LYS A N 1
ATOM 1569 C CA . LYS A 1 204 ? 10.354 -6.214 7.371 1.00 93.12 204 LYS A CA 1
ATOM 1570 C C . LYS A 1 204 ? 9.024 -6.922 7.609 1.00 93.12 204 LYS A C 1
ATOM 1572 O O . LYS A 1 204 ? 8.405 -6.734 8.655 1.00 93.12 204 LYS A O 1
ATOM 1577 N N . ASN A 1 205 ? 8.588 -7.743 6.656 1.00 91.81 205 ASN A N 1
ATOM 1578 C CA . ASN A 1 205 ? 7.347 -8.503 6.785 1.00 91.81 205 ASN A CA 1
ATOM 1579 C C . ASN A 1 205 ? 7.422 -9.502 7.939 1.00 91.81 205 ASN A C 1
ATOM 1581 O O . ASN A 1 205 ? 6.455 -9.635 8.689 1.00 91.81 205 ASN A O 1
ATOM 1585 N N . LEU A 1 206 ? 8.568 -10.164 8.112 1.00 92.25 206 LEU A N 1
ATOM 1586 C CA . LEU A 1 206 ? 8.803 -11.084 9.217 1.00 92.25 206 LEU A CA 1
ATOM 1587 C C . LEU A 1 206 ? 8.686 -10.366 10.566 1.00 92.25 206 LEU A C 1
ATOM 1589 O O . LEU A 1 206 ? 7.909 -10.794 11.421 1.00 92.25 206 LEU A O 1
ATOM 1593 N N . LEU A 1 207 ? 9.384 -9.239 10.736 1.00 92.19 207 LEU A N 1
ATOM 1594 C CA . LEU A 1 207 ? 9.341 -8.448 11.966 1.00 92.19 207 LEU A CA 1
ATOM 1595 C C . LEU A 1 207 ? 7.931 -7.916 12.254 1.00 92.19 207 LEU A C 1
ATOM 1597 O O . LEU A 1 207 ? 7.457 -8.005 13.387 1.00 92.19 207 LEU A O 1
ATOM 1601 N N . ASN A 1 208 ? 7.227 -7.416 11.236 1.00 90.88 208 ASN A N 1
ATOM 1602 C CA . ASN A 1 208 ? 5.845 -6.959 11.377 1.00 90.88 208 ASN A CA 1
ATOM 1603 C C . ASN A 1 208 ? 4.906 -8.096 11.794 1.00 90.88 208 ASN A C 1
ATOM 1605 O O . ASN A 1 208 ? 4.037 -7.880 12.627 1.00 90.88 208 ASN A O 1
ATOM 1609 N N . LYS A 1 209 ? 5.104 -9.317 11.281 1.00 89.62 209 LYS A N 1
ATOM 1610 C CA . LYS A 1 209 ? 4.282 -10.479 11.651 1.00 89.62 209 LYS A CA 1
ATOM 1611 C C . LYS A 1 209 ? 4.563 -10.987 13.069 1.00 89.62 209 LYS A C 1
ATOM 1613 O O . LYS A 1 209 ? 3.665 -11.520 13.727 1.00 89.62 209 LYS A O 1
ATOM 1618 N N . PHE A 1 210 ? 5.801 -10.848 13.543 1.00 88.81 210 PHE A N 1
ATOM 1619 C CA . PHE A 1 210 ? 6.178 -11.167 14.923 1.00 88.81 210 PHE A CA 1
ATOM 1620 C C . PHE A 1 210 ? 5.719 -10.111 15.931 1.00 88.81 210 PHE A C 1
ATOM 1622 O O . PHE A 1 210 ? 5.408 -10.472 17.061 1.00 88.81 210 PHE A O 1
ATOM 1629 N N . THR A 1 211 ? 5.654 -8.845 15.516 1.00 87.88 211 THR A N 1
ATOM 1630 C CA . THR A 1 211 ? 5.182 -7.706 16.329 1.00 87.88 211 THR A CA 1
ATOM 1631 C C . THR A 1 211 ? 3.712 -7.360 16.077 1.00 87.88 211 THR A C 1
ATOM 1633 O O . THR A 1 211 ? 3.252 -6.290 16.453 1.00 87.88 211 THR A O 1
ATOM 1636 N N . GLU A 1 212 ? 2.968 -8.246 15.412 1.00 84.56 212 GLU A N 1
ATOM 1637 C CA . GLU A 1 212 ? 1.543 -8.055 15.158 1.00 84.56 212 GLU A CA 1
ATOM 1638 C C . GLU A 1 212 ? 0.772 -8.199 16.474 1.00 84.56 212 GLU A C 1
ATOM 1640 O O . GLU A 1 212 ? 0.741 -9.283 17.065 1.00 84.56 212 GLU A O 1
ATOM 1645 N N . GLU A 1 213 ? 0.158 -7.101 16.920 1.00 80.44 213 GLU A N 1
ATOM 1646 C CA . GLU A 1 213 ? -0.748 -7.098 18.067 1.00 80.44 213 GLU A CA 1
ATOM 1647 C C . GLU A 1 213 ? -1.900 -8.083 17.835 1.00 80.44 213 GLU A C 1
ATOM 1649 O O . GLU A 1 213 ? -2.465 -8.165 16.741 1.00 80.44 213 GLU A O 1
ATOM 1654 N N . GLN A 1 214 ? -2.272 -8.831 18.872 1.00 78.12 214 GLN A N 1
ATOM 1655 C CA . GLN A 1 214 ? -3.435 -9.712 18.819 1.00 78.12 214 GLN A CA 1
ATOM 1656 C C . GLN A 1 214 ? -4.682 -8.925 19.223 1.00 78.12 214 GLN A C 1
ATOM 1658 O O . GLN A 1 214 ? -4.816 -8.509 20.372 1.00 78.12 214 GLN A O 1
ATOM 1663 N N . GLY A 1 215 ? -5.586 -8.705 18.268 1.00 82.00 215 GLY A N 1
ATOM 1664 C CA . GLY A 1 215 ? -6.891 -8.110 18.545 1.00 82.00 215 GLY A CA 1
ATOM 1665 C C . GLY A 1 215 ? -7.863 -9.122 19.151 1.00 82.00 215 GLY A C 1
ATOM 1666 O O . GLY A 1 215 ? -7.685 -10.335 19.030 1.00 82.00 215 GLY A O 1
ATOM 1667 N N . GLU A 1 216 ? -8.918 -8.621 19.783 1.00 83.19 216 GLU A N 1
ATOM 1668 C CA . GLU A 1 216 ? -9.957 -9.454 20.382 1.00 83.19 216 GLU A CA 1
ATOM 1669 C C . GLU A 1 216 ? -11.089 -9.702 19.384 1.00 83.19 216 GLU A C 1
ATOM 1671 O O . GLU A 1 216 ? -11.675 -8.765 18.840 1.00 83.19 216 GLU A O 1
ATOM 1676 N N . LEU A 1 217 ? -11.411 -10.971 19.135 1.00 83.06 217 LEU A N 1
ATOM 1677 C CA . LEU A 1 217 ? -12.503 -11.350 18.246 1.00 83.06 217 LEU A CA 1
ATOM 1678 C C . LEU A 1 217 ? -13.803 -11.508 19.044 1.00 83.06 217 LEU A C 1
ATOM 1680 O O . LEU A 1 217 ? -13.885 -12.364 19.921 1.00 83.06 217 LEU A O 1
ATOM 1684 N N . ILE A 1 218 ? -14.831 -10.723 18.702 1.00 82.56 218 ILE A N 1
ATOM 1685 C CA . ILE A 1 218 ? -16.159 -10.768 19.337 1.00 82.56 218 ILE A CA 1
ATOM 1686 C C . ILE A 1 218 ? -17.220 -11.075 18.262 1.00 82.56 218 ILE A C 1
ATOM 1688 O O . ILE A 1 218 ? -17.903 -10.159 17.799 1.00 82.56 218 ILE A O 1
ATOM 1692 N N . PRO A 1 219 ? -17.399 -12.349 17.857 1.00 73.81 219 PRO A N 1
ATOM 1693 C CA . PRO A 1 219 ? -18.139 -12.706 16.640 1.00 73.81 219 PRO A CA 1
ATOM 1694 C C . PRO A 1 219 ? -19.601 -12.245 16.601 1.00 73.81 219 PRO A C 1
ATOM 1696 O O . PRO A 1 219 ? -20.151 -12.052 15.522 1.00 73.81 219 PRO A O 1
ATOM 1699 N N . HIS A 1 220 ? -20.241 -12.081 17.763 1.00 73.44 220 HIS A N 1
ATOM 1700 C CA . HIS A 1 220 ? -21.642 -11.659 17.860 1.00 73.44 220 HIS A CA 1
ATOM 1701 C C . HIS A 1 220 ? -21.837 -10.140 17.700 1.00 73.44 220 HIS A C 1
ATOM 1703 O O . HIS A 1 220 ? -22.958 -9.699 17.462 1.00 73.44 220 HIS A O 1
ATOM 1709 N N . ILE A 1 221 ? -20.766 -9.346 17.818 1.00 76.56 221 ILE A N 1
ATOM 1710 C CA . ILE A 1 221 ? -20.767 -7.904 17.525 1.00 76.56 221 ILE A CA 1
ATOM 1711 C C . ILE A 1 221 ? -20.131 -7.660 16.158 1.00 76.56 221 ILE A C 1
ATOM 1713 O O . ILE A 1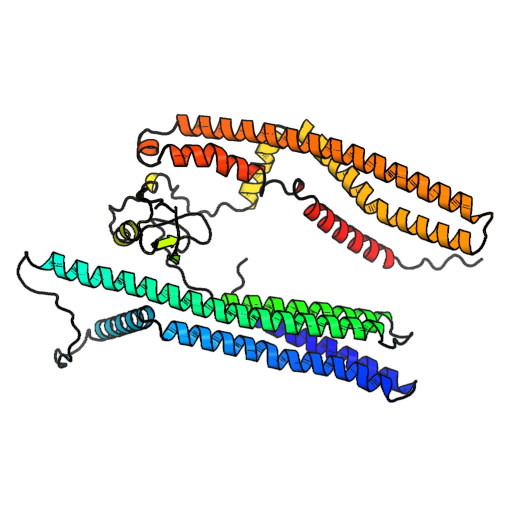 221 ? -20.673 -6.915 15.345 1.00 76.56 221 ILE A O 1
ATOM 1717 N N . HIS A 1 222 ? -18.969 -8.273 15.914 1.00 80.06 222 HIS A N 1
ATOM 1718 C CA . HIS A 1 222 ? -18.155 -8.005 14.741 1.00 80.06 222 HIS A CA 1
ATOM 1719 C C . HIS A 1 222 ? -17.272 -9.207 14.347 1.00 80.06 222 HIS A C 1
ATOM 1721 O O . HIS A 1 222 ? -16.676 -9.861 15.199 1.00 80.06 222 HIS A O 1
ATOM 1727 N N . MET A 1 223 ? -17.168 -9.502 13.044 1.00 76.50 223 MET A N 1
ATOM 1728 C CA . MET A 1 223 ? -16.490 -10.712 12.536 1.00 76.50 223 MET A CA 1
ATOM 1729 C C . MET A 1 223 ? -14.965 -10.587 12.384 1.00 76.50 223 MET A C 1
ATOM 1731 O O . MET A 1 223 ? -14.301 -11.583 12.107 1.00 76.50 223 MET A O 1
ATOM 1735 N N . HIS A 1 224 ? -14.401 -9.392 12.562 1.00 84.38 224 HIS A N 1
ATOM 1736 C CA . HIS A 1 224 ? -12.955 -9.169 12.574 1.00 84.38 224 HIS A CA 1
ATOM 1737 C C . HIS A 1 224 ? -12.449 -8.880 13.993 1.00 84.38 224 HIS A C 1
ATOM 1739 O O . HIS A 1 224 ? -13.222 -8.432 14.845 1.00 84.38 224 HIS A O 1
ATOM 1745 N N . PRO A 1 225 ? -11.149 -9.092 14.258 1.00 84.44 225 PRO A N 1
ATOM 1746 C CA . PRO A 1 225 ? -10.548 -8.691 15.522 1.00 84.44 225 PRO A CA 1
ATOM 1747 C C . PRO A 1 225 ? -10.625 -7.171 15.717 1.00 84.44 225 PRO A C 1
ATOM 1749 O O . PRO A 1 225 ? -10.348 -6.390 14.800 1.00 84.44 225 PRO A O 1
ATOM 1752 N N . LEU A 1 226 ? -10.992 -6.768 16.931 1.00 87.19 226 LEU A N 1
ATOM 1753 C CA . LEU A 1 226 ? -11.034 -5.383 17.379 1.00 87.19 226 LEU A CA 1
ATOM 1754 C C . LEU A 1 226 ? -9.773 -5.051 18.177 1.00 87.19 226 LEU A C 1
ATOM 1756 O O . LEU A 1 226 ? -9.297 -5.847 18.988 1.00 87.19 226 LEU A O 1
ATOM 1760 N N . PHE A 1 227 ? -9.251 -3.851 17.957 1.00 89.19 227 PHE A N 1
ATOM 1761 C CA . PHE A 1 227 ? -8.036 -3.339 18.573 1.00 89.19 227 PHE A CA 1
ATOM 1762 C C . PHE A 1 227 ? -8.373 -2.115 19.404 1.00 89.19 227 PHE A C 1
ATOM 1764 O O . PHE A 1 227 ? -9.169 -1.273 18.997 1.00 89.19 227 PHE A O 1
ATOM 1771 N N . PHE A 1 228 ? -7.771 -2.009 20.578 1.00 88.56 228 PHE A N 1
ATOM 1772 C CA . PHE A 1 228 ? -7.965 -0.842 21.417 1.00 88.56 228 PHE A CA 1
ATOM 1773 C C . PHE A 1 228 ? -7.132 0.327 20.880 1.00 88.56 228 PHE A C 1
ATOM 1775 O O . PHE A 1 228 ? -5.905 0.247 20.827 1.00 88.56 228 PHE A O 1
ATOM 1782 N N . GLU A 1 229 ? -7.787 1.425 20.512 1.00 86.12 229 GLU A N 1
ATOM 1783 C CA . GLU A 1 229 ? -7.135 2.610 19.965 1.00 86.12 229 GLU A CA 1
ATOM 1784 C C . GLU A 1 229 ? -7.488 3.880 20.754 1.00 86.12 229 GLU A C 1
ATOM 1786 O O . GLU A 1 229 ? -8.584 4.059 21.293 1.00 86.12 229 GLU A O 1
ATOM 1791 N N . THR A 1 230 ? -6.514 4.790 20.820 1.00 85.25 230 THR A N 1
ATOM 1792 C CA . THR A 1 230 ? -6.625 6.084 21.508 1.00 85.25 230 THR A CA 1
ATOM 1793 C C . THR A 1 230 ? -6.466 7.234 20.519 1.00 85.25 230 THR A C 1
ATOM 1795 O O . THR A 1 230 ? -5.570 7.187 19.669 1.00 85.25 230 THR A O 1
ATOM 1798 N N . GLY A 1 231 ? -7.228 8.314 20.696 1.00 81.56 231 GLY A N 1
ATOM 1799 C CA . GLY A 1 231 ? -7.098 9.542 19.908 1.00 81.56 231 GLY A CA 1
ATOM 1800 C C . GLY A 1 231 ? -8.001 9.618 18.675 1.00 81.56 231 GLY A C 1
ATOM 1801 O O . GLY A 1 231 ? -7.727 10.425 17.787 1.00 81.56 231 GLY A O 1
ATOM 1802 N N . LEU A 1 232 ? -9.073 8.822 18.619 1.00 80.25 232 LEU A N 1
ATOM 1803 C CA . LEU A 1 232 ? -10.058 8.850 17.535 1.00 80.25 232 LEU A CA 1
ATOM 1804 C C . LEU A 1 232 ? -11.012 10.045 17.685 1.00 80.25 232 LEU A C 1
ATOM 1806 O O . LEU A 1 232 ? -12.143 9.925 18.161 1.00 80.25 232 LEU A O 1
ATOM 1810 N N . LYS A 1 233 ? -10.552 11.234 17.293 1.00 75.94 233 LYS A N 1
ATOM 1811 C CA . LYS A 1 233 ? -11.400 12.433 17.270 1.00 75.94 233 LYS A CA 1
ATOM 1812 C C . LYS A 1 233 ? -12.484 12.286 16.200 1.00 75.94 233 LYS A C 1
ATOM 1814 O O . LYS A 1 233 ? -12.182 11.877 15.087 1.00 75.94 233 LYS A O 1
ATOM 1819 N N . CYS A 1 234 ? -13.715 12.668 16.533 1.00 76.69 234 CYS A N 1
ATOM 1820 C CA . CYS A 1 234 ? -14.870 12.659 15.621 1.00 76.69 234 CYS A CA 1
ATOM 1821 C C . CYS A 1 234 ? -15.370 11.271 15.179 1.00 76.69 234 CYS A C 1
ATOM 1823 O O . CYS A 1 234 ? -16.177 11.192 14.258 1.00 76.69 234 CYS A O 1
ATOM 1825 N N . HIS A 1 235 ? -14.953 10.197 15.851 1.00 81.50 235 HIS A N 1
ATOM 1826 C CA . HIS A 1 235 ? -15.521 8.865 15.648 1.00 81.50 235 HIS A CA 1
ATOM 1827 C C . HIS A 1 235 ? -16.741 8.642 16.552 1.00 81.50 235 HIS A C 1
ATOM 1829 O O . HIS A 1 235 ? -16.822 9.182 17.662 1.00 81.50 235 HIS A O 1
ATOM 1835 N N . GLY A 1 236 ? -17.702 7.859 16.067 1.00 83.12 236 GLY A N 1
ATOM 1836 C CA . GLY A 1 236 ? -18.898 7.448 16.799 1.00 83.12 236 GLY A CA 1
ATOM 1837 C C . GLY A 1 236 ? -18.924 5.939 16.971 1.00 83.12 236 GLY A C 1
ATOM 1838 O O . GLY A 1 236 ? -18.281 5.218 16.224 1.00 83.12 236 GLY A O 1
ATOM 1839 N N . CYS A 1 237 ? -19.633 5.451 17.980 1.00 84.38 237 CYS A N 1
ATOM 1840 C CA . CYS A 1 237 ? -19.804 4.017 18.145 1.00 84.38 237 CYS A CA 1
ATOM 1841 C C . CYS A 1 237 ? -20.851 3.483 17.169 1.00 84.38 237 CYS A C 1
ATOM 1843 O O . CYS A 1 237 ? -21.987 3.946 17.199 1.00 84.38 237 CYS A O 1
ATOM 1845 N N . ASP A 1 238 ? -20.540 2.437 16.409 1.00 79.06 238 ASP A N 1
ATOM 1846 C CA . ASP A 1 238 ? -21.511 1.811 15.502 1.00 79.06 238 ASP A CA 1
ATOM 1847 C C . ASP A 1 238 ? -22.619 1.048 16.229 1.00 79.06 238 ASP A C 1
ATOM 1849 O O . ASP A 1 238 ? -23.683 0.807 15.669 1.00 79.06 238 ASP A O 1
ATOM 1853 N N . VAL A 1 239 ? -22.388 0.682 17.493 1.00 75.94 239 VAL A N 1
ATOM 1854 C CA . VAL A 1 239 ? -23.358 -0.064 18.299 1.00 75.94 239 VAL A CA 1
ATOM 1855 C C . VAL A 1 239 ? -24.360 0.839 19.014 1.00 75.94 239 VAL A C 1
ATOM 1857 O O . VAL A 1 239 ? -25.522 0.463 19.122 1.00 75.94 239 VAL A O 1
ATOM 1860 N N . CYS A 1 240 ? -23.945 1.991 19.547 1.00 75.00 240 CYS A N 1
ATOM 1861 C CA . CYS A 1 240 ? -24.856 2.892 20.268 1.00 75.00 240 CYS A CA 1
ATOM 1862 C C . CYS A 1 240 ? -25.054 4.259 19.615 1.00 75.00 240 CYS A C 1
ATOM 1864 O O . CYS A 1 240 ? -25.837 5.046 20.132 1.00 75.00 240 CYS A O 1
ATOM 1866 N N . GLY A 1 241 ? -24.332 4.584 18.542 1.00 74.12 241 GLY A N 1
ATOM 1867 C CA . GLY A 1 241 ? -24.397 5.883 17.865 1.00 74.12 241 GLY A CA 1
ATOM 1868 C C . GLY A 1 241 ? -23.752 7.047 18.629 1.00 74.12 241 GLY A C 1
ATOM 1869 O O . GLY A 1 241 ? -23.538 8.110 18.047 1.00 74.12 241 GLY A O 1
ATOM 1870 N N . ASP A 1 242 ? -23.404 6.870 19.910 1.00 79.44 242 ASP A N 1
ATOM 1871 C CA . ASP A 1 242 ? -22.768 7.918 20.714 1.00 79.44 242 ASP A CA 1
ATOM 1872 C C . ASP A 1 242 ? -21.396 8.294 20.142 1.00 79.44 242 ASP A C 1
ATOM 1874 O O . ASP A 1 242 ? -20.561 7.435 19.841 1.00 79.44 242 ASP A O 1
ATOM 1878 N N . GLN A 1 243 ? -21.124 9.597 20.073 1.00 82.69 243 GLN A N 1
ATOM 1879 C CA . GLN A 1 243 ? -19.791 10.100 19.760 1.00 82.69 243 GLN A CA 1
ATOM 1880 C C . GLN A 1 243 ? -18.799 9.783 20.882 1.00 82.69 243 GLN A C 1
ATOM 1882 O O . GLN A 1 243 ? -19.130 9.855 22.073 1.00 82.69 243 GLN A O 1
ATOM 1887 N N . MET A 1 244 ? -17.557 9.475 20.503 1.00 82.69 244 MET A N 1
ATOM 1888 C CA . MET A 1 244 ? -16.481 9.243 21.462 1.00 82.69 244 MET A CA 1
ATOM 1889 C C . MET A 1 244 ? -16.215 10.526 22.256 1.00 82.69 244 MET A C 1
ATOM 1891 O O . MET A 1 244 ? -15.861 11.566 21.699 1.00 82.69 244 MET A O 1
ATOM 1895 N N . LYS A 1 245 ? -16.398 10.456 23.577 1.00 76.75 245 LYS A N 1
ATOM 1896 C CA . LYS A 1 245 ? -16.249 11.609 24.474 1.00 76.75 245 LYS A CA 1
ATOM 1897 C C . LYS A 1 245 ? -14.780 11.811 24.876 1.00 76.75 245 LYS A C 1
ATOM 1899 O O . LYS A 1 245 ? -14.010 10.854 24.990 1.00 76.75 245 LYS A O 1
ATOM 1904 N N . GLY A 1 246 ? -14.392 13.073 25.082 1.00 68.88 246 GLY A N 1
ATOM 1905 C CA . GLY A 1 246 ? -13.063 13.453 25.582 1.00 68.88 246 GLY A CA 1
ATOM 1906 C C . GLY A 1 246 ? -12.812 12.964 27.020 1.00 68.88 246 GLY A C 1
ATOM 1907 O O . GLY A 1 246 ? -13.761 12.550 27.689 1.00 68.88 246 GLY A O 1
ATOM 1908 N N . PRO A 1 247 ? -11.559 12.990 27.522 1.00 64.19 247 PRO A N 1
ATOM 1909 C CA . PRO A 1 247 ? -10.390 13.719 26.999 1.00 64.19 247 PRO A CA 1
ATOM 1910 C C . PRO A 1 247 ? -9.473 12.934 26.035 1.00 64.19 247 PRO A C 1
ATOM 1912 O O . PRO A 1 247 ? -8.668 13.551 25.341 1.00 64.19 247 PRO A O 1
ATOM 1915 N N . HIS A 1 248 ? -9.580 11.600 25.961 1.00 67.69 248 HIS A N 1
ATOM 1916 C CA . HIS A 1 248 ? -8.630 10.749 25.214 1.00 67.69 248 HIS A CA 1
ATOM 1917 C C . HIS A 1 248 ? -9.198 10.047 23.970 1.00 67.69 248 HIS A C 1
ATOM 1919 O O . HIS A 1 248 ? -8.421 9.426 23.248 1.00 67.69 248 HIS A O 1
ATOM 1925 N N . TYR A 1 249 ? -10.506 10.166 23.700 1.00 82.50 249 TYR A N 1
ATOM 1926 C CA . TYR A 1 249 ? -11.176 9.614 22.510 1.00 82.50 249 TYR A CA 1
ATOM 1927 C C . TYR A 1 249 ? -10.828 8.142 22.250 1.00 82.50 249 TYR A C 1
ATOM 1929 O O . TYR A 1 249 ? -9.997 7.802 21.407 1.00 82.50 249 TYR A O 1
ATOM 1937 N N . ILE A 1 250 ? -11.435 7.284 23.054 1.00 84.81 250 ILE A N 1
ATOM 1938 C CA . ILE A 1 250 ? -11.065 5.886 23.259 1.00 84.81 250 ILE A CA 1
ATOM 1939 C C . ILE A 1 250 ? -12.098 4.941 22.650 1.00 84.81 250 ILE A C 1
ATOM 1941 O O . ILE A 1 250 ? -13.284 5.066 22.955 1.00 84.81 250 ILE A O 1
ATOM 1945 N N . ALA A 1 251 ? -11.655 3.978 21.844 1.00 87.94 251 ALA A N 1
ATOM 1946 C CA . ALA A 1 251 ? -12.543 3.034 21.172 1.00 87.94 251 ALA A CA 1
ATOM 1947 C C . ALA A 1 251 ? -11.846 1.700 20.877 1.00 87.94 251 ALA A C 1
ATOM 1949 O O . ALA A 1 251 ? -10.622 1.622 20.803 1.00 87.94 251 ALA A O 1
ATOM 1950 N N . TYR A 1 252 ? -12.644 0.656 20.680 1.00 88.75 252 TYR A N 1
ATOM 1951 C CA . TYR A 1 252 ? -12.216 -0.590 20.059 1.00 88.75 252 TYR A CA 1
ATOM 1952 C C . TYR A 1 252 ? -12.516 -0.502 18.565 1.00 88.75 252 TYR A C 1
ATOM 1954 O O . TYR A 1 252 ? -13.681 -0.518 18.176 1.00 88.75 252 TYR A O 1
ATOM 1962 N N . ARG A 1 253 ? -11.479 -0.393 17.742 1.00 88.50 253 ARG A N 1
ATOM 1963 C CA . ARG A 1 253 ? -11.589 -0.218 16.296 1.00 88.50 253 ARG A CA 1
ATOM 1964 C C . ARG A 1 253 ? -11.188 -1.482 15.553 1.00 88.50 253 ARG A C 1
ATOM 1966 O O . ARG A 1 253 ? -10.218 -2.154 15.908 1.00 88.50 253 ARG A O 1
ATOM 1973 N N . CYS A 1 254 ? -11.905 -1.802 14.487 1.00 87.06 254 CYS A N 1
ATOM 1974 C CA . CYS A 1 254 ? -11.457 -2.798 13.527 1.00 87.06 254 CYS A CA 1
ATOM 1975 C C . CYS A 1 254 ? -10.430 -2.196 12.549 1.00 87.06 254 CYS A C 1
ATOM 1977 O O . CYS A 1 254 ? -10.641 -1.127 11.990 1.00 87.06 254 CYS A O 1
ATOM 1979 N N . ARG A 1 255 ? -9.326 -2.906 12.280 1.00 83.19 255 ARG A N 1
ATOM 1980 C CA . ARG A 1 255 ? -8.339 -2.497 11.255 1.00 83.19 255 ARG A CA 1
ATOM 1981 C C . ARG A 1 255 ? -8.707 -2.939 9.834 1.00 83.19 255 ARG A C 1
ATOM 1983 O O . ARG A 1 255 ? -8.092 -2.488 8.874 1.00 83.19 255 ARG A O 1
ATOM 1990 N N . THR A 1 256 ? -9.667 -3.854 9.693 1.00 77.81 256 THR A N 1
ATOM 1991 C CA . THR A 1 256 ? -10.101 -4.413 8.400 1.00 77.81 256 THR A CA 1
ATOM 1992 C C . THR A 1 256 ? -11.292 -3.660 7.811 1.00 77.81 256 THR A C 1
ATOM 1994 O O . THR A 1 256 ? -11.422 -3.579 6.592 1.00 77.81 256 THR A O 1
ATOM 1997 N N . CYS A 1 257 ? -12.150 -3.089 8.651 1.00 80.19 257 CYS A N 1
ATOM 1998 C CA . CYS A 1 257 ? -13.288 -2.276 8.236 1.00 80.19 257 CYS A CA 1
ATOM 1999 C C . CYS A 1 257 ? -13.483 -1.095 9.189 1.00 80.19 257 CYS A C 1
ATOM 2001 O O . CYS A 1 257 ? -12.961 -1.105 10.298 1.00 80.19 257 CYS A O 1
ATOM 2003 N N . ASP A 1 258 ? -14.276 -0.109 8.782 1.00 80.25 258 ASP A N 1
ATOM 2004 C CA . ASP A 1 258 ? -14.581 1.072 9.594 1.00 80.25 258 ASP A CA 1
ATOM 2005 C C . ASP A 1 258 ? -15.655 0.748 10.645 1.00 80.25 258 ASP A C 1
ATOM 2007 O O . ASP A 1 258 ? -16.807 1.142 10.507 1.00 80.25 258 ASP A O 1
ATOM 2011 N N . PHE A 1 259 ? -15.298 -0.092 11.623 1.00 83.94 259 PHE A N 1
ATOM 2012 C CA . PHE A 1 259 ? -16.167 -0.452 12.743 1.00 83.94 259 PHE A CA 1
ATOM 2013 C C . PHE A 1 259 ? -15.553 0.004 14.066 1.00 83.94 259 PHE A C 1
ATOM 2015 O O . PHE A 1 259 ? -14.465 -0.457 14.428 1.00 83.94 259 PHE A O 1
ATOM 2022 N N . ASP A 1 260 ? -16.280 0.847 14.795 1.00 87.44 260 ASP A N 1
ATOM 2023 C CA . ASP A 1 260 ? -15.872 1.476 16.046 1.00 87.44 260 ASP A CA 1
ATOM 2024 C C . ASP A 1 260 ? -16.825 1.101 17.196 1.00 87.44 260 ASP A C 1
ATOM 2026 O O . ASP A 1 260 ? -18.033 1.355 17.195 1.00 87.44 260 ASP A O 1
ATOM 2030 N N . LEU A 1 261 ? -16.265 0.524 18.255 1.00 85.50 261 LEU A N 1
ATOM 2031 C CA . LEU A 1 261 ? -16.995 0.067 19.431 1.00 85.50 261 LEU A CA 1
ATOM 2032 C C . LEU A 1 261 ? -16.571 0.871 20.664 1.00 85.50 261 LEU A C 1
ATOM 2034 O O . LEU A 1 261 ? -15.419 0.832 21.095 1.00 85.50 261 LEU A O 1
ATOM 2038 N N . CYS A 1 262 ? -17.506 1.604 21.272 1.00 86.94 262 CYS A N 1
ATOM 2039 C CA . CYS A 1 262 ? -17.199 2.381 22.467 1.00 86.94 262 CYS A CA 1
ATOM 2040 C C . CYS A 1 262 ? -16.995 1.473 23.691 1.00 86.94 262 CYS A C 1
ATOM 2042 O O . CYS A 1 262 ? -17.546 0.367 23.755 1.00 86.94 262 CYS A O 1
ATOM 2044 N N . PRO A 1 263 ? -16.299 1.962 24.731 1.00 82.62 263 PRO A N 1
ATOM 2045 C CA . PRO A 1 263 ? -16.073 1.196 25.956 1.00 82.62 263 PRO A CA 1
ATOM 2046 C C . PRO A 1 263 ? -17.370 0.750 26.650 1.00 82.62 263 PRO A C 1
ATOM 2048 O O . PRO A 1 263 ? -17.419 -0.323 27.248 1.00 82.62 263 PRO A O 1
ATOM 2051 N N . ARG A 1 264 ? -18.448 1.547 26.546 1.00 81.31 264 ARG A N 1
ATOM 2052 C CA . ARG A 1 264 ? -19.758 1.225 27.144 1.00 81.31 264 ARG A CA 1
ATOM 2053 C C . ARG A 1 264 ? -20.393 0.007 26.472 1.00 81.31 264 ARG A C 1
ATOM 2055 O O . ARG A 1 264 ? -20.893 -0.869 27.171 1.00 81.31 264 ARG A O 1
ATOM 2062 N N . CYS A 1 265 ? -20.351 -0.052 25.143 1.00 81.06 265 CYS A N 1
ATOM 2063 C CA . CYS A 1 265 ? -20.868 -1.176 24.365 1.00 81.06 265 CYS A CA 1
ATOM 2064 C C . CYS A 1 265 ? -19.968 -2.402 24.479 1.00 81.06 265 CYS A C 1
ATOM 2066 O O . CYS A 1 265 ? -20.475 -3.504 24.652 1.00 81.06 265 CYS A O 1
ATOM 2068 N N . TYR A 1 266 ? -18.647 -2.208 24.488 1.00 84.25 266 TYR A N 1
ATOM 2069 C CA . TYR A 1 266 ? -17.694 -3.286 24.740 1.00 84.25 266 TYR A CA 1
ATOM 2070 C C . TYR A 1 266 ? -17.946 -3.965 26.096 1.00 84.25 266 TYR A C 1
ATOM 2072 O O . TYR A 1 266 ? -17.964 -5.188 26.172 1.00 84.25 266 TYR A O 1
ATOM 2080 N N . LYS A 1 267 ? -18.252 -3.204 27.158 1.00 81.38 267 LYS A N 1
ATOM 2081 C CA . LYS A 1 267 ? -18.608 -3.766 28.477 1.00 81.38 267 LYS A CA 1
ATOM 2082 C C . LYS A 1 267 ? -19.857 -4.652 28.438 1.00 81.38 267 LYS A C 1
ATOM 2084 O O . LYS A 1 267 ? -20.024 -5.534 29.274 1.00 81.38 267 LYS A O 1
ATOM 2089 N N . GLN A 1 268 ? -20.765 -4.395 27.503 1.00 78.25 268 GLN A N 1
ATOM 2090 C CA . GLN A 1 268 ? -22.004 -5.154 27.380 1.00 78.25 268 GLN A CA 1
ATOM 2091 C C . GLN A 1 268 ? -21.856 -6.393 26.494 1.00 78.25 268 GLN A C 1
ATOM 2093 O O . GLN A 1 268 ? -22.815 -7.153 26.427 1.00 78.25 268 GLN A O 1
ATOM 2098 N N . LYS A 1 269 ? -20.685 -6.643 25.889 1.00 76.50 269 LYS A N 1
ATOM 2099 C CA . LYS A 1 269 ? -20.464 -7.754 24.949 1.00 76.50 269 LYS A CA 1
ATOM 2100 C C . LYS A 1 269 ? -20.971 -9.108 25.466 1.00 76.50 269 LYS A C 1
ATOM 2102 O O . LYS A 1 269 ? -21.629 -9.835 24.742 1.00 76.50 269 LYS A O 1
ATOM 2107 N N . ASP A 1 270 ? -20.780 -9.415 26.748 1.00 70.25 270 ASP A N 1
ATOM 2108 C CA . ASP A 1 270 ? -21.130 -10.735 27.293 1.00 70.25 270 ASP A CA 1
ATOM 2109 C C . ASP A 1 270 ? -22.625 -10.890 27.632 1.00 70.25 270 ASP A C 1
ATOM 2111 O O . ASP A 1 270 ? -23.094 -11.981 27.961 1.00 70.25 270 ASP A O 1
ATOM 2115 N N . LYS A 1 271 ? -23.421 -9.814 27.565 1.00 67.94 271 LYS A N 1
ATOM 2116 C CA . LYS A 1 271 ? -24.861 -9.894 27.827 1.00 67.94 271 LYS A CA 1
ATOM 2117 C C . LYS A 1 271 ? -25.576 -10.350 26.557 1.00 67.94 271 LYS A C 1
ATOM 2119 O O . LYS A 1 271 ? -25.602 -9.623 25.575 1.00 67.94 271 LYS A O 1
ATOM 2124 N N . HIS A 1 272 ? -26.303 -11.470 26.614 1.00 49.66 272 HIS A N 1
ATOM 2125 C CA . HIS A 1 272 ? -27.184 -11.940 25.524 1.00 49.66 272 HIS A CA 1
ATOM 2126 C C . HIS A 1 272 ? -28.230 -10.900 25.056 1.00 49.66 272 HIS A C 1
ATOM 2128 O O . HIS A 1 272 ? -28.799 -11.032 23.974 1.00 49.66 272 HIS A O 1
ATOM 2134 N N . SER A 1 273 ? -28.489 -9.862 25.863 1.00 45.50 273 SER A N 1
ATOM 2135 C CA . SER A 1 273 ? -29.367 -8.733 25.530 1.00 45.50 273 SER A CA 1
ATOM 2136 C C . SER A 1 273 ? -28.631 -7.488 25.017 1.00 45.50 273 SER A C 1
ATOM 2138 O O . SER A 1 273 ? -29.297 -6.500 24.700 1.00 45.50 273 SER A O 1
ATOM 2140 N N . ALA A 1 274 ? -27.299 -7.506 24.910 1.00 45.53 274 ALA A N 1
ATOM 2141 C CA . ALA A 1 274 ? -26.525 -6.504 24.184 1.00 45.53 274 ALA A CA 1
ATOM 2142 C C . ALA A 1 274 ? -26.740 -6.717 22.687 1.00 45.53 274 ALA A C 1
ATOM 2144 O O . ALA A 1 274 ? -25.870 -7.141 21.933 1.00 45.53 274 ALA A O 1
ATOM 2145 N N . LYS A 1 275 ? -27.981 -6.474 22.270 1.00 47.00 275 LYS A N 1
ATOM 2146 C CA . LYS A 1 275 ? -28.357 -6.337 20.880 1.00 47.00 275 LYS A CA 1
ATOM 2147 C C . LYS A 1 275 ? -27.564 -5.146 20.380 1.00 47.00 275 LYS A C 1
ATOM 2149 O O . LYS A 1 275 ? -27.937 -4.004 20.637 1.00 47.00 275 LYS A O 1
ATOM 2154 N N . GLY A 1 276 ? -26.443 -5.418 19.722 1.00 44.94 276 GLY A N 1
ATOM 2155 C CA . GLY A 1 276 ? -25.814 -4.399 18.913 1.00 44.94 276 GLY A CA 1
ATOM 2156 C C . GLY A 1 276 ? -26.868 -3.880 17.943 1.00 44.94 276 GLY A C 1
ATOM 2157 O O . GLY A 1 276 ? -27.548 -4.692 17.302 1.00 44.94 276 GLY A O 1
ATOM 2158 N N . PHE A 1 277 ? -27.072 -2.563 17.884 1.00 45.03 277 PHE A N 1
ATOM 2159 C CA . PHE A 1 277 ? -27.884 -1.971 16.827 1.00 45.03 277 PHE A CA 1
ATOM 2160 C C . PHE A 1 277 ? -27.295 -2.458 15.491 1.00 45.03 277 PHE A C 1
ATOM 2162 O O . PHE A 1 277 ? -26.127 -2.224 15.198 1.00 45.03 277 PHE A O 1
ATOM 2169 N N . GLY A 1 278 ? -28.058 -3.277 14.757 1.00 46.84 278 GLY A N 1
ATOM 2170 C CA . GLY A 1 278 ? -27.629 -3.917 13.505 1.00 46.84 278 GLY A CA 1
ATOM 2171 C C . GLY A 1 278 ? -27.394 -5.437 13.541 1.00 46.84 278 GLY A C 1
ATOM 2172 O O . GLY A 1 278 ? -27.355 -6.059 12.482 1.00 46.84 278 GLY A O 1
ATOM 2173 N N . ALA A 1 279 ? -27.335 -6.095 14.706 1.00 42.06 279 ALA A N 1
ATOM 2174 C CA . ALA A 1 279 ? -27.070 -7.544 14.771 1.00 42.06 279 ALA A CA 1
ATOM 2175 C C . ALA A 1 279 ? -28.235 -8.431 14.275 1.00 42.06 279 ALA A C 1
ATOM 2177 O O . ALA A 1 279 ? -28.068 -9.636 14.098 1.00 42.06 279 ALA A O 1
ATOM 2178 N N . ARG A 1 280 ? -29.426 -7.862 14.024 1.00 39.94 280 ARG A N 1
ATOM 2179 C CA . ARG A 1 280 ? -30.591 -8.629 13.543 1.00 39.94 280 ARG A CA 1
ATOM 2180 C C . ARG A 1 280 ? -30.591 -8.889 12.031 1.00 39.94 280 ARG A C 1
ATOM 2182 O O . ARG A 1 280 ? -31.416 -9.675 11.580 1.00 39.94 280 ARG A O 1
ATOM 2189 N N . SER A 1 281 ? -29.682 -8.280 11.261 1.00 43.44 281 SER A N 1
ATOM 2190 C CA . SER A 1 281 ? -29.575 -8.486 9.805 1.00 43.44 281 SER A CA 1
ATOM 2191 C C . SER A 1 281 ? -28.309 -9.226 9.361 1.00 43.44 281 SER A C 1
ATOM 2193 O O . SER A 1 281 ? -28.097 -9.405 8.159 1.00 43.44 281 SER A O 1
ATOM 2195 N N . VAL A 1 282 ? -27.487 -9.719 10.297 1.00 43.97 282 VAL A N 1
ATOM 2196 C CA . VAL A 1 282 ? -26.389 -10.630 9.956 1.00 43.97 282 VAL A CA 1
ATOM 2197 C C . VAL A 1 282 ? -27.018 -11.939 9.481 1.00 43.97 282 VAL A C 1
ATOM 2199 O O . VAL A 1 282 ? -27.497 -12.740 10.285 1.00 43.97 282 VAL A O 1
ATOM 2202 N N . ARG A 1 283 ? -27.055 -12.142 8.156 1.00 39.66 283 ARG A N 1
ATOM 2203 C CA . ARG A 1 283 ? -27.282 -13.467 7.569 1.00 39.66 283 ARG A CA 1
ATOM 2204 C C . ARG A 1 283 ? -26.369 -14.442 8.304 1.00 39.66 283 ARG A C 1
ATOM 2206 O O . ARG A 1 283 ? -25.163 -14.228 8.369 1.00 39.66 283 ARG A O 1
ATOM 2213 N N . ARG A 1 284 ? -26.957 -15.500 8.859 1.00 41.62 284 ARG A N 1
ATOM 2214 C CA . ARG A 1 284 ? -26.283 -16.556 9.630 1.00 41.62 284 ARG A CA 1
ATOM 2215 C C . ARG A 1 284 ? -25.393 -17.452 8.752 1.00 41.62 284 ARG A C 1
ATOM 2217 O O . ARG A 1 284 ? -24.939 -18.504 9.190 1.00 41.62 284 ARG A O 1
ATOM 2224 N N . ASP A 1 285 ? -25.127 -17.026 7.527 1.00 39.16 285 ASP A N 1
ATOM 2225 C CA . ASP A 1 285 ? -24.467 -17.811 6.507 1.00 39.16 285 ASP A CA 1
ATOM 2226 C C . ASP A 1 285 ? -22.990 -17.423 6.571 1.00 39.16 285 ASP A C 1
ATOM 2228 O O . ASP A 1 285 ? -22.544 -16.456 5.957 1.00 39.16 285 ASP A O 1
ATOM 2232 N N . GLY A 1 286 ? -22.239 -18.141 7.409 1.00 44.81 286 GLY A N 1
ATOM 2233 C CA . GLY A 1 286 ? -20.799 -17.979 7.627 1.00 44.81 286 GLY A CA 1
ATOM 2234 C C . GLY A 1 286 ? -19.927 -18.339 6.419 1.00 44.81 286 GLY A C 1
ATOM 2235 O O . GLY A 1 286 ? -18.802 -18.800 6.593 1.00 44.81 286 GLY A O 1
ATOM 2236 N N . GLU A 1 287 ? -20.423 -18.150 5.200 1.00 46.78 287 GLU A N 1
ATOM 2237 C CA . GLU A 1 287 ? -19.660 -18.363 3.982 1.00 46.78 287 GLU A CA 1
ATOM 2238 C C . GLU A 1 287 ? -19.016 -17.036 3.577 1.00 46.78 287 GLU A C 1
ATOM 2240 O O . GLU A 1 287 ? -19.684 -16.084 3.167 1.00 46.78 287 GLU A O 1
ATOM 2245 N N . GLN A 1 288 ? -17.693 -16.946 3.741 1.00 49.03 288 GLN A N 1
ATOM 2246 C CA . GLN A 1 288 ? -16.921 -15.831 3.206 1.00 49.03 288 GLN A CA 1
ATOM 2247 C C . GLN A 1 288 ? -17.152 -15.791 1.695 1.00 49.03 288 GLN A C 1
ATOM 2249 O O . GLN A 1 288 ? -16.640 -16.633 0.958 1.00 49.03 288 GLN A O 1
ATOM 2254 N N . ILE A 1 289 ? -17.951 -14.829 1.231 1.00 59.59 289 ILE A N 1
ATOM 2255 C CA . ILE A 1 289 ? -18.236 -14.659 -0.191 1.00 59.59 289 ILE A CA 1
ATOM 2256 C C . ILE A 1 289 ? -16.890 -14.460 -0.892 1.00 59.59 289 ILE A C 1
ATOM 2258 O O . ILE A 1 289 ? -16.166 -13.496 -0.638 1.00 59.59 289 ILE A O 1
ATOM 2262 N N . THR A 1 290 ? -16.524 -15.409 -1.750 1.00 70.94 290 THR A N 1
ATOM 2263 C CA . THR A 1 290 ? -15.229 -15.394 -2.430 1.00 70.94 290 THR A CA 1
ATOM 2264 C C . THR A 1 290 ? -15.094 -14.136 -3.289 1.00 70.94 290 THR A C 1
ATOM 2266 O O . THR A 1 290 ? -16.062 -13.670 -3.896 1.00 70.94 290 THR A O 1
ATOM 2269 N N . THR A 1 291 ? -13.877 -13.590 -3.397 1.00 73.56 291 THR A N 1
ATOM 2270 C CA . THR A 1 291 ? -13.575 -12.412 -4.236 1.00 73.56 291 THR A CA 1
ATOM 2271 C C . THR A 1 291 ? -14.084 -12.585 -5.671 1.00 73.56 291 THR A C 1
ATOM 2273 O O . THR A 1 291 ? -14.561 -11.637 -6.290 1.00 73.56 291 THR A O 1
ATOM 2276 N N . TRP A 1 292 ? -14.060 -13.820 -6.176 1.00 74.06 292 TRP A N 1
ATOM 2277 C CA . TRP A 1 292 ? -14.586 -14.175 -7.490 1.00 74.06 292 TRP A CA 1
ATOM 2278 C C . TRP A 1 292 ? -16.100 -13.978 -7.619 1.00 74.06 292 TRP A C 1
ATOM 2280 O O . TRP A 1 292 ? -16.579 -13.488 -8.639 1.00 74.06 292 TRP A O 1
ATOM 2290 N N . THR A 1 293 ? -16.864 -14.307 -6.579 1.00 78.06 293 THR A N 1
ATOM 2291 C CA . THR A 1 293 ? -18.320 -14.120 -6.577 1.00 78.06 293 THR A CA 1
ATOM 2292 C C . THR A 1 293 ? -18.673 -12.635 -6.631 1.00 78.06 293 THR A C 1
ATOM 2294 O O . THR A 1 293 ? -19.553 -12.235 -7.397 1.00 78.06 293 THR A O 1
ATOM 2297 N N . TYR A 1 294 ? -17.934 -11.795 -5.897 1.00 76.50 294 TYR A N 1
ATOM 2298 C CA . TYR A 1 294 ? -18.053 -10.340 -6.008 1.00 76.50 294 TYR A CA 1
ATOM 2299 C C . TYR A 1 294 ? -17.709 -9.848 -7.411 1.00 76.50 294 TYR A C 1
ATOM 2301 O O . TYR A 1 294 ? -18.485 -9.095 -7.999 1.00 76.50 294 TYR A O 1
ATOM 2309 N N . PHE A 1 295 ? -16.592 -10.314 -7.972 1.00 76.06 295 PHE A N 1
ATOM 2310 C CA . PHE A 1 295 ? -16.167 -9.959 -9.322 1.00 76.06 295 PHE A CA 1
ATOM 2311 C C . PHE A 1 295 ? -17.223 -10.321 -10.373 1.00 76.06 295 PHE A C 1
ATOM 2313 O O . PHE A 1 295 ? -17.628 -9.468 -11.159 1.00 76.06 295 PHE A O 1
ATOM 2320 N N . LYS A 1 296 ? -17.758 -11.547 -10.338 1.00 79.69 296 LYS A N 1
ATOM 2321 C CA . LYS A 1 296 ? -18.822 -11.990 -11.249 1.00 79.69 296 LYS A CA 1
ATOM 2322 C C . LYS A 1 296 ? -20.054 -11.089 -11.156 1.00 79.69 296 LYS A C 1
ATOM 2324 O O . LYS A 1 296 ? -20.622 -10.722 -12.182 1.00 79.69 296 LYS A O 1
ATOM 2329 N N . ARG A 1 297 ? -20.441 -10.688 -9.943 1.00 81.25 297 ARG A N 1
ATOM 2330 C CA . ARG A 1 297 ? -21.582 -9.790 -9.713 1.00 81.25 297 ARG A CA 1
ATOM 2331 C C . ARG A 1 297 ? -21.330 -8.377 -10.249 1.00 81.25 297 ARG A C 1
ATOM 2333 O O . ARG A 1 297 ? -22.230 -7.791 -10.846 1.00 81.25 297 ARG A O 1
ATOM 2340 N N . ILE A 1 298 ? -20.112 -7.856 -10.081 1.00 77.88 298 ILE A N 1
ATOM 2341 C CA . ILE A 1 298 ? -19.674 -6.569 -10.651 1.00 77.88 298 ILE A CA 1
ATOM 2342 C C . ILE A 1 298 ? -19.747 -6.617 -12.183 1.00 77.88 298 ILE A C 1
ATOM 2344 O O . ILE A 1 298 ? -20.307 -5.715 -12.809 1.00 77.88 298 ILE A O 1
ATOM 2348 N N . VAL A 1 299 ? -19.224 -7.684 -12.794 1.00 80.19 299 VAL A N 1
ATOM 2349 C CA . VAL A 1 299 ? -19.233 -7.867 -14.252 1.00 80.19 299 VAL A CA 1
ATOM 2350 C C . VAL A 1 299 ? -20.663 -7.957 -14.778 1.00 80.19 299 VAL A C 1
ATOM 2352 O O . VAL A 1 299 ? -21.001 -7.270 -15.736 1.00 80.19 299 VAL A O 1
ATOM 2355 N N . GLN A 1 300 ? -21.535 -8.723 -14.120 1.00 84.25 300 GLN A N 1
ATOM 2356 C CA . GLN A 1 300 ? -22.949 -8.814 -14.494 1.00 84.25 300 GLN A CA 1
ATOM 2357 C C . GLN A 1 300 ? -23.660 -7.458 -14.436 1.00 84.25 300 GLN A C 1
ATOM 2359 O O . GLN A 1 300 ? -24.407 -7.131 -15.354 1.00 84.25 300 GLN A O 1
ATOM 2364 N N . LEU A 1 301 ? -23.392 -6.645 -13.407 1.00 81.88 301 LEU A N 1
ATOM 2365 C CA . LEU A 1 301 ? -23.939 -5.288 -13.326 1.00 81.88 301 LEU A CA 1
ATOM 2366 C C . LEU A 1 301 ? -23.389 -4.378 -14.436 1.00 81.88 301 LEU A C 1
ATOM 2368 O O . LEU A 1 301 ? -24.076 -3.472 -14.896 1.00 81.88 301 LEU A O 1
ATOM 2372 N N . SER A 1 302 ? -22.159 -4.635 -14.883 1.00 79.69 302 SER A N 1
ATOM 2373 C CA . SER A 1 302 ? -21.499 -3.858 -15.933 1.00 79.69 302 SER A CA 1
ATOM 2374 C C . SER A 1 302 ? -21.985 -4.181 -17.341 1.00 79.69 302 SER A C 1
ATOM 2376 O O . SER A 1 302 ? -22.016 -3.294 -18.193 1.00 79.69 302 SER A O 1
ATOM 2378 N N . MET A 1 303 ? -22.422 -5.419 -17.574 1.00 79.88 303 MET A N 1
ATOM 2379 C CA . MET A 1 303 ? -22.956 -5.868 -18.864 1.00 79.88 303 MET A CA 1
ATOM 2380 C C . MET A 1 303 ? -24.266 -5.168 -19.259 1.00 79.88 303 MET A C 1
ATOM 2382 O O . MET A 1 303 ? -24.596 -5.127 -20.441 1.00 79.88 303 MET A O 1
ATOM 2386 N N . GLU A 1 304 ? -24.972 -4.544 -18.309 1.00 83.50 304 GLU A N 1
ATOM 2387 C CA . GLU A 1 304 ? -26.142 -3.691 -18.578 1.00 83.50 304 GLU A CA 1
ATOM 2388 C C . GLU A 1 304 ? -25.794 -2.513 -19.519 1.00 83.50 304 GLU A C 1
ATOM 2390 O O . GLU A 1 304 ? -26.638 -2.052 -20.283 1.00 83.50 304 GLU A O 1
ATOM 2395 N N . PHE A 1 305 ? -24.526 -2.073 -19.535 1.00 84.88 305 PHE A N 1
ATOM 2396 C CA . PHE A 1 305 ? -24.031 -0.943 -20.333 1.00 84.88 305 PHE A CA 1
ATOM 2397 C C . PHE A 1 305 ? -22.973 -1.357 -21.370 1.00 84.88 305 PHE A C 1
ATOM 2399 O O . PHE A 1 305 ? -22.013 -0.620 -21.622 1.00 84.88 305 PHE A O 1
ATOM 2406 N N . TRP A 1 306 ? -23.152 -2.523 -22.000 1.00 84.44 306 TRP A N 1
ATOM 2407 C CA . TRP A 1 306 ? -22.172 -3.110 -22.920 1.00 84.44 306 TRP A CA 1
ATOM 2408 C C . TRP A 1 306 ? -21.677 -2.204 -24.072 1.00 84.44 306 TRP A C 1
ATOM 2410 O O . TRP A 1 306 ? -20.472 -2.237 -24.316 1.00 84.44 306 TRP A O 1
ATOM 2420 N N . PRO A 1 307 ? -22.478 -1.353 -24.758 1.00 87.38 307 PRO A N 1
ATOM 2421 C CA . PRO A 1 307 ? -21.959 -0.621 -25.917 1.00 87.38 307 PRO A CA 1
ATOM 2422 C C . PRO A 1 307 ? -20.963 0.469 -25.504 1.00 87.38 307 PRO A C 1
ATOM 2424 O O . PRO A 1 307 ? -19.929 0.660 -26.138 1.00 87.38 307 PRO A O 1
ATOM 2427 N N . THR A 1 308 ? -21.239 1.162 -24.397 1.00 84.56 308 THR A N 1
ATOM 2428 C CA . THR A 1 308 ? -20.345 2.195 -23.858 1.00 84.56 308 THR A CA 1
ATOM 2429 C C . THR A 1 308 ? -19.108 1.564 -23.214 1.00 84.56 308 THR A C 1
ATOM 2431 O O . THR A 1 308 ? -18.016 2.119 -23.305 1.00 84.56 308 THR A O 1
ATOM 2434 N N . LEU A 1 309 ? -19.261 0.372 -22.623 1.00 84.75 309 LEU A N 1
ATOM 2435 C CA . LEU A 1 309 ? -18.151 -0.408 -22.081 1.00 84.75 309 LEU A CA 1
ATOM 2436 C C . LEU A 1 309 ? -17.196 -0.887 -23.183 1.00 84.75 309 LEU A C 1
ATOM 2438 O O . LEU A 1 309 ? -15.990 -0.692 -23.060 1.00 84.75 309 LEU A O 1
ATOM 2442 N N . VAL A 1 310 ? -17.720 -1.459 -24.273 1.00 89.25 310 VAL A N 1
ATOM 2443 C CA . VAL A 1 310 ? -16.911 -1.901 -25.421 1.00 89.25 310 VAL A CA 1
ATOM 2444 C C . VAL A 1 310 ? -16.163 -0.716 -26.026 1.00 89.25 310 VAL A C 1
ATOM 2446 O O . VAL A 1 310 ? -14.952 -0.800 -26.198 1.00 89.25 310 VAL A O 1
ATOM 2449 N N . ALA A 1 311 ? -16.835 0.419 -26.243 1.00 88.19 311 ALA A N 1
ATOM 2450 C CA . ALA A 1 311 ? -16.186 1.629 -26.747 1.00 88.19 311 ALA A CA 1
ATOM 2451 C C . ALA A 1 311 ? -15.024 2.099 -25.847 1.00 88.19 311 ALA A C 1
ATOM 2453 O O . ALA A 1 311 ? -13.941 2.412 -26.347 1.00 88.19 311 ALA A O 1
ATOM 2454 N N . ALA A 1 312 ? -15.213 2.100 -24.522 1.00 85.06 312 ALA A N 1
ATOM 2455 C CA . ALA A 1 312 ? -14.170 2.474 -23.567 1.00 85.06 312 ALA A CA 1
ATOM 2456 C C . ALA A 1 312 ? -12.974 1.506 -23.596 1.00 85.06 312 ALA A C 1
ATOM 2458 O O . ALA A 1 312 ? -11.824 1.948 -23.592 1.00 85.06 312 ALA A O 1
ATOM 2459 N N . VAL A 1 313 ? -13.235 0.195 -23.660 1.00 86.75 313 VAL A N 1
ATOM 2460 C CA . VAL A 1 313 ? -12.195 -0.843 -23.730 1.00 86.75 313 VAL A CA 1
ATOM 2461 C C . VAL A 1 313 ? -11.423 -0.759 -25.047 1.00 86.75 313 VAL A C 1
ATOM 2463 O O . VAL A 1 313 ? -10.196 -0.803 -25.030 1.00 86.75 313 VAL A O 1
ATOM 2466 N N . THR A 1 314 ? -12.095 -0.558 -26.181 1.00 89.31 314 THR A N 1
ATOM 2467 C CA . THR A 1 314 ? -11.429 -0.391 -27.481 1.00 89.31 314 THR A CA 1
ATOM 2468 C C . THR A 1 314 ? -10.521 0.840 -27.489 1.00 89.31 314 THR A C 1
ATOM 2470 O O . THR A 1 314 ? -9.353 0.737 -27.861 1.00 89.31 314 THR A O 1
ATOM 2473 N N . CYS A 1 315 ? -11.002 1.993 -27.007 1.00 87.38 315 CYS A N 1
ATOM 2474 C CA . CYS A 1 315 ? -10.182 3.209 -26.933 1.00 87.38 315 CYS A CA 1
ATOM 2475 C C . CYS A 1 315 ? -8.988 3.049 -25.981 1.00 87.38 315 CYS A C 1
ATOM 2477 O O . CYS A 1 315 ? -7.903 3.578 -26.237 1.00 87.38 315 CYS A O 1
ATOM 2479 N N . LEU A 1 316 ? -9.170 2.300 -24.890 1.00 87.00 316 LEU A N 1
ATOM 2480 C CA . LEU A 1 316 ? -8.097 1.950 -23.967 1.00 87.00 316 LEU A CA 1
ATOM 2481 C C . LEU A 1 316 ? -7.020 1.109 -24.655 1.00 87.00 316 LEU A C 1
ATOM 2483 O O . LEU A 1 316 ? -5.855 1.484 -24.577 1.00 87.00 316 LEU A O 1
ATOM 2487 N N . VAL A 1 317 ? -7.393 0.029 -25.347 1.00 89.19 317 VAL A N 1
ATOM 2488 C CA . VAL A 1 317 ? -6.440 -0.835 -26.066 1.00 89.19 317 VAL A CA 1
ATOM 2489 C C . VAL A 1 317 ? -5.646 -0.029 -27.093 1.00 89.19 317 VAL A C 1
ATOM 2491 O O . VAL A 1 317 ? -4.422 -0.127 -27.119 1.00 89.19 317 VAL A O 1
ATOM 2494 N N . VAL A 1 318 ? -6.310 0.834 -27.868 1.00 90.44 318 VAL A N 1
ATOM 2495 C CA . VAL A 1 318 ? -5.639 1.703 -28.849 1.00 90.44 318 VAL A CA 1
ATOM 2496 C C . VAL A 1 318 ? -4.663 2.662 -28.166 1.00 90.44 318 VAL A C 1
ATOM 2498 O O . VAL A 1 318 ? -3.515 2.777 -28.585 1.00 90.44 318 VAL A O 1
ATOM 2501 N N . THR A 1 319 ? -5.073 3.309 -27.072 1.00 87.31 319 THR A N 1
ATOM 2502 C CA . THR A 1 319 ? -4.212 4.261 -26.352 1.00 87.31 319 THR A CA 1
ATOM 2503 C C . THR A 1 319 ? -2.999 3.567 -25.730 1.00 87.31 319 THR A C 1
ATOM 2505 O O . THR A 1 319 ? -1.895 4.100 -25.792 1.00 87.31 319 THR A O 1
ATOM 2508 N N . GLN A 1 320 ? -3.177 2.375 -25.148 1.00 86.94 320 GLN A N 1
ATOM 2509 C CA . GLN A 1 320 ? -2.068 1.589 -24.599 1.00 86.94 320 GLN A CA 1
ATOM 2510 C C . GLN A 1 320 ? -1.128 1.088 -25.704 1.00 86.94 320 GLN A C 1
ATOM 2512 O O . GLN A 1 320 ? 0.087 1.153 -25.541 1.00 86.94 320 GLN A O 1
ATOM 2517 N N . GLY A 1 321 ? -1.669 0.664 -26.850 1.00 87.06 321 GLY A N 1
ATOM 2518 C CA . GLY A 1 321 ? -0.870 0.286 -28.017 1.00 87.06 321 GLY A CA 1
ATOM 2519 C C . GLY A 1 321 ? -0.006 1.441 -28.528 1.00 87.06 321 GLY A C 1
ATOM 2520 O O . GLY A 1 321 ? 1.193 1.266 -28.729 1.00 87.06 321 GLY A O 1
ATOM 2521 N N . LEU A 1 322 ? -0.579 2.643 -28.650 1.00 86.69 322 LEU A N 1
ATOM 2522 C CA . LEU A 1 322 ? 0.164 3.847 -29.044 1.00 86.69 322 LEU A CA 1
ATOM 2523 C C . LEU A 1 322 ? 1.237 4.231 -28.012 1.00 86.69 322 LEU A C 1
ATOM 2525 O O . LEU A 1 322 ? 2.343 4.602 -28.399 1.00 86.69 322 LEU A O 1
ATOM 2529 N N . GLN A 1 323 ? 0.954 4.079 -26.712 1.00 84.69 323 GLN A N 1
ATOM 2530 C CA . GLN A 1 323 ? 1.937 4.317 -25.647 1.00 84.69 323 GLN A CA 1
ATOM 2531 C C . GLN A 1 323 ? 3.126 3.351 -25.704 1.00 84.69 323 GLN A C 1
ATOM 2533 O O . GLN A 1 323 ? 4.256 3.778 -25.489 1.00 84.69 323 GLN A O 1
ATOM 2538 N N . ILE A 1 324 ? 2.888 2.071 -26.006 1.00 86.00 324 ILE A N 1
ATOM 2539 C CA . ILE A 1 324 ? 3.955 1.068 -26.165 1.00 86.00 324 ILE A CA 1
ATOM 2540 C C . ILE A 1 324 ? 4.738 1.302 -27.462 1.00 86.00 324 ILE A C 1
ATOM 2542 O O . ILE A 1 324 ? 5.940 1.056 -27.513 1.00 86.00 324 ILE A O 1
ATOM 2546 N N . PHE A 1 325 ? 4.084 1.806 -28.510 1.00 83.88 325 PHE A N 1
ATOM 2547 C CA . PHE A 1 325 ? 4.733 2.081 -29.789 1.00 83.88 325 PHE A CA 1
ATOM 2548 C C . PHE A 1 325 ? 5.603 3.351 -29.772 1.00 83.88 325 PHE A C 1
ATOM 2550 O O . PHE A 1 325 ? 6.617 3.412 -30.468 1.00 83.88 325 PHE A O 1
ATOM 2557 N N . ALA A 1 326 ? 5.258 4.346 -28.949 1.00 82.81 326 ALA A N 1
ATOM 2558 C CA . ALA A 1 326 ? 6.005 5.597 -28.808 1.00 82.81 326 ALA A CA 1
ATOM 2559 C C . ALA A 1 326 ? 7.534 5.430 -28.597 1.00 82.81 326 ALA A C 1
ATOM 2561 O O . ALA A 1 326 ? 8.282 6.065 -29.344 1.00 82.81 326 ALA A O 1
ATOM 2562 N N . PRO A 1 327 ? 8.042 4.584 -27.673 1.00 85.19 327 PRO A N 1
ATOM 2563 C CA . PRO A 1 327 ? 9.486 4.395 -27.482 1.00 85.19 327 PRO A CA 1
ATOM 2564 C C . PRO A 1 327 ? 10.205 3.797 -28.701 1.00 85.19 327 PRO A C 1
ATOM 2566 O O . PRO A 1 327 ? 11.362 4.130 -28.944 1.00 85.19 327 PRO A O 1
ATOM 2569 N N . ASN A 1 328 ? 9.533 2.971 -29.512 1.00 84.44 328 ASN A N 1
ATOM 2570 C CA . ASN A 1 328 ? 10.123 2.430 -30.743 1.00 84.44 328 ASN A CA 1
ATOM 2571 C C . ASN A 1 328 ? 10.406 3.548 -31.764 1.00 84.44 328 ASN A C 1
ATOM 2573 O O . ASN A 1 328 ? 11.481 3.627 -32.361 1.00 84.44 328 ASN A O 1
ATOM 2577 N N . VAL A 1 329 ? 9.459 4.480 -31.908 1.00 85.88 329 VAL A N 1
ATOM 2578 C CA . VAL A 1 329 ? 9.639 5.654 -32.773 1.00 85.88 329 VAL A CA 1
ATOM 2579 C C . VAL A 1 329 ? 10.672 6.617 -32.191 1.00 85.88 329 VAL A C 1
ATOM 2581 O O . VAL A 1 329 ? 11.475 7.160 -32.943 1.00 85.88 329 VAL A O 1
ATOM 2584 N N . GLN A 1 330 ? 10.725 6.779 -30.864 1.00 86.38 330 GLN A N 1
ATOM 2585 C CA . GLN A 1 330 ? 11.783 7.561 -30.213 1.00 86.38 330 GLN A CA 1
ATOM 2586 C C . GLN A 1 330 ? 13.180 6.999 -30.516 1.00 86.38 330 GLN A C 1
ATOM 2588 O O . GLN A 1 330 ? 14.078 7.779 -30.825 1.00 86.38 330 GLN A O 1
ATOM 2593 N N . GLY A 1 331 ? 13.356 5.673 -30.525 1.00 86.31 331 GLY A N 1
ATOM 2594 C CA . GLY A 1 331 ? 14.600 5.035 -30.976 1.00 86.31 331 GLY A CA 1
ATOM 2595 C C . GLY A 1 331 ? 14.969 5.412 -32.416 1.00 86.31 331 GLY A C 1
ATOM 2596 O O . GLY A 1 331 ? 16.090 5.840 -32.678 1.00 86.31 331 GLY A O 1
ATOM 2597 N N . SER A 1 332 ? 13.989 5.389 -33.326 1.00 83.88 332 SER A N 1
ATOM 2598 C CA . SER A 1 332 ? 14.189 5.785 -34.731 1.00 83.88 332 SER A CA 1
ATOM 2599 C C . SER A 1 332 ? 14.566 7.267 -34.902 1.00 83.88 332 SER A C 1
ATOM 2601 O O . SER A 1 332 ? 15.291 7.616 -35.835 1.00 83.88 332 SER A O 1
ATOM 2603 N N . ILE A 1 333 ? 14.109 8.154 -34.007 1.00 87.88 333 ILE A N 1
ATOM 2604 C CA . ILE A 1 333 ? 14.529 9.567 -33.988 1.00 87.88 333 ILE A CA 1
ATOM 2605 C C . ILE A 1 333 ? 16.014 9.674 -33.622 1.00 87.88 333 ILE A C 1
ATOM 2607 O O . ILE A 1 333 ? 16.749 10.399 -34.295 1.00 87.88 333 ILE A O 1
ATOM 2611 N N . PHE A 1 334 ? 16.472 8.944 -32.598 1.00 87.12 334 PHE A N 1
ATOM 2612 C CA . PHE A 1 334 ? 17.889 8.920 -32.213 1.00 87.12 334 PHE A CA 1
ATOM 2613 C C . PHE A 1 334 ? 18.779 8.376 -33.335 1.00 87.12 334 PHE A C 1
ATOM 2615 O O . PHE A 1 334 ? 19.806 8.983 -33.646 1.00 87.12 334 PHE A O 1
ATOM 2622 N N . ASP A 1 335 ? 18.353 7.305 -34.005 1.00 86.44 335 ASP A N 1
ATOM 2623 C CA . ASP A 1 335 ? 19.060 6.759 -35.168 1.00 86.44 335 ASP A CA 1
ATOM 2624 C C . ASP A 1 335 ? 19.113 7.759 -36.333 1.00 86.44 335 ASP A C 1
ATOM 2626 O O . ASP A 1 335 ? 20.135 7.881 -37.014 1.00 86.44 335 ASP A O 1
ATOM 2630 N N . GLY A 1 336 ? 18.043 8.536 -36.535 1.00 84.25 336 GLY A N 1
ATOM 2631 C CA . GLY A 1 336 ? 18.005 9.638 -37.497 1.00 84.25 336 GLY A CA 1
ATOM 2632 C C . GLY A 1 336 ? 19.018 10.745 -37.183 1.00 84.25 336 GLY A C 1
ATOM 2633 O O . GLY A 1 336 ? 19.714 11.212 -38.085 1.00 84.25 336 GLY A O 1
ATOM 2634 N N . ILE A 1 337 ? 19.161 11.121 -35.907 1.00 85.94 337 ILE A N 1
ATOM 2635 C CA . ILE A 1 337 ? 20.162 12.102 -35.449 1.00 85.94 337 ILE A CA 1
ATOM 2636 C C . ILE A 1 337 ? 21.583 11.566 -35.676 1.00 85.94 337 ILE A C 1
ATOM 2638 O O . ILE A 1 337 ? 22.438 12.275 -36.206 1.00 85.94 337 ILE A O 1
ATOM 2642 N N . LEU A 1 338 ? 21.835 10.300 -35.334 1.00 85.81 338 LEU A N 1
ATOM 2643 C CA . LEU A 1 338 ? 23.126 9.641 -35.560 1.00 85.81 338 LEU A CA 1
ATOM 2644 C C . LEU A 1 338 ? 23.479 9.564 -37.054 1.00 85.81 338 LEU A C 1
ATOM 2646 O O . LEU A 1 338 ? 24.633 9.778 -37.431 1.00 85.81 338 LEU A O 1
ATOM 2650 N N . ALA A 1 339 ? 22.495 9.291 -37.914 1.00 82.56 339 ALA A N 1
ATOM 2651 C CA . ALA A 1 339 ? 22.675 9.277 -39.362 1.00 82.56 339 ALA A CA 1
ATOM 2652 C C . ALA A 1 339 ? 22.967 10.676 -39.926 1.00 82.56 339 ALA A C 1
ATOM 2654 O O . ALA A 1 339 ? 23.817 10.803 -40.806 1.00 82.56 339 ALA A O 1
ATOM 2655 N N . TYR A 1 340 ? 22.316 11.716 -39.397 1.00 81.81 340 TYR A N 1
ATOM 2656 C CA . TYR A 1 340 ? 22.571 13.112 -39.759 1.00 81.81 340 TYR A CA 1
ATOM 2657 C C . TYR A 1 340 ? 23.987 13.566 -39.385 1.00 81.81 340 TYR A C 1
ATOM 2659 O O . TYR A 1 340 ? 24.654 14.205 -40.195 1.00 81.81 340 TYR A O 1
ATOM 2667 N N . LEU A 1 341 ? 24.481 13.174 -38.205 1.00 83.75 341 LEU A N 1
ATOM 2668 C CA . LEU A 1 341 ? 25.853 13.470 -37.775 1.00 83.75 341 LEU A CA 1
ATOM 2669 C C . LEU A 1 341 ? 26.918 12.784 -38.649 1.00 83.75 341 LEU A C 1
ATOM 2671 O O . LEU A 1 341 ? 28.013 13.318 -38.796 1.00 83.75 341 LEU A O 1
ATOM 2675 N N . LYS A 1 342 ? 26.612 11.613 -39.227 1.00 84.44 342 LYS A N 1
ATOM 2676 C CA . LYS A 1 342 ? 27.530 10.882 -40.119 1.00 84.44 342 LYS A CA 1
ATOM 2677 C C . LYS A 1 342 ? 27.474 11.359 -41.571 1.00 84.44 342 LYS A C 1
ATOM 2679 O O . LYS A 1 342 ? 28.515 11.435 -42.207 1.00 84.44 342 LYS A O 1
ATOM 2684 N N . ASN A 1 343 ? 26.280 11.638 -42.100 1.00 82.94 343 ASN A N 1
ATOM 2685 C CA . ASN A 1 343 ? 26.060 12.055 -43.487 1.00 82.94 343 ASN A CA 1
ATOM 2686 C C . ASN A 1 343 ? 24.959 13.138 -43.549 1.00 82.94 343 ASN A C 1
ATOM 2688 O O . ASN A 1 343 ? 23.770 12.797 -43.483 1.00 82.94 343 ASN A O 1
ATOM 2692 N N . PRO A 1 344 ? 25.316 14.427 -43.715 1.00 73.81 344 PRO A N 1
ATOM 2693 C CA . PRO A 1 344 ? 24.375 15.539 -43.553 1.00 73.81 344 PRO A CA 1
ATOM 2694 C C . PRO A 1 344 ? 23.256 15.589 -44.609 1.00 73.81 344 PRO A C 1
ATOM 2696 O O . PRO A 1 344 ? 22.145 16.006 -44.285 1.00 73.81 344 PRO A O 1
ATOM 2699 N N . GLU A 1 345 ? 23.493 15.121 -45.841 1.00 77.19 345 GLU A N 1
ATOM 2700 C CA . GLU A 1 345 ? 22.482 15.177 -46.913 1.00 77.19 345 GLU A CA 1
ATOM 2701 C C . GLU A 1 345 ? 21.391 14.097 -46.779 1.00 77.19 345 GLU A C 1
ATOM 2703 O O . GLU A 1 345 ? 20.205 14.403 -46.864 1.00 77.19 345 GLU A O 1
ATOM 2708 N N . ASN A 1 346 ? 21.759 12.844 -46.480 1.00 72.81 346 ASN A N 1
ATOM 2709 C CA . ASN A 1 346 ? 20.802 11.726 -46.394 1.00 72.81 346 ASN A CA 1
ATOM 2710 C C . ASN A 1 346 ? 20.124 11.586 -45.017 1.00 72.81 346 ASN A C 1
ATOM 2712 O O . ASN A 1 346 ? 19.069 10.956 -44.903 1.00 72.81 346 ASN A O 1
ATOM 2716 N N . GLY A 1 347 ? 20.718 12.134 -43.951 1.00 74.94 347 GLY A N 1
ATOM 2717 C CA . GLY A 1 347 ? 20.174 12.027 -42.592 1.00 74.94 347 GLY A CA 1
ATOM 2718 C C . GLY A 1 347 ? 18.963 12.926 -42.332 1.00 74.94 347 GLY A C 1
ATOM 2719 O O . GLY A 1 347 ? 18.085 12.559 -41.548 1.00 74.94 347 GLY A O 1
ATOM 2720 N N . ARG A 1 348 ? 18.867 14.069 -43.028 1.00 80.31 348 ARG A N 1
ATOM 2721 C CA . ARG A 1 348 ? 17.807 15.066 -42.809 1.00 80.31 348 ARG A CA 1
ATOM 2722 C C . ARG A 1 348 ? 16.412 14.513 -43.109 1.00 80.31 348 ARG A C 1
ATOM 2724 O O . ARG A 1 348 ? 15.519 14.654 -42.280 1.00 80.31 348 ARG A O 1
ATOM 2731 N N . SER A 1 349 ? 16.238 13.820 -44.234 1.00 82.56 349 SER A N 1
ATOM 2732 C CA . SER A 1 349 ? 14.936 13.264 -44.631 1.00 82.56 349 SER A CA 1
ATOM 2733 C C . SER A 1 349 ? 14.463 12.134 -43.709 1.00 82.56 349 SER A C 1
ATOM 2735 O O . SER A 1 349 ? 13.275 12.040 -43.407 1.00 82.56 349 SER A O 1
ATOM 2737 N N . LYS A 1 350 ? 15.382 11.293 -43.208 1.00 81.88 350 LYS A N 1
ATOM 2738 C CA . LYS A 1 350 ? 15.046 10.227 -42.244 1.00 81.88 350 LYS A CA 1
ATOM 2739 C C . LYS A 1 350 ? 14.609 10.800 -40.898 1.00 81.88 350 LYS A C 1
ATOM 2741 O O . LYS A 1 350 ? 13.642 10.319 -40.311 1.00 81.88 350 LYS A O 1
ATOM 2746 N N . PHE A 1 351 ? 15.300 11.839 -40.435 1.00 85.19 351 PHE A N 1
ATOM 2747 C CA . PHE A 1 351 ? 14.950 12.549 -39.210 1.00 85.19 351 PHE A CA 1
ATOM 2748 C C . PHE A 1 351 ? 13.588 13.248 -39.321 1.00 85.19 351 PHE A C 1
ATOM 2750 O O . PHE A 1 351 ? 12.753 13.105 -38.431 1.00 85.19 351 PHE A O 1
ATOM 2757 N N . GLU A 1 352 ? 13.331 13.945 -40.430 1.00 86.94 352 GLU A N 1
ATOM 2758 C CA . GLU A 1 352 ? 12.057 14.626 -40.679 1.00 86.94 352 GLU A CA 1
ATOM 2759 C C . GLU A 1 352 ? 10.876 13.642 -40.707 1.00 86.94 352 GLU A C 1
ATOM 2761 O O . GLU A 1 352 ? 9.864 13.874 -40.044 1.00 86.94 352 GLU A O 1
ATOM 2766 N N . TYR A 1 353 ? 11.032 12.494 -41.375 1.00 87.00 353 TYR A N 1
ATOM 2767 C CA . TYR A 1 353 ? 10.015 11.439 -41.401 1.00 87.00 353 TYR A CA 1
ATOM 2768 C C . TYR A 1 353 ? 9.746 10.835 -40.012 1.00 87.00 353 TYR A C 1
ATOM 2770 O O . TYR A 1 353 ? 8.586 10.661 -39.621 1.00 87.00 353 TYR A O 1
ATOM 2778 N N . ALA A 1 354 ? 10.798 10.542 -39.239 1.00 86.50 354 ALA A N 1
ATOM 2779 C CA . ALA A 1 354 ? 10.668 10.008 -37.882 1.00 86.50 354 ALA A CA 1
ATOM 2780 C C . ALA A 1 354 ? 9.982 11.012 -36.937 1.00 86.50 354 ALA A C 1
ATOM 2782 O O . ALA A 1 354 ? 9.096 10.635 -36.167 1.00 86.50 354 ALA A O 1
ATOM 2783 N N . MET A 1 355 ? 10.334 12.298 -37.042 1.00 88.75 355 MET A N 1
ATOM 2784 C CA . MET A 1 355 ? 9.731 13.374 -36.254 1.00 88.75 355 MET A CA 1
ATOM 2785 C C . MET A 1 355 ? 8.250 13.574 -36.604 1.00 88.75 355 MET A C 1
ATOM 2787 O O . MET A 1 355 ? 7.408 13.643 -35.708 1.00 88.75 355 MET A O 1
ATOM 2791 N N . LEU A 1 356 ? 7.904 13.611 -37.894 1.00 90.94 356 LEU A N 1
ATOM 2792 C CA . LEU A 1 356 ? 6.517 13.751 -38.346 1.00 90.94 356 LEU A CA 1
ATOM 2793 C C . LEU A 1 356 ? 5.661 12.558 -37.897 1.00 90.94 356 LEU A C 1
ATOM 2795 O O . LEU A 1 356 ? 4.561 12.745 -37.374 1.00 90.94 356 LEU A O 1
ATOM 2799 N N . THR A 1 357 ? 6.193 11.338 -38.008 1.00 88.00 357 THR A N 1
ATOM 2800 C CA . THR A 1 357 ? 5.532 10.117 -37.520 1.00 88.00 357 THR A CA 1
ATOM 2801 C C . THR A 1 357 ? 5.284 10.179 -36.009 1.00 88.00 357 THR A C 1
ATOM 2803 O O . THR A 1 357 ? 4.189 9.856 -35.544 1.00 88.00 357 THR A O 1
ATOM 2806 N N . TYR A 1 358 ? 6.260 10.659 -35.233 1.00 90.12 358 TYR A N 1
ATOM 2807 C CA . TYR A 1 358 ? 6.123 10.831 -33.786 1.00 90.12 358 TYR A CA 1
ATOM 2808 C C . TYR A 1 358 ? 5.042 11.847 -33.410 1.00 90.12 358 TYR A C 1
ATOM 2810 O O . TYR A 1 358 ? 4.232 11.583 -32.518 1.00 90.12 358 TYR A O 1
ATOM 2818 N N . VAL A 1 359 ? 4.976 12.985 -34.105 1.00 92.56 359 VAL A N 1
ATOM 2819 C CA . VAL A 1 359 ? 3.928 13.993 -33.883 1.00 92.56 359 VAL A CA 1
ATOM 2820 C C . VAL A 1 359 ? 2.543 13.408 -34.168 1.00 92.56 359 VAL A C 1
ATOM 2822 O O . VAL A 1 359 ? 1.647 13.553 -33.337 1.00 92.56 359 VAL A O 1
ATOM 2825 N N . ILE A 1 360 ? 2.370 12.682 -35.279 1.00 92.50 360 ILE A N 1
ATOM 2826 C CA . ILE A 1 360 ? 1.092 12.033 -35.625 1.00 92.50 360 ILE A CA 1
ATOM 2827 C C . ILE A 1 360 ? 0.658 11.054 -34.530 1.00 92.50 360 ILE A C 1
ATOM 2829 O O . ILE A 1 360 ? -0.495 11.080 -34.100 1.00 92.50 360 ILE A O 1
ATOM 2833 N N . ILE A 1 361 ? 1.577 10.221 -34.037 1.00 89.38 361 ILE A N 1
ATOM 2834 C CA . ILE A 1 361 ? 1.289 9.251 -32.972 1.00 89.38 361 ILE A CA 1
ATOM 2835 C C . ILE A 1 361 ? 0.850 9.952 -31.687 1.00 89.38 361 ILE A C 1
ATOM 2837 O O . ILE A 1 361 ? -0.126 9.525 -31.075 1.00 89.38 361 ILE A O 1
ATOM 2841 N N . ASN A 1 362 ? 1.514 11.043 -31.295 1.00 89.12 362 ASN A N 1
ATOM 2842 C CA . ASN A 1 362 ? 1.149 11.800 -30.096 1.00 89.12 362 ASN A CA 1
ATOM 2843 C C . ASN A 1 362 ? -0.223 12.475 -30.231 1.00 89.12 362 ASN A C 1
ATOM 2845 O O . ASN A 1 362 ? -1.010 12.458 -29.284 1.00 89.12 362 ASN A O 1
ATOM 2849 N N . VAL A 1 363 ? -0.543 13.024 -31.408 1.00 93.81 363 VAL A N 1
ATOM 2850 C CA . VAL A 1 363 ? -1.867 13.603 -31.682 1.00 93.81 363 VAL A CA 1
ATOM 2851 C C . VAL A 1 363 ? -2.949 12.525 -31.611 1.00 93.81 363 VAL A C 1
ATOM 2853 O O . VAL A 1 363 ? -3.935 12.697 -30.895 1.00 93.81 363 VAL A O 1
ATOM 2856 N N . LEU A 1 364 ? -2.744 11.379 -32.271 1.00 91.38 364 LEU A N 1
ATOM 2857 C CA . LEU A 1 364 ? -3.672 10.247 -32.211 1.00 91.38 364 LEU A CA 1
ATOM 2858 C C . LEU A 1 364 ? -3.842 9.738 -30.777 1.00 91.38 364 LEU A C 1
ATOM 2860 O O . LEU A 1 364 ? -4.969 9.541 -30.322 1.00 91.38 364 LEU A O 1
ATOM 2864 N N . GLN A 1 365 ? -2.745 9.584 -30.034 1.00 89.50 365 GLN A N 1
ATOM 2865 C CA . GLN A 1 365 ? -2.777 9.180 -28.632 1.00 89.50 365 GLN A CA 1
ATOM 2866 C C . GLN A 1 365 ? -3.592 10.167 -27.790 1.00 89.50 365 GLN A C 1
ATOM 2868 O O . GLN A 1 365 ? -4.406 9.737 -26.974 1.00 89.50 365 GLN A O 1
ATOM 2873 N N . GLY A 1 366 ? -3.417 11.475 -27.995 1.00 87.69 366 GLY A N 1
ATOM 2874 C CA . GLY A 1 366 ? -4.204 12.512 -27.329 1.00 87.69 366 GLY A CA 1
ATOM 2875 C C . GLY A 1 366 ? -5.701 12.390 -27.627 1.00 87.69 366 GLY A C 1
ATOM 2876 O O . GLY A 1 366 ? -6.512 12.348 -26.699 1.00 87.69 366 GLY A O 1
ATOM 2877 N N . CYS A 1 367 ? -6.067 12.245 -28.903 1.00 93.06 367 CYS A N 1
ATOM 2878 C CA . CYS A 1 367 ? -7.456 12.080 -29.335 1.00 93.06 367 CYS A CA 1
ATOM 2879 C C . CYS A 1 367 ? -8.114 10.831 -28.726 1.00 93.06 367 CYS A C 1
ATOM 2881 O O . CYS A 1 367 ? -9.184 10.924 -28.119 1.00 93.06 367 CYS A O 1
ATOM 2883 N N . PHE A 1 368 ? -7.466 9.666 -28.835 1.00 90.06 368 PHE A N 1
ATOM 2884 C CA . PHE A 1 368 ? -7.994 8.413 -28.287 1.00 90.06 368 PHE A CA 1
ATOM 2885 C C . PHE A 1 368 ? -8.013 8.405 -26.757 1.00 90.06 368 PHE A C 1
ATOM 2887 O O . PHE A 1 368 ? -8.944 7.857 -26.167 1.00 90.06 368 PHE A O 1
ATOM 2894 N N . SER A 1 369 ? -7.053 9.064 -26.102 1.00 87.31 369 SER A N 1
ATOM 2895 C CA . SER A 1 369 ? -7.047 9.228 -24.646 1.00 87.31 369 SER A CA 1
ATOM 2896 C C . SER A 1 369 ? -8.236 10.068 -24.167 1.00 87.31 369 SER A C 1
ATOM 2898 O O . SER A 1 369 ? -8.899 9.691 -23.198 1.00 87.31 369 SER A O 1
ATOM 2900 N N . GLY A 1 370 ? -8.563 11.154 -24.878 1.00 87.56 370 GLY A N 1
ATOM 2901 C CA . GLY A 1 370 ? -9.749 11.968 -24.606 1.00 87.56 370 GLY A CA 1
ATOM 2902 C C . GLY A 1 370 ? -11.049 11.183 -24.791 1.00 87.56 370 GLY A C 1
ATOM 2903 O O . GLY A 1 370 ? -11.886 11.153 -23.890 1.00 87.56 370 GLY A O 1
ATOM 2904 N N . LEU A 1 371 ? -11.191 10.467 -25.913 1.00 90.12 371 LEU A N 1
ATOM 2905 C CA . LEU A 1 371 ? -12.371 9.635 -26.179 1.00 90.12 371 LEU A CA 1
ATOM 2906 C C . LEU A 1 371 ? -12.532 8.516 -25.141 1.00 90.12 371 LEU A C 1
ATOM 2908 O O . LEU A 1 371 ? -13.633 8.274 -24.644 1.00 90.12 371 LEU A O 1
ATOM 2912 N N . LYS A 1 372 ? -11.423 7.877 -24.761 1.00 86.50 372 LYS A N 1
ATOM 2913 C CA . LYS A 1 372 ? -11.372 6.899 -23.673 1.00 86.50 372 LYS A CA 1
ATOM 2914 C C . LYS A 1 372 ? -11.858 7.515 -22.360 1.00 86.50 372 LYS A C 1
ATOM 2916 O O . LYS A 1 372 ? -12.695 6.910 -21.699 1.00 86.50 372 LYS A O 1
ATOM 2921 N N . ALA A 1 373 ? -11.350 8.689 -21.980 1.00 85.56 373 ALA A N 1
ATOM 2922 C CA . ALA A 1 373 ? -11.733 9.357 -20.737 1.00 85.56 373 ALA A CA 1
ATOM 2923 C C . ALA A 1 373 ? -13.238 9.671 -20.702 1.00 85.56 373 ALA A C 1
ATOM 2925 O O . ALA A 1 373 ? -13.907 9.330 -19.728 1.00 85.56 373 ALA A O 1
ATOM 2926 N N . LEU A 1 374 ? -13.783 10.210 -21.797 1.00 88.50 374 LEU A N 1
ATOM 2927 C CA . LEU A 1 374 ? -15.217 10.479 -21.935 1.00 88.50 374 LEU A CA 1
ATOM 2928 C C . LEU A 1 374 ? -16.055 9.199 -21.828 1.00 88.50 374 LEU A C 1
ATOM 2930 O O . LEU A 1 374 ? -17.036 9.154 -21.085 1.00 88.50 374 LEU A O 1
ATOM 2934 N N . ALA A 1 375 ? -15.665 8.136 -22.536 1.00 86.75 375 ALA A N 1
ATOM 2935 C CA . ALA A 1 375 ? -16.376 6.861 -22.495 1.00 86.75 375 ALA A CA 1
ATOM 2936 C C . ALA A 1 375 ? -16.356 6.239 -21.086 1.00 86.75 375 ALA A C 1
ATOM 2938 O O . ALA A 1 375 ? -17.385 5.758 -20.610 1.00 86.75 375 ALA A O 1
ATOM 2939 N N . GLN A 1 376 ? -15.214 6.298 -20.392 1.00 83.31 376 GLN A N 1
ATOM 2940 C CA . GLN A 1 376 ? -15.082 5.820 -19.013 1.00 83.31 376 GLN A CA 1
ATOM 2941 C C . GLN A 1 376 ? -15.959 6.621 -18.044 1.00 83.31 376 GLN A C 1
ATOM 2943 O O . GLN A 1 376 ? -16.676 6.025 -17.240 1.00 83.31 376 GLN A O 1
ATOM 2948 N N . GLU A 1 377 ? -15.964 7.950 -18.149 1.00 85.62 377 GLU A N 1
ATOM 2949 C CA . GLU A 1 377 ? -16.785 8.810 -17.297 1.00 85.62 377 GLU A CA 1
ATOM 2950 C C . GLU A 1 377 ? -18.288 8.559 -17.503 1.00 85.62 377 GLU A C 1
ATOM 2952 O O . GLU A 1 377 ? -19.054 8.479 -16.537 1.00 85.62 377 GLU A O 1
ATOM 2957 N N . LEU A 1 378 ? -18.725 8.364 -18.750 1.00 87.38 378 LEU A N 1
ATOM 2958 C CA . LEU A 1 378 ? -20.117 8.035 -19.062 1.00 87.38 378 LEU A CA 1
ATOM 2959 C C . LEU A 1 378 ? -20.549 6.701 -18.442 1.00 87.38 378 LEU A C 1
ATOM 2961 O O . LEU A 1 378 ? -21.625 6.628 -17.841 1.00 87.38 378 LEU A O 1
ATOM 2965 N N . VAL A 1 379 ? -19.718 5.658 -18.553 1.00 85.19 379 VAL A N 1
ATOM 2966 C CA . VAL A 1 379 ? -19.976 4.354 -17.916 1.00 85.19 379 VAL A CA 1
ATOM 2967 C C . VAL A 1 379 ? -20.062 4.514 -16.399 1.00 85.19 379 VAL A C 1
ATOM 2969 O O . VAL A 1 379 ? -21.028 4.056 -15.787 1.00 85.19 379 VAL A O 1
ATOM 2972 N N . GLN A 1 380 ? -19.109 5.234 -15.804 1.00 82.81 380 GLN A N 1
ATOM 2973 C CA . GLN A 1 380 ? -19.039 5.463 -14.364 1.00 82.81 380 GLN A CA 1
ATOM 2974 C C . GLN A 1 380 ? -20.298 6.167 -13.834 1.00 82.81 380 GLN A C 1
ATOM 2976 O O . GLN A 1 380 ? -20.893 5.729 -12.846 1.00 82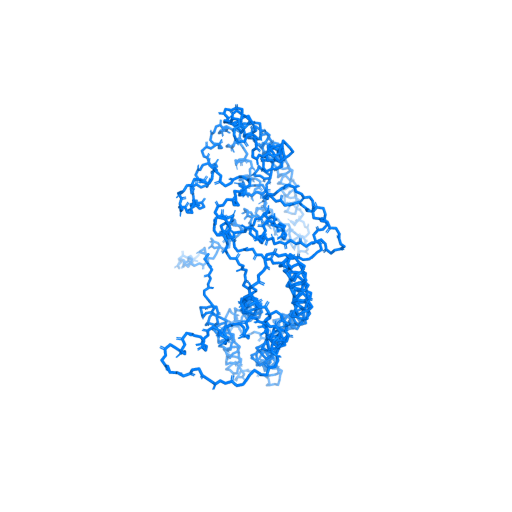.81 380 GLN A O 1
ATOM 2981 N N . ARG A 1 381 ? -20.760 7.221 -14.520 1.00 85.25 381 ARG A N 1
ATOM 2982 C CA . ARG A 1 381 ? -21.981 7.962 -14.158 1.00 85.25 381 ARG A CA 1
ATOM 2983 C C . ARG A 1 381 ? -23.242 7.100 -14.283 1.00 85.25 381 ARG A C 1
ATOM 2985 O O . ARG A 1 381 ? -24.087 7.125 -13.386 1.00 85.25 381 ARG A O 1
ATOM 2992 N N . ARG A 1 382 ? -23.372 6.312 -15.359 1.00 86.12 382 ARG A N 1
ATOM 2993 C CA . ARG A 1 382 ? -24.523 5.408 -15.564 1.00 86.12 382 ARG A CA 1
ATOM 2994 C C . ARG A 1 382 ? -24.590 4.321 -14.496 1.00 86.12 382 ARG A C 1
ATOM 2996 O O . ARG A 1 382 ? -25.651 4.089 -13.916 1.00 86.12 382 ARG A O 1
ATOM 3003 N N . MET A 1 383 ? -23.449 3.718 -14.178 1.00 84.62 383 MET A N 1
ATOM 3004 C CA . MET A 1 383 ? -23.338 2.747 -13.092 1.00 84.62 383 MET A CA 1
ATOM 3005 C C . MET A 1 383 ? -23.692 3.362 -11.744 1.00 84.62 383 MET A C 1
ATOM 3007 O O . MET A 1 383 ? -24.458 2.765 -10.991 1.00 84.62 383 MET A O 1
ATOM 3011 N N . ALA A 1 384 ? -23.212 4.576 -11.465 1.00 84.38 384 ALA A N 1
ATOM 3012 C CA . ALA A 1 384 ? -23.538 5.285 -10.235 1.00 84.38 384 ALA A CA 1
ATOM 3013 C C . ALA A 1 384 ? -25.030 5.480 -10.031 1.00 84.38 384 ALA A C 1
ATOM 3015 O O . ALA A 1 384 ? -25.549 5.222 -8.944 1.00 84.38 384 ALA A O 1
ATOM 3016 N N . CYS A 1 385 ? -25.720 5.901 -11.085 1.00 86.38 385 CYS A N 1
ATOM 3017 C CA . CYS A 1 385 ? -27.159 6.078 -11.048 1.00 86.38 385 CYS A CA 1
ATOM 3018 C C . CYS A 1 385 ? -27.878 4.739 -10.810 1.00 86.38 385 CYS A C 1
ATOM 3020 O O . CYS A 1 385 ? -28.678 4.639 -9.882 1.00 86.38 385 CYS A O 1
ATOM 3022 N N . SER A 1 386 ? -27.535 3.688 -11.566 1.00 87.69 386 SER A N 1
ATOM 3023 C CA . SER A 1 386 ? -28.169 2.364 -11.441 1.00 87.69 386 SER A CA 1
ATOM 3024 C C . SER A 1 386 ? -27.973 1.747 -10.050 1.00 87.69 386 SER A C 1
ATOM 3026 O O . SER A 1 386 ? -28.931 1.267 -9.442 1.00 87.69 386 SER A O 1
ATOM 3028 N N . VAL A 1 387 ? -26.760 1.820 -9.491 1.00 86.75 387 VAL A N 1
ATOM 3029 C CA . VAL A 1 387 ? -26.455 1.310 -8.142 1.00 86.75 387 VAL A CA 1
ATOM 3030 C C . VAL A 1 387 ? -27.239 2.072 -7.082 1.00 86.75 387 VAL A C 1
ATOM 3032 O O . VAL A 1 387 ? -27.880 1.447 -6.239 1.00 86.75 387 VAL A O 1
ATOM 3035 N N . ARG A 1 388 ? -27.235 3.411 -7.137 1.00 87.56 388 ARG A N 1
ATOM 3036 C CA . ARG A 1 388 ? -27.972 4.247 -6.177 1.00 87.56 388 ARG A CA 1
ATOM 3037 C C . ARG A 1 388 ? -29.474 3.990 -6.242 1.00 87.56 388 ARG A C 1
ATOM 3039 O O . ARG A 1 388 ? -30.095 3.871 -5.193 1.00 87.56 388 ARG A O 1
ATOM 3046 N N . LEU A 1 389 ? -30.042 3.831 -7.439 1.00 89.88 389 LEU A N 1
ATOM 3047 C CA . LEU A 1 389 ? -31.459 3.504 -7.620 1.00 89.88 389 LEU A CA 1
ATOM 3048 C C . LEU A 1 389 ? -31.805 2.121 -7.058 1.00 89.88 389 LEU A C 1
ATOM 3050 O O . LEU A 1 389 ? -32.776 1.994 -6.315 1.00 89.88 389 LEU A O 1
ATOM 3054 N N . LYS A 1 390 ? -31.002 1.092 -7.358 1.00 88.69 390 LYS A N 1
ATOM 3055 C CA . LYS A 1 390 ? -31.210 -0.271 -6.839 1.00 88.69 390 LYS A CA 1
ATOM 3056 C C . LYS A 1 390 ? -31.066 -0.319 -5.312 1.00 88.69 390 LYS A C 1
ATOM 3058 O O . LYS A 1 390 ? -31.861 -0.982 -4.649 1.00 88.69 390 LYS A O 1
ATOM 3063 N N . LEU A 1 391 ? -30.099 0.410 -4.749 1.00 87.62 391 LEU A N 1
ATOM 3064 C CA . LEU A 1 391 ? -29.884 0.484 -3.301 1.00 87.62 391 LEU A CA 1
ATOM 3065 C C . LEU A 1 391 ? -31.021 1.246 -2.613 1.00 87.62 391 LEU A C 1
ATOM 3067 O O . LEU A 1 391 ? -31.580 0.744 -1.644 1.00 87.62 391 LEU A O 1
ATOM 3071 N N . PHE A 1 392 ? -31.438 2.390 -3.159 1.00 90.75 392 PHE A N 1
ATOM 3072 C CA . PHE A 1 392 ? -32.578 3.154 -2.653 1.00 90.75 392 PHE A CA 1
ATOM 3073 C C . PHE A 1 392 ? -33.878 2.338 -2.696 1.00 90.75 392 PHE A C 1
ATOM 3075 O O . PHE A 1 392 ? -34.568 2.229 -1.685 1.00 90.75 392 PHE A O 1
ATOM 3082 N N . ALA A 1 393 ? -34.172 1.681 -3.824 1.00 92.12 393 ALA A N 1
ATOM 3083 C CA . ALA A 1 393 ? -35.340 0.813 -3.961 1.00 92.12 393 ALA A CA 1
ATOM 3084 C C . ALA A 1 393 ? -35.324 -0.359 -2.965 1.00 92.12 393 ALA A C 1
ATOM 3086 O O . ALA A 1 393 ? -36.377 -0.760 -2.473 1.00 92.12 393 ALA A O 1
ATOM 3087 N N . SER A 1 394 ? -34.143 -0.902 -2.651 1.00 88.31 394 SER A N 1
ATOM 3088 C CA . SER A 1 394 ? -34.001 -1.949 -1.637 1.00 88.31 394 SER A CA 1
ATOM 3089 C C . SER A 1 394 ? -34.198 -1.419 -0.218 1.00 88.31 394 SER A C 1
ATOM 3091 O O . SER A 1 394 ? -3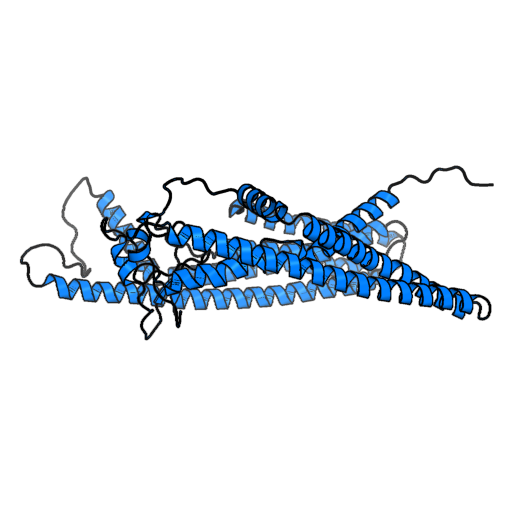4.802 -2.122 0.583 1.00 88.31 394 SER A O 1
ATOM 3093 N N . VAL A 1 395 ? -33.695 -0.221 0.097 1.00 87.88 395 VAL A N 1
ATOM 3094 C CA . VAL A 1 395 ? -33.838 0.400 1.425 1.00 87.88 395 VAL A CA 1
ATOM 3095 C C . VAL A 1 395 ? -35.307 0.698 1.717 1.00 87.88 395 VAL A C 1
ATOM 3097 O O . VAL A 1 395 ? -35.791 0.328 2.776 1.00 87.88 395 VAL A O 1
ATOM 3100 N N . VAL A 1 396 ? -36.045 1.275 0.762 1.00 90.19 396 VAL A N 1
ATOM 3101 C CA . VAL A 1 396 ? -37.473 1.621 0.934 1.00 90.19 396 VAL A CA 1
ATOM 3102 C C . VAL A 1 396 ? -38.361 0.394 1.196 1.00 90.19 396 VAL A C 1
ATOM 3104 O O . VAL A 1 396 ? -39.407 0.522 1.822 1.00 90.19 396 VAL A O 1
ATOM 3107 N N . ARG A 1 397 ? -37.955 -0.802 0.747 1.00 89.25 397 ARG A N 1
ATOM 3108 C CA . ARG A 1 397 ? -38.696 -2.059 0.963 1.00 89.25 397 ARG A CA 1
ATOM 3109 C C . ARG A 1 397 ? -38.368 -2.761 2.287 1.00 89.25 397 ARG A C 1
ATOM 3111 O O . ARG A 1 397 ? -38.887 -3.850 2.508 1.00 89.25 397 ARG A O 1
ATOM 3118 N N . MET A 1 398 ? -37.484 -2.208 3.119 1.00 85.88 398 MET A N 1
ATOM 3119 C CA . MET A 1 398 ? -37.111 -2.833 4.392 1.00 85.88 398 MET A CA 1
ATOM 3120 C C . MET A 1 398 ? -38.132 -2.559 5.501 1.00 85.88 398 MET A C 1
ATOM 3122 O O . MET A 1 398 ? -38.820 -1.541 5.499 1.00 85.88 398 MET A O 1
ATOM 3126 N N . ASP A 1 399 ? -38.206 -3.476 6.463 1.00 85.56 399 ASP A N 1
ATOM 3127 C CA . ASP A 1 399 ? -39.127 -3.400 7.599 1.00 85.56 399 ASP A CA 1
ATOM 3128 C C . ASP A 1 399 ? -38.809 -2.203 8.506 1.00 85.56 399 ASP A C 1
ATOM 3130 O O . ASP A 1 399 ? -37.653 -1.800 8.638 1.00 85.56 399 ASP A O 1
ATOM 3134 N N . ILE A 1 400 ? -39.803 -1.693 9.245 1.00 84.56 400 ILE A N 1
ATOM 3135 C CA . ILE A 1 400 ? -39.581 -0.573 10.178 1.00 84.56 400 ILE A CA 1
ATOM 3136 C C . ILE A 1 400 ? -38.518 -0.892 11.240 1.00 84.56 400 ILE A C 1
ATOM 3138 O O . ILE A 1 400 ? -37.719 -0.034 11.596 1.00 84.56 400 ILE A O 1
ATOM 3142 N N . SER A 1 401 ? -38.402 -2.169 11.626 1.00 78.38 401 SER A N 1
ATOM 3143 C CA . SER A 1 401 ? -37.375 -2.633 12.565 1.00 78.38 401 SER A CA 1
ATOM 3144 C C . SER A 1 401 ? -35.937 -2.444 12.060 1.00 78.38 401 SER A C 1
ATOM 3146 O O . SER A 1 401 ? -35.020 -2.328 12.870 1.00 78.38 401 SER A O 1
ATOM 3148 N N . PHE A 1 402 ? -35.719 -2.387 10.740 1.00 76.62 402 PHE A N 1
ATOM 3149 C CA . PHE A 1 402 ? -34.424 -2.041 10.154 1.00 76.62 402 PHE A CA 1
ATOM 3150 C C . PHE A 1 402 ? -34.119 -0.551 10.341 1.00 76.62 402 PHE A C 1
ATOM 3152 O O . PHE A 1 402 ? -33.010 -0.198 10.746 1.00 76.62 402 PHE A O 1
ATOM 3159 N N . PHE A 1 403 ? -35.108 0.315 10.111 1.00 81.00 403 PHE A N 1
ATOM 3160 C CA . PHE A 1 403 ? -34.970 1.761 10.297 1.00 81.00 403 PHE A CA 1
ATOM 3161 C C . PHE A 1 403 ? -34.819 2.156 11.769 1.00 81.00 403 PHE A C 1
ATOM 3163 O O . PHE A 1 403 ? -34.050 3.065 12.067 1.00 81.00 403 PHE A O 1
ATOM 3170 N N . ASP A 1 404 ? -35.439 1.414 12.690 1.00 76.50 404 ASP A N 1
ATOM 3171 C CA . ASP A 1 404 ? -35.233 1.588 14.134 1.00 76.50 404 ASP A CA 1
ATOM 3172 C C . ASP A 1 404 ? -33.787 1.277 14.555 1.00 76.50 404 ASP A C 1
ATOM 3174 O O . ASP A 1 404 ? -33.310 1.766 15.579 1.00 76.50 404 ASP A O 1
ATOM 3178 N N . THR A 1 405 ? -33.074 0.453 13.773 1.00 65.12 405 THR A N 1
ATOM 3179 C CA . THR A 1 405 ? -31.705 0.028 14.093 1.00 65.12 405 THR A CA 1
ATOM 3180 C C . THR A 1 405 ? -30.600 0.868 13.458 1.00 65.12 405 THR A C 1
ATOM 3182 O O . THR A 1 405 ? -29.455 0.737 13.882 1.00 65.12 405 THR A O 1
ATOM 3185 N N . MET A 1 406 ? -30.890 1.703 12.454 1.00 66.62 406 MET A N 1
ATOM 3186 C CA . MET A 1 406 ? -29.851 2.419 11.706 1.00 66.62 406 MET A CA 1
ATOM 3187 C C . MET A 1 406 ? -30.177 3.902 11.543 1.00 66.62 406 MET A C 1
ATOM 3189 O O . MET A 1 406 ? -31.245 4.270 11.059 1.00 66.62 406 MET A O 1
ATOM 3193 N N . HIS A 1 407 ? -29.227 4.773 11.895 1.00 72.94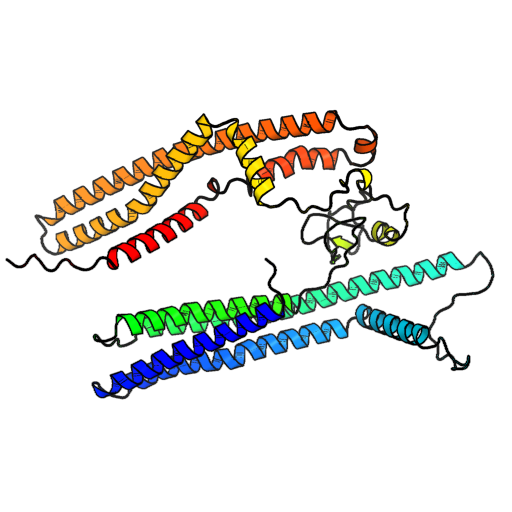 407 HIS A N 1
ATOM 3194 C CA . HIS A 1 407 ? -29.419 6.214 11.756 1.00 72.94 407 HIS A CA 1
ATOM 3195 C C . HIS A 1 407 ? -29.565 6.624 10.284 1.00 72.94 407 HIS A C 1
ATOM 3197 O O . HIS A 1 407 ? -28.819 6.176 9.407 1.00 72.94 407 HIS A O 1
ATOM 3203 N N . THR A 1 408 ? -30.468 7.569 10.016 1.00 80.38 408 THR A N 1
ATOM 3204 C CA . THR A 1 408 ? -30.702 8.137 8.676 1.00 80.38 408 THR A CA 1
ATOM 3205 C C . THR A 1 408 ? -29.428 8.711 8.045 1.00 80.38 408 THR A C 1
ATOM 3207 O O . THR A 1 408 ? -29.216 8.570 6.839 1.00 80.38 408 THR A O 1
ATOM 3210 N N . GLY A 1 409 ? -28.526 9.280 8.854 1.00 78.31 409 GLY A N 1
ATOM 3211 C CA . GLY A 1 409 ? -27.211 9.753 8.407 1.00 78.31 409 GLY A CA 1
ATOM 3212 C C . GLY A 1 409 ? -26.291 8.632 7.905 1.00 78.31 409 GLY A C 1
ATOM 3213 O O . GLY A 1 409 ? -25.649 8.788 6.867 1.00 78.31 409 GLY A O 1
ATOM 3214 N N . GLN A 1 410 ? -26.278 7.474 8.573 1.00 70.00 410 GLN A N 1
ATOM 3215 C CA . GLN A 1 410 ? -25.505 6.304 8.136 1.00 70.00 410 GLN A CA 1
ATOM 3216 C C . GLN A 1 410 ? -26.083 5.708 6.848 1.00 70.00 410 GLN A C 1
ATOM 3218 O O . GLN A 1 410 ? -25.331 5.415 5.921 1.00 70.00 410 GLN A O 1
ATOM 3223 N N . LEU A 1 411 ? -27.412 5.593 6.745 1.00 81.56 411 LEU A N 1
ATOM 3224 C CA . LEU A 1 411 ? -28.089 5.162 5.513 1.00 81.56 411 LEU A CA 1
ATOM 3225 C C . LEU A 1 411 ? -27.739 6.069 4.330 1.00 81.56 411 LEU A C 1
ATOM 3227 O O . LEU A 1 411 ? -27.398 5.582 3.252 1.00 81.56 411 LEU A O 1
ATOM 3231 N N . THR A 1 412 ? -27.769 7.383 4.554 1.00 84.38 412 THR A N 1
ATOM 3232 C CA . THR A 1 412 ? -27.412 8.374 3.534 1.00 84.38 412 THR A CA 1
ATOM 3233 C C . THR A 1 412 ? -25.941 8.248 3.142 1.00 84.38 412 THR A C 1
ATOM 3235 O O . THR A 1 412 ? -25.649 8.206 1.952 1.00 84.38 412 THR A O 1
ATOM 3238 N N . SER A 1 413 ? -25.029 8.094 4.110 1.00 79.94 413 SER A N 1
ATOM 3239 C CA . SER A 1 413 ? -23.598 7.882 3.846 1.00 79.94 413 SER A CA 1
ATOM 3240 C C . SER A 1 413 ? -23.342 6.617 3.018 1.00 79.94 413 SER A C 1
ATOM 3242 O O . SER A 1 413 ? -22.603 6.665 2.041 1.00 79.94 413 SER A O 1
ATOM 3244 N N . ARG A 1 414 ? -24.011 5.496 3.315 1.00 77.56 414 ARG A N 1
ATOM 3245 C CA . ARG A 1 414 ? -23.893 4.265 2.508 1.00 77.56 414 ARG A CA 1
ATOM 3246 C C . ARG A 1 414 ? -24.429 4.453 1.082 1.00 77.56 414 ARG A C 1
ATOM 3248 O O . ARG A 1 414 ? -23.837 3.978 0.114 1.00 77.56 414 ARG A O 1
ATOM 3255 N N . LEU A 1 415 ? -25.537 5.181 0.931 1.00 83.31 415 LEU A N 1
ATOM 3256 C CA . LEU A 1 415 ? -26.123 5.520 -0.372 1.00 83.31 415 LEU A CA 1
ATOM 3257 C C . LEU A 1 415 ? -25.229 6.448 -1.211 1.00 83.31 415 LEU A C 1
ATOM 3259 O O . LEU A 1 415 ? -25.237 6.357 -2.441 1.00 83.31 415 LEU A O 1
ATOM 3263 N N . THR A 1 416 ? -24.473 7.347 -0.579 1.00 82.50 416 THR A N 1
ATOM 3264 C CA . THR A 1 416 ? -23.647 8.343 -1.273 1.00 82.50 416 THR A CA 1
ATOM 3265 C C . THR A 1 416 ? -22.183 7.923 -1.366 1.00 82.50 416 THR A C 1
ATOM 3267 O O . THR A 1 416 ? -21.688 7.738 -2.482 1.00 82.50 416 THR A O 1
ATOM 3270 N N . ASN A 1 417 ? -21.520 7.746 -0.223 1.00 80.31 417 ASN A N 1
ATOM 3271 C CA . ASN A 1 417 ? -20.084 7.528 -0.074 1.00 80.31 417 ASN A CA 1
ATOM 3272 C C . ASN A 1 417 ? -19.685 6.103 -0.457 1.00 80.31 417 ASN A C 1
ATOM 3274 O O . ASN A 1 417 ? -18.845 5.950 -1.343 1.00 80.31 417 ASN A O 1
ATOM 3278 N N . ASP A 1 418 ? -20.316 5.069 0.106 1.00 78.94 418 ASP A N 1
ATOM 3279 C CA . ASP A 1 418 ? -19.943 3.675 -0.201 1.00 78.94 418 ASP A CA 1
ATOM 3280 C C . ASP A 1 418 ? -20.247 3.336 -1.658 1.00 78.94 418 ASP A C 1
ATOM 3282 O O . ASP A 1 418 ? -19.398 2.790 -2.368 1.00 78.94 418 ASP A O 1
ATOM 3286 N N . ALA A 1 419 ? -21.429 3.743 -2.136 1.00 78.31 419 ALA A N 1
ATOM 3287 C CA . ALA A 1 419 ? -21.781 3.622 -3.543 1.00 78.31 419 ALA A CA 1
ATOM 3288 C C . ALA A 1 419 ? -20.734 4.321 -4.421 1.00 78.31 419 ALA A C 1
ATOM 3290 O O . ALA A 1 419 ? -20.221 3.705 -5.348 1.00 78.31 419 ALA A O 1
ATOM 3291 N N . SER A 1 420 ? -20.362 5.571 -4.112 1.00 77.44 420 SER A N 1
ATOM 3292 C CA . SER A 1 420 ? -19.358 6.300 -4.900 1.00 77.44 420 SER A CA 1
ATOM 3293 C C . SER A 1 420 ? -17.975 5.650 -4.874 1.00 77.44 420 SER A C 1
ATOM 3295 O O . SER A 1 420 ? -17.352 5.548 -5.925 1.00 77.44 420 SER A O 1
ATOM 3297 N N . THR A 1 421 ? -17.531 5.154 -3.717 1.00 74.19 421 THR A N 1
ATOM 3298 C CA . THR A 1 421 ? -16.210 4.540 -3.518 1.00 74.19 421 THR A CA 1
ATOM 3299 C C . THR A 1 421 ? -16.079 3.240 -4.304 1.00 74.19 421 THR A C 1
ATOM 3301 O O . THR A 1 421 ? -15.051 2.989 -4.935 1.00 74.19 421 THR A O 1
ATOM 3304 N N . TRP A 1 422 ? -17.145 2.434 -4.332 1.00 71.50 422 TRP A N 1
ATOM 3305 C CA . TRP A 1 422 ? -17.205 1.220 -5.147 1.00 71.50 422 TRP A CA 1
ATOM 3306 C C . TRP A 1 422 ? -17.038 1.521 -6.643 1.00 71.50 422 TRP A C 1
ATOM 3308 O O . TRP A 1 422 ? -16.379 0.776 -7.365 1.00 71.50 422 TRP A O 1
ATOM 3318 N N . ILE A 1 423 ? -17.592 2.646 -7.094 1.00 70.00 423 ILE A N 1
ATOM 3319 C CA . ILE A 1 423 ? -17.588 3.064 -8.498 1.00 70.00 423 ILE A CA 1
ATOM 3320 C C . ILE A 1 423 ? -16.254 3.706 -8.903 1.00 70.00 423 ILE A C 1
ATOM 3322 O O . ILE A 1 423 ? -15.834 3.567 -10.049 1.00 70.00 423 ILE A O 1
ATOM 3326 N N . SER A 1 424 ? -15.602 4.441 -7.999 1.00 61.69 424 SER A N 1
ATOM 3327 C CA . SER A 1 424 ? -14.418 5.251 -8.309 1.00 61.69 424 SER A CA 1
ATOM 3328 C C . SER A 1 424 ? -13.078 4.548 -8.071 1.00 61.69 424 SER A C 1
ATOM 3330 O O . SER A 1 424 ? -12.137 4.816 -8.816 1.00 61.69 424 SER A O 1
ATOM 3332 N N . GLY A 1 425 ? -12.961 3.671 -7.065 1.00 53.09 425 GLY A N 1
ATOM 3333 C CA . GLY A 1 425 ? -11.644 3.321 -6.511 1.00 53.09 425 GLY A CA 1
ATOM 3334 C C . GLY A 1 425 ? -11.172 1.869 -6.635 1.00 53.09 425 GLY A C 1
ATOM 3335 O O . GLY A 1 425 ? -9.966 1.648 -6.703 1.00 53.09 425 GLY A O 1
ATOM 3336 N N . SER A 1 426 ? -12.059 0.868 -6.638 1.00 46.38 426 SER A N 1
ATOM 3337 C CA . SER A 1 426 ? -11.629 -0.520 -6.358 1.00 46.38 426 SER A CA 1
ATOM 3338 C C . SER A 1 426 ? -12.219 -1.614 -7.251 1.00 46.38 426 SER A C 1
ATOM 3340 O O . SER A 1 426 ? -11.604 -2.670 -7.385 1.00 46.38 426 SER A O 1
ATOM 3342 N N . ALA A 1 427 ? -13.370 -1.392 -7.894 1.00 49.59 427 ALA A N 1
ATOM 3343 C CA . ALA A 1 427 ? -14.046 -2.433 -8.676 1.00 49.59 427 ALA A CA 1
ATOM 3344 C C . ALA A 1 427 ? -13.691 -2.439 -10.176 1.00 49.59 427 ALA A C 1
ATOM 3346 O O . ALA A 1 427 ? -13.946 -3.434 -10.855 1.00 49.59 427 ALA A O 1
ATOM 3347 N N . MET A 1 428 ? -13.099 -1.362 -10.707 1.00 57.16 428 MET A N 1
ATOM 3348 C CA . MET A 1 428 ? -12.756 -1.239 -12.129 1.00 57.16 428 MET A CA 1
ATOM 3349 C C . MET A 1 428 ? -11.247 -1.078 -12.348 1.00 57.16 428 MET A C 1
ATOM 3351 O O . MET A 1 428 ? -10.744 0.045 -12.336 1.00 57.16 428 MET A O 1
ATOM 3355 N N . PRO A 1 429 ? -10.521 -2.176 -12.636 1.00 51.59 429 PRO A N 1
ATOM 3356 C CA . PRO A 1 429 ? -9.079 -2.154 -12.906 1.00 51.59 429 PRO A CA 1
ATOM 3357 C C . PRO A 1 429 ? -8.642 -1.178 -14.015 1.00 51.59 429 PRO A C 1
ATOM 3359 O O . PRO A 1 429 ? -7.500 -0.731 -14.027 1.00 51.59 429 PRO A O 1
ATOM 3362 N N . TRP A 1 430 ? -9.547 -0.818 -14.931 1.00 55.56 430 TRP A N 1
ATOM 3363 C CA . TRP A 1 430 ? -9.299 0.061 -16.081 1.00 55.56 430 TRP A CA 1
ATOM 3364 C C . TRP A 1 430 ? -9.183 1.558 -15.740 1.00 55.56 430 TRP A C 1
ATOM 3366 O O . TRP A 1 430 ? -8.746 2.330 -16.597 1.00 55.56 430 TRP A O 1
ATOM 3376 N N . SER A 1 431 ? -9.603 1.999 -14.543 1.00 47.59 431 SER A N 1
ATOM 3377 C CA . SER A 1 431 ? -9.462 3.411 -14.133 1.00 47.59 431 SER A CA 1
ATOM 3378 C C . SER A 1 431 ? -8.021 3.749 -13.738 1.00 47.59 431 SER A C 1
ATOM 3380 O O . SER A 1 431 ? -7.566 4.869 -13.958 1.00 47.59 431 SER A O 1
ATOM 3382 N N . ASN A 1 432 ? -7.269 2.758 -13.248 1.00 55.94 432 ASN A N 1
ATOM 3383 C CA . ASN A 1 432 ? -5.843 2.866 -12.965 1.00 55.94 432 ASN A CA 1
ATOM 3384 C C . ASN A 1 432 ? -5.045 2.512 -14.229 1.00 55.94 432 ASN A C 1
ATOM 3386 O O . ASN A 1 432 ? -4.597 1.379 -14.414 1.00 55.94 432 ASN A O 1
ATOM 3390 N N . SER A 1 433 ? -4.849 3.496 -15.109 1.00 52.97 433 SER A N 1
ATOM 3391 C CA . SER A 1 433 ? -4.048 3.369 -16.342 1.00 52.97 433 SER A CA 1
ATOM 3392 C C . SER A 1 433 ? -2.664 2.739 -16.110 1.00 52.97 433 SER A C 1
ATOM 3394 O O . SER A 1 433 ? -2.168 2.007 -16.964 1.00 52.97 433 SER A O 1
ATOM 3396 N N . GLY A 1 434 ? -2.070 2.941 -14.928 1.00 54.62 434 GLY A N 1
ATOM 3397 C CA . GLY A 1 434 ? -0.786 2.350 -14.549 1.00 54.62 434 GLY A CA 1
ATOM 3398 C C . GLY A 1 434 ? -0.796 0.829 -14.338 1.00 54.62 434 GLY A C 1
ATOM 3399 O O . GLY A 1 434 ? 0.242 0.199 -14.516 1.00 54.62 434 GLY A O 1
ATOM 3400 N N . LEU A 1 435 ? -1.928 0.209 -13.981 1.00 55.38 435 LEU A N 1
ATOM 3401 C CA . LEU A 1 435 ? -1.978 -1.237 -13.711 1.00 55.38 435 LEU A CA 1
ATOM 3402 C C . LEU A 1 435 ? -1.972 -2.050 -15.014 1.00 55.38 435 LEU A C 1
ATOM 3404 O O . LEU A 1 435 ? -1.226 -3.017 -15.139 1.00 55.38 435 LEU A O 1
ATOM 3408 N N . LEU A 1 436 ? -2.755 -1.617 -16.005 1.00 55.78 436 LEU A N 1
ATOM 3409 C CA . LEU A 1 436 ? -2.778 -2.219 -17.343 1.00 55.78 436 LEU A CA 1
ATOM 3410 C C . LEU A 1 436 ? -1.479 -1.967 -18.107 1.00 55.78 436 LEU A C 1
ATOM 3412 O O . LEU A 1 436 ? -0.961 -2.895 -18.718 1.00 55.78 436 LEU A O 1
ATOM 3416 N N . SER A 1 437 ? -0.914 -0.760 -18.010 1.00 50.81 437 SER A N 1
ATOM 3417 C CA . SER A 1 437 ? 0.405 -0.458 -18.575 1.00 50.81 437 SER A CA 1
ATOM 3418 C C . SER A 1 437 ? 1.484 -1.397 -18.015 1.00 50.81 437 SER A C 1
ATOM 3420 O O . SER A 1 437 ? 2.248 -1.971 -18.783 1.00 50.81 437 SER A O 1
ATOM 3422 N N . ARG A 1 438 ? 1.492 -1.662 -16.700 1.00 57.09 438 ARG A N 1
ATOM 3423 C CA . ARG A 1 438 ? 2.431 -2.607 -16.063 1.00 57.09 438 ARG A CA 1
ATOM 3424 C C . ARG A 1 438 ? 2.226 -4.062 -16.491 1.00 57.09 438 ARG A C 1
ATOM 3426 O O . ARG A 1 438 ? 3.205 -4.774 -16.685 1.00 57.09 438 ARG A O 1
ATOM 3433 N N . LEU A 1 439 ? 0.978 -4.505 -16.649 1.00 62.34 439 LEU A N 1
ATOM 3434 C CA . LEU A 1 439 ? 0.671 -5.860 -17.126 1.00 62.34 439 LEU A CA 1
ATOM 3435 C C . LEU A 1 439 ? 1.064 -6.052 -18.598 1.00 62.34 439 LEU A C 1
ATOM 3437 O O . LEU A 1 439 ? 1.598 -7.099 -18.957 1.00 62.34 439 LEU A O 1
ATOM 3441 N N . LE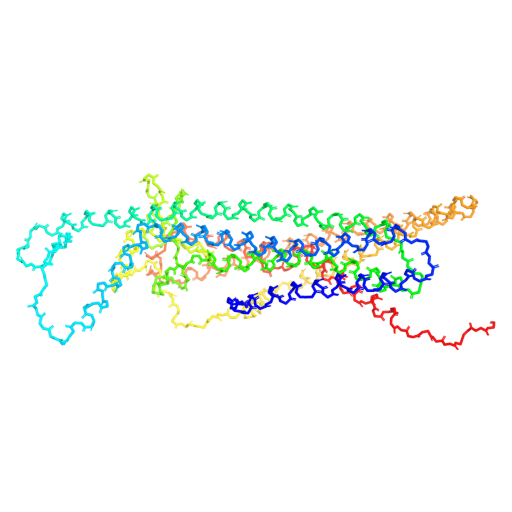U A 1 440 ? 0.837 -5.039 -19.439 1.00 54.81 440 LEU A N 1
ATOM 3442 C CA . LEU A 1 440 ? 1.214 -5.067 -20.852 1.00 54.81 440 LEU A CA 1
ATOM 3443 C C . LEU A 1 440 ? 2.727 -4.948 -21.050 1.00 54.81 440 LEU A C 1
ATOM 3445 O O . LEU A 1 440 ? 3.263 -5.647 -21.902 1.00 54.81 440 LEU A O 1
ATOM 3449 N N . LEU A 1 441 ? 3.420 -4.136 -20.245 1.00 57.16 441 LEU A N 1
ATOM 3450 C CA . LEU A 1 441 ? 4.885 -4.086 -20.229 1.00 57.16 441 LEU A CA 1
ATOM 3451 C C . LEU A 1 441 ? 5.477 -5.443 -19.836 1.00 57.16 441 LEU A C 1
ATOM 3453 O O . LEU A 1 441 ? 6.352 -5.935 -20.537 1.00 57.16 441 LEU A O 1
ATOM 3457 N N . GLY A 1 442 ? 4.936 -6.102 -18.804 1.00 59.22 442 GLY A N 1
ATOM 3458 C CA . GLY A 1 442 ? 5.363 -7.454 -18.431 1.00 59.22 442 GLY A CA 1
ATOM 3459 C C . GLY A 1 442 ? 5.107 -8.499 -19.528 1.00 59.22 442 GLY A C 1
ATOM 3460 O O . GLY A 1 442 ? 5.948 -9.361 -19.772 1.00 59.22 442 GLY A O 1
ATOM 3461 N N . TRP A 1 443 ? 3.978 -8.410 -20.243 1.00 66.69 443 TRP A N 1
ATOM 3462 C CA . TRP A 1 443 ? 3.701 -9.282 -21.393 1.00 66.69 443 TRP A CA 1
ATOM 3463 C C . TRP A 1 443 ? 4.629 -8.998 -22.584 1.00 66.69 443 TRP A C 1
ATOM 3465 O O . TRP A 1 443 ? 5.079 -9.930 -23.253 1.00 66.69 443 TRP A O 1
ATOM 3475 N N . PHE A 1 444 ? 4.950 -7.728 -22.835 1.00 53.22 444 PHE A N 1
ATOM 3476 C CA . PHE A 1 444 ? 5.870 -7.313 -23.892 1.00 53.22 444 PHE A CA 1
ATOM 3477 C C . PHE A 1 444 ? 7.305 -7.770 -23.599 1.00 53.22 444 PHE A C 1
ATOM 3479 O O . PHE A 1 444 ? 7.938 -8.360 -24.470 1.00 53.22 444 PHE A O 1
ATOM 3486 N N . GLU A 1 445 ? 7.790 -7.605 -22.365 1.00 59.09 445 GLU A N 1
ATOM 3487 C CA . GLU A 1 445 ? 9.088 -8.134 -21.919 1.00 59.09 445 GLU A CA 1
ATOM 3488 C C . GLU A 1 445 ? 9.169 -9.656 -22.092 1.00 59.09 445 GLU A C 1
ATOM 3490 O O . GLU A 1 445 ? 10.149 -10.173 -22.633 1.00 59.09 445 GLU A O 1
ATOM 3495 N N . HIS A 1 446 ? 8.108 -10.377 -21.721 1.00 56.94 446 HIS A N 1
ATOM 3496 C CA . HIS A 1 446 ? 8.030 -11.827 -21.893 1.00 56.94 446 HIS A CA 1
ATOM 3497 C C . HIS A 1 446 ? 8.019 -12.245 -23.376 1.00 56.94 446 HIS A C 1
ATOM 3499 O O . HIS A 1 446 ? 8.676 -13.211 -23.761 1.00 56.94 446 HIS A O 1
ATOM 3505 N N . SER A 1 447 ? 7.324 -11.492 -24.232 1.00 49.38 447 SER A N 1
ATOM 3506 C CA . SER A 1 447 ? 7.237 -11.759 -25.675 1.00 49.38 447 SER A CA 1
ATOM 3507 C C . SER A 1 447 ? 8.556 -11.469 -26.400 1.00 49.38 447 SER A C 1
ATOM 3509 O O . SER A 1 447 ? 8.987 -12.254 -27.243 1.00 49.38 447 SER A O 1
ATOM 3511 N N . VAL A 1 448 ? 9.247 -10.386 -26.026 1.00 55.34 448 VAL A N 1
ATOM 3512 C CA . VAL A 1 448 ? 10.590 -10.064 -26.533 1.00 55.34 448 VAL A CA 1
ATOM 3513 C C . VAL A 1 448 ? 11.605 -11.119 -26.080 1.00 55.34 448 VAL A C 1
ATOM 3515 O O . VAL A 1 448 ? 12.444 -11.541 -26.877 1.00 55.34 448 VAL A O 1
ATOM 3518 N N . SER A 1 449 ? 11.503 -11.604 -24.839 1.00 54.66 449 SER A N 1
ATOM 3519 C CA . SER A 1 449 ? 12.337 -12.701 -24.332 1.00 54.66 449 SER A CA 1
ATOM 3520 C C . SER A 1 449 ? 12.126 -14.001 -25.124 1.00 54.66 449 SER A C 1
ATOM 3522 O O . SER A 1 449 ? 13.099 -14.631 -25.533 1.00 54.66 449 SER A O 1
ATOM 3524 N N . LEU A 1 450 ? 10.874 -14.341 -25.453 1.00 46.22 450 LEU A N 1
ATOM 3525 C CA . LEU A 1 450 ? 10.529 -15.486 -26.306 1.00 46.22 450 LEU A CA 1
ATOM 3526 C C . LEU A 1 450 ? 11.057 -15.349 -27.741 1.00 46.22 450 LEU A C 1
ATOM 3528 O O . LEU A 1 450 ? 11.549 -16.322 -28.303 1.00 46.22 450 LEU A O 1
ATOM 3532 N N . SER A 1 451 ? 11.018 -14.149 -28.325 1.00 48.84 451 SER A N 1
ATOM 3533 C CA . SER A 1 451 ? 11.538 -13.923 -29.682 1.00 48.84 451 SER A CA 1
ATOM 3534 C C . SER A 1 451 ? 13.067 -14.029 -29.794 1.00 48.84 451 SER A C 1
ATOM 3536 O O . SER A 1 451 ? 13.567 -14.359 -30.863 1.00 48.84 451 SER A O 1
ATOM 3538 N N . ARG A 1 452 ? 13.817 -13.831 -28.698 1.00 49.84 452 ARG A N 1
ATOM 3539 C CA . ARG A 1 452 ? 15.279 -14.058 -28.652 1.00 49.84 452 ARG A CA 1
ATOM 3540 C C . ARG A 1 452 ? 15.670 -15.526 -28.455 1.00 49.84 452 ARG A C 1
ATOM 3542 O O . ARG A 1 452 ? 16.851 -15.842 -28.530 1.00 49.84 452 ARG A O 1
ATOM 3549 N N . LEU A 1 453 ? 14.703 -16.404 -28.186 1.00 44.06 453 LEU A N 1
ATOM 3550 C CA . LEU A 1 453 ? 14.902 -17.850 -28.054 1.00 44.06 453 LEU A CA 1
ATOM 3551 C C . LEU A 1 453 ? 14.559 -18.619 -29.342 1.00 44.06 453 LEU A C 1
ATOM 3553 O O . LEU A 1 453 ? 14.649 -19.845 -29.353 1.00 44.06 453 LEU A O 1
ATOM 3557 N N . ALA A 1 454 ? 14.174 -17.932 -30.424 1.00 39.94 454 ALA A N 1
ATOM 3558 C CA . ALA A 1 454 ? 14.046 -18.565 -31.730 1.00 39.94 454 ALA A CA 1
ATOM 3559 C C . ALA A 1 454 ? 15.456 -18.904 -32.265 1.00 39.94 454 ALA A C 1
ATOM 3561 O O . ALA A 1 454 ? 16.283 -17.998 -32.364 1.00 39.94 454 ALA A O 1
ATOM 3562 N N . PRO A 1 455 ? 15.765 -20.177 -32.573 1.00 41.62 455 PRO A N 1
ATOM 3563 C CA . PRO A 1 455 ? 17.070 -20.557 -33.102 1.00 41.62 455 PRO A CA 1
ATOM 3564 C C . PRO A 1 455 ? 17.281 -19.940 -34.489 1.00 41.62 455 PRO A C 1
ATOM 3566 O O . PRO A 1 455 ? 16.402 -20.030 -35.350 1.00 41.62 455 PRO A O 1
ATOM 3569 N N . ASP A 1 456 ? 18.450 -19.331 -34.693 1.00 40.50 456 ASP A N 1
ATOM 3570 C CA . ASP A 1 456 ? 18.919 -18.874 -36.001 1.00 40.50 456 ASP A CA 1
ATOM 3571 C C . ASP A 1 456 ? 18.830 -20.026 -37.011 1.00 40.50 456 ASP A C 1
ATOM 3573 O O . ASP A 1 456 ? 19.437 -21.085 -36.833 1.00 40.50 456 ASP A O 1
ATOM 3577 N N . ASN A 1 457 ? 18.054 -19.816 -38.075 1.00 40.44 457 ASN A N 1
ATOM 3578 C CA . ASN A 1 457 ? 18.013 -20.704 -39.228 1.00 40.44 457 ASN A CA 1
ATOM 3579 C C . ASN A 1 457 ? 19.363 -20.604 -39.967 1.00 40.44 457 ASN A C 1
ATOM 3581 O O . ASN A 1 457 ? 19.701 -19.512 -40.438 1.00 40.44 457 ASN A O 1
ATOM 3585 N N . PRO A 1 458 ? 20.155 -21.683 -40.077 1.00 42.97 458 PRO A N 1
ATOM 3586 C CA . PRO A 1 458 ? 21.491 -21.619 -40.641 1.00 42.97 458 PRO A CA 1
ATOM 3587 C C . PRO A 1 458 ? 21.435 -21.776 -42.163 1.00 42.97 458 PRO A C 1
ATOM 3589 O O . PRO A 1 458 ? 21.991 -22.727 -42.674 1.00 42.97 458 PRO A O 1
ATOM 3592 N N . ASP A 1 459 ? 20.774 -20.876 -42.894 1.00 42.47 459 ASP A N 1
ATOM 3593 C CA . ASP A 1 459 ? 20.760 -20.929 -44.367 1.00 42.47 459 ASP A CA 1
ATOM 3594 C C . ASP A 1 459 ? 20.525 -19.546 -44.996 1.00 42.47 459 ASP A C 1
ATOM 3596 O O . ASP A 1 459 ? 19.547 -19.336 -45.701 1.00 42.47 459 ASP A O 1
ATOM 3600 N N . VAL A 1 460 ? 21.427 -18.583 -44.762 1.00 42.38 460 VAL A N 1
ATOM 3601 C CA . VAL A 1 460 ? 21.728 -17.518 -45.745 1.00 42.38 460 VAL A CA 1
ATOM 3602 C C . VAL A 1 460 ? 23.197 -17.095 -45.597 1.00 42.38 460 VAL A C 1
ATOM 3604 O O . VAL A 1 460 ? 23.539 -16.120 -44.928 1.00 42.38 460 VAL A O 1
ATOM 3607 N N . LYS A 1 461 ? 24.088 -17.848 -46.242 1.00 39.31 461 LYS A N 1
ATOM 3608 C CA . LYS A 1 461 ? 25.351 -17.327 -46.777 1.00 39.31 461 LYS A CA 1
ATOM 3609 C C . LYS A 1 461 ? 25.432 -17.730 -48.244 1.00 39.31 461 LYS A C 1
ATOM 3611 O O . LYS A 1 461 ? 25.904 -18.821 -48.547 1.00 39.31 461 LYS A O 1
ATOM 3616 N N . GLN A 1 462 ? 24.984 -16.835 -49.116 1.00 35.72 462 GLN A N 1
ATOM 3617 C CA . GLN A 1 462 ? 25.594 -16.549 -50.414 1.00 35.72 462 GLN A CA 1
ATOM 3618 C C . GLN A 1 462 ? 25.133 -15.179 -50.894 1.00 35.72 462 GLN A C 1
ATOM 3620 O O . GLN A 1 462 ? 23.919 -14.903 -50.777 1.00 35.72 462 GLN A O 1
#

pLDDT: mean 75.95, std 17.54, range [26.91, 94.44]

Organism: NCBI:txid1628268

Sequence (462 aa):
MQLSRRALSVATGAAFVVDVVVAGSIYYVGTHSKKDANVDEYESVTSDILTCCLVRIFVFPLMAGLSFLVYKRTEASSPLQQFRQAQESAREVVSNGTNGDLRVPLAEVPMQAVNGSAGSSIVSTSSCEKSAFEMNRDHALLMKRADRRKEIIMLVLFAISTGMSFYNGIKCIVYHYDPRFLALQGTLQALTMVMINVEYFMLKNLLNKFTEEQGELIPHIHMHPLFFETGLKCHGCDVCGDQMKGPHYIAYRCRTCDFDLCPRCYKQKDKHSAKGFGARSVRRDGEQITTWTYFKRIVQLSMEFWPTLVAAVTCLVVTQGLQIFAPNVQGSIFDGILAYLKNPENGRSKFEYAMLTYVIINVLQGCFSGLKALAQELVQRRMACSVRLKLFASVVRMDISFFDTMHTGQLTSRLTNDASTWISGSAMPWSNSGLLSRLLLGWFEHSVSLSRLAPDNPDVKQ

Secondary structure (DSSP, 8-state):
----HHHHHHHHHHHHHHHHHHHHHHHHHHHHHTTSS-SSHHHHHHHHHHHHHHHHHHHHHHHHHHHHHHHHHHHHTSHHHHHHHHHHHHHHHHHHTSSS--------------SS-TTSHHHHHHHHHHHHHHHHHHHHHHHHHHHHHHHHHHHHHHHHHHHHHHHHHHHHHH----TTTHHHHHHHHHHHHHHHHHHHHHHHHHHHHHS---PEE-TTT-SSEEEEEE--TT-B-TTT-PBPPTTT-EEEEESSSS-EE-HHHHHTTT-TT---TTGGG--S------HHHHHHHHHHHHGGGHHHHHHHHHHHHHHHHHHHHHHHHHHHHHHHHHHHHH-HHHHHHHHHHHHHHHHHHHHHHHHHHHHHHHHHHHHHHHHHHHHHHHHHHHHHTS-HHHHTTS-HHHHHHIIIIIHHHIIIIIS-GGG-HHHHHHHHHHHHHHHHHHHTTSPPPS----

Radius of gyration: 32.73 Å; chains: 1; bounding box: 86×48×105 Å

InterPro domains:
  IPR011527 ABC transporter type 1, transmembrane domain [PF00664] (310-423)
  IPR011527 ABC transporter type 1, transmembrane domain [PS50929] (310-421)
  IPR036640 ABC transporter type 1, transmembrane domain superfamily [G3DSA:1.20.1560.10] (279-432)
  IPR036640 ABC transporter type 1, transmembrane domain superfamily [SSF90123] (296-422)
  IPR039421 Type 1 protein exporter [PTHR43394] (277-422)
  IPR046349 C1-like domain superfamily [SSF57889] (219-268)